Protein AF-A0A662FWA0-F1 (afdb_monomer_lite)

Foldseek 3Di:
DPPPPPDPDDQVQLQVLLVLLLVLLVLLCVLVVFDDDPQSNVLSVVSNVPSLSSLLSSLVVSLVRCCVPPVLVSLQCVVLSVLLNVLSVVPVVLSSLLSNLLSVCVVPLLCNLLSLLSNLLSLLPPALVSLLSSLQSSLSSNQSSQQDRPCAFDDRQLQATHGYNLQVVQDDPDSNSSSVSSVVVVVVCCVVPVSSVLRSVLSSVLSSQLNVCCVPVRLQCSLPRSCVSSLVVSCVVPVDQDPSNVVSSVSNSCSNNVSSVVVVVVVVVVVVVVVVVVVVVVVVVCVLPPPPDPPPFPLDLVLLCLLCVVCLVLLVVCVVPQAAQAEEEEAFLDLVLLCSCVVRVCVVVVVRNYRYDYLVPPPDPVVCPRYAEYEYDDDDDLVSQLSSLVVLCVVLVHDDDSVLSSVRSVLQVQAGSVQSSVLSSQLSVVCVPPVDSVVSSVVSSVSDDHRRDPVSVVSVVVCVVPHHYGDDDD

Sequence (474 aa):
MESKILGKISTVDRIIGTATAIFIPYVYVTLFSTKMSSVPFIAGLLGFVNPMAGFITSLLIVMFLLYTYLPFLAFILSPALLFLLAKGIKSWRNAAILAITVPLSIMFPKFLPVFLAFALASSIFENEIDAFISGIIYFFLLIIISAILLPSDLVLSNIIYVPGGFIDKLTSTTYPGKAGEFYYLFVQRLISDNLLIEELILVVLAFFASSITKQNLGEKYVGIISPLPIILNSFIVNNMLTTTQLFQMMMLTFSTTGLTFAVLLKNKSLVKKNIEKRELIKKQYTLLTPRYSMKNVDQTANIVDIVFSDVSDTISLLQKFAEKGEKVIILAPSLEDELLFIKYALKDKKELFIRTIPAHRLKDNKQQIGVRYVIYIPPLSKNERLSIFKSLSAYYGVNIDEVLLEILAENTENFSRTRLLLIMNKIRQKIKETRDAITTVLEVLSEVYPDISPEFYEMLEKYYEKYYIIGIKN

Secondary structure (DSSP, 8-state):
--TTSS----HHHHHHHHHHHHHHHHHHHHHTTPPPPSTHHHHHHHHHH-HHHHHHHHHHHHHHHHHHH-HHHHHHHHHHHHHHHHHHHHHHHHHHHHHHHHHHHHH-GGGHHHHHHHHHHHHTTS-HHHHHHHHHHHHHHHHHHHHHH-SS-EEETTTEEE----GGG---SSHHHHHHHHHHHHHHHHHH-HHHHHHHHHHHHHHHHHHHHHHHT-TTSHHHHTTHHHHHHHHHHHSS--HHHHHHHHHHHHHHHHHHHHHHHHHHHHHHHHHHHHHHHHHHHHHHS----GGGS---HHHHHHHTGGGHHHHHHHHHHPPTT-EEEEE-SSHHHHHHIIIIITTT-GGG--EEEEGGG--SGGGGTTEEEEEE-PPPPHHHHHHHHHHHHHHHT----HHHHHHHHHHTTT--HHHHHHHHHHHHHHHHHH--HHHHHHHHHHH------HHHHHHHHHHHTTSEEE----

Structure (mmCIF, N/CA/C/O backbone):
data_AF-A0A662FWA0-F1
#
_entry.id   AF-A0A662FWA0-F1
#
loop_
_atom_site.group_PDB
_atom_site.id
_atom_site.type_symbol
_atom_site.label_atom_id
_atom_site.label_alt_id
_atom_site.label_comp_id
_atom_site.label_asym_id
_atom_site.label_entity_id
_atom_site.label_seq_id
_atom_site.pdbx_PDB_ins_code
_atom_site.Cartn_x
_atom_site.Cartn_y
_atom_site.Cartn_z
_atom_site.occupancy
_atom_site.B_iso_or_equiv
_atom_site.auth_seq_id
_atom_site.auth_comp_id
_atom_site.auth_asym_id
_atom_site.auth_atom_id
_atom_site.pdbx_PDB_model_num
ATOM 1 N N . MET A 1 1 ? -9.491 30.983 -2.089 1.00 34.44 1 MET A N 1
ATOM 2 C CA . MET A 1 1 ? -10.151 29.688 -1.814 1.00 34.44 1 MET A CA 1
ATOM 3 C C . MET A 1 1 ? -9.434 28.527 -2.533 1.00 34.44 1 MET A C 1
ATOM 5 O O . MET A 1 1 ? -10.075 27.542 -2.854 1.00 34.44 1 MET A O 1
ATOM 9 N N . GLU A 1 2 ? -8.101 28.583 -2.721 1.00 28.00 2 GLU A N 1
ATOM 10 C CA . GLU A 1 2 ? -7.345 27.608 -3.550 1.00 28.00 2 GLU A CA 1
ATOM 11 C C . GLU A 1 2 ? -6.173 26.896 -2.837 1.00 28.00 2 GLU A C 1
ATOM 13 O O . GLU A 1 2 ? -5.505 26.058 -3.429 1.00 28.00 2 GLU A O 1
ATOM 18 N N . SER A 1 3 ? -5.920 27.130 -1.545 1.00 31.89 3 SER A N 1
ATOM 19 C CA . SER A 1 3 ? -4.775 26.507 -0.846 1.00 31.89 3 SER A CA 1
ATOM 20 C C . SER A 1 3 ? -5.080 25.170 -0.149 1.00 31.89 3 SER A C 1
ATOM 22 O O . SER A 1 3 ? -4.248 24.670 0.606 1.00 31.89 3 SER A O 1
ATOM 24 N N . LYS A 1 4 ? -6.257 24.567 -0.379 1.00 34.84 4 LYS A N 1
ATOM 25 C CA . LYS A 1 4 ? -6.706 23.351 0.334 1.00 34.84 4 LYS A CA 1
ATOM 26 C C . LYS A 1 4 ? -6.521 22.021 -0.416 1.00 34.84 4 LYS A C 1
ATOM 28 O O . LYS A 1 4 ? -6.815 20.988 0.174 1.00 34.84 4 LYS A O 1
ATOM 33 N N . ILE A 1 5 ? -6.011 22.010 -1.653 1.00 37.41 5 ILE A N 1
ATOM 34 C CA . ILE A 1 5 ? -5.940 20.775 -2.473 1.00 37.41 5 ILE A CA 1
ATOM 35 C C . ILE A 1 5 ? -4.560 20.085 -2.437 1.00 37.41 5 ILE A C 1
ATOM 37 O O . ILE A 1 5 ? -4.461 18.883 -2.670 1.00 37.41 5 ILE A O 1
ATOM 41 N N . LEU A 1 6 ? -3.487 20.768 -2.032 1.00 40.16 6 LEU A N 1
ATOM 42 C CA . LEU A 1 6 ? -2.199 20.109 -1.790 1.00 40.16 6 LEU A CA 1
ATOM 43 C C . LEU A 1 6 ? -2.150 19.602 -0.347 1.00 40.16 6 LEU A C 1
ATOM 45 O O . LEU A 1 6 ? -1.720 20.311 0.565 1.00 40.16 6 LEU A O 1
ATOM 49 N N . GLY A 1 7 ? -2.603 18.362 -0.136 1.00 47.34 7 GLY A N 1
ATOM 50 C CA . GLY A 1 7 ? -2.350 17.636 1.108 1.00 47.34 7 GLY A CA 1
ATOM 51 C C . GLY A 1 7 ? -0.883 17.805 1.511 1.00 47.34 7 GLY A C 1
ATOM 52 O O . GLY A 1 7 ? -0.000 17.720 0.659 1.00 47.34 7 GLY A O 1
ATOM 53 N N . LYS A 1 8 ? -0.613 18.125 2.786 1.00 54.31 8 LYS A N 1
ATOM 54 C CA . LYS A 1 8 ? 0.748 18.377 3.295 1.00 54.31 8 LYS A CA 1
ATOM 55 C C . LYS A 1 8 ? 1.673 17.203 2.938 1.00 54.31 8 LYS A C 1
ATOM 57 O O . LYS A 1 8 ? 1.720 16.214 3.665 1.00 54.31 8 LYS A O 1
ATOM 62 N N . ILE A 1 9 ? 2.422 17.330 1.841 1.00 70.31 9 ILE A N 1
ATOM 63 C CA . ILE A 1 9 ? 3.494 16.404 1.467 1.00 70.31 9 ILE A CA 1
ATOM 64 C C . ILE A 1 9 ? 4.507 16.432 2.608 1.00 70.31 9 ILE A C 1
ATOM 66 O O . ILE A 1 9 ? 4.990 17.506 2.980 1.00 70.31 9 ILE A O 1
ATOM 70 N N . SER A 1 10 ? 4.802 15.272 3.193 1.00 81.31 10 SER A N 1
ATOM 71 C CA . SER A 1 10 ? 5.699 15.210 4.343 1.00 81.31 10 SER A CA 1
ATOM 72 C C . SER A 1 10 ? 7.128 15.589 3.939 1.00 81.31 10 SER A C 1
ATOM 74 O O . SER A 1 10 ? 7.567 15.311 2.823 1.00 81.31 10 SER A O 1
ATOM 76 N N . THR A 1 11 ? 7.892 16.196 4.851 1.00 81.44 11 THR A N 1
ATOM 77 C CA . THR A 1 11 ? 9.312 16.523 4.616 1.00 81.44 11 THR A CA 1
ATOM 78 C C . THR A 1 11 ? 10.122 15.285 4.222 1.00 81.44 11 THR A C 1
ATOM 80 O O . THR A 1 11 ? 11.016 15.368 3.387 1.00 81.44 11 THR A O 1
ATOM 83 N N . VAL A 1 12 ? 9.760 14.119 4.766 1.00 80.94 12 VAL A N 1
ATOM 84 C CA . VAL A 1 12 ? 10.372 12.829 4.422 1.00 80.94 12 VAL A CA 1
ATOM 85 C C . VAL A 1 12 ? 10.148 12.494 2.949 1.00 80.94 12 VAL A C 1
ATOM 87 O O . VAL A 1 12 ? 11.083 12.090 2.266 1.00 80.94 12 VAL A O 1
ATOM 90 N N . ASP A 1 13 ? 8.943 12.719 2.431 1.00 80.50 13 ASP A N 1
ATOM 91 C CA . ASP A 1 13 ? 8.622 12.420 1.033 1.00 80.50 13 ASP A CA 1
ATOM 92 C C . ASP A 1 13 ? 9.314 13.373 0.068 1.00 80.50 13 ASP A C 1
ATOM 94 O O . ASP A 1 13 ? 9.702 12.952 -1.014 1.00 80.50 13 ASP A O 1
ATOM 98 N N . ARG A 1 14 ? 9.527 14.629 0.476 1.00 85.56 14 ARG A N 1
ATOM 99 C CA . ARG A 1 14 ? 10.320 15.605 -0.287 1.00 85.56 14 ARG A CA 1
ATOM 100 C C . ARG A 1 14 ? 11.785 15.196 -0.373 1.00 85.56 14 ARG A C 1
ATOM 102 O O . ARG A 1 14 ? 12.368 15.255 -1.449 1.00 85.56 14 ARG A O 1
ATOM 109 N N . ILE A 1 15 ? 12.370 14.737 0.735 1.00 86.69 15 ILE A N 1
ATOM 110 C CA . ILE A 1 15 ? 13.759 14.254 0.765 1.00 86.69 15 ILE A CA 1
ATOM 111 C C . ILE A 1 15 ? 13.903 13.000 -0.104 1.00 86.69 15 ILE A C 1
ATOM 113 O O . ILE A 1 15 ? 14.792 12.943 -0.949 1.00 86.69 15 ILE A O 1
ATOM 117 N N . ILE A 1 16 ? 12.999 12.024 0.047 1.00 85.88 16 ILE A N 1
ATOM 118 C CA . ILE A 1 16 ? 12.999 10.804 -0.774 1.00 85.88 16 ILE A CA 1
ATOM 119 C C . ILE A 1 16 ? 12.769 11.151 -2.250 1.00 85.88 16 ILE A C 1
ATOM 121 O O . ILE A 1 16 ? 13.475 10.637 -3.113 1.00 85.88 16 ILE A O 1
ATOM 125 N N . GLY A 1 17 ? 11.826 12.045 -2.551 1.00 86.00 17 GLY A N 1
ATOM 126 C CA . GLY A 1 17 ? 11.546 12.528 -3.904 1.00 86.00 17 GLY A CA 1
ATOM 127 C C . GLY A 1 17 ? 12.756 13.195 -4.551 1.00 86.00 17 GLY A C 1
ATOM 128 O O . GLY A 1 17 ? 13.111 12.872 -5.676 1.00 86.00 17 GLY A O 1
ATOM 129 N N . THR A 1 18 ? 13.449 14.061 -3.812 1.00 88.44 18 THR A N 1
ATOM 130 C CA . THR A 1 18 ? 14.689 14.717 -4.261 1.00 88.44 18 THR A CA 1
ATOM 131 C C . THR A 1 18 ? 15.787 13.693 -4.539 1.00 88.44 18 THR A C 1
ATOM 133 O O . THR A 1 18 ? 16.385 13.698 -5.613 1.00 88.44 18 THR A O 1
ATOM 136 N N . ALA A 1 19 ? 16.032 12.786 -3.588 1.00 89.25 19 ALA A N 1
ATOM 137 C CA . ALA A 1 19 ? 17.070 11.769 -3.711 1.00 89.25 19 ALA A CA 1
ATOM 138 C C . ALA A 1 19 ? 16.800 10.834 -4.899 1.00 89.25 19 ALA A C 1
ATOM 140 O O . ALA A 1 19 ? 17.690 10.601 -5.710 1.00 89.25 19 ALA A O 1
ATOM 141 N N . THR A 1 20 ? 15.564 10.351 -5.049 1.00 89.69 20 THR A N 1
ATOM 142 C CA . THR A 1 20 ? 15.170 9.482 -6.170 1.00 89.69 20 THR A CA 1
ATOM 143 C C . THR A 1 20 ? 15.242 10.202 -7.516 1.00 89.69 20 THR A C 1
ATOM 145 O O . THR A 1 20 ? 15.740 9.625 -8.480 1.00 89.69 20 THR A O 1
ATOM 148 N N . ALA A 1 21 ? 14.831 11.472 -7.586 1.00 90.75 21 ALA A N 1
ATOM 149 C CA . ALA A 1 21 ? 14.898 12.269 -8.809 1.00 90.75 21 ALA A CA 1
ATOM 150 C C . ALA A 1 21 ? 16.338 12.513 -9.299 1.00 90.75 21 ALA A C 1
ATOM 152 O O . ALA A 1 21 ? 16.561 12.567 -10.505 1.00 90.75 21 ALA A O 1
ATOM 153 N N . ILE A 1 22 ? 17.313 12.612 -8.389 1.00 90.38 22 ILE A N 1
ATOM 154 C CA . ILE A 1 22 ? 18.743 12.721 -8.731 1.00 90.38 22 ILE A CA 1
ATOM 155 C C . ILE A 1 22 ? 19.340 11.345 -9.052 1.00 90.38 22 ILE A C 1
ATOM 157 O O . ILE A 1 22 ? 20.147 11.207 -9.972 1.00 90.38 22 ILE A O 1
ATOM 161 N N . PHE A 1 23 ? 18.946 10.317 -8.299 1.00 92.06 23 PHE A N 1
ATOM 162 C CA . PHE A 1 23 ? 19.541 8.988 -8.400 1.00 92.06 23 PHE A CA 1
ATOM 163 C C . PHE A 1 23 ? 19.120 8.239 -9.669 1.00 92.06 23 PHE A C 1
ATOM 165 O O . PHE A 1 23 ? 19.941 7.541 -10.253 1.00 92.06 23 PHE A O 1
ATOM 172 N N . ILE A 1 24 ? 17.881 8.412 -10.145 1.00 93.38 24 ILE A N 1
ATOM 173 C CA . ILE A 1 24 ? 17.406 7.758 -11.377 1.00 93.38 24 ILE A CA 1
ATOM 174 C C . ILE A 1 24 ? 18.294 8.121 -12.585 1.00 93.38 24 ILE A C 1
ATOM 176 O O . ILE A 1 24 ? 18.865 7.207 -13.179 1.00 93.38 24 ILE A O 1
ATOM 180 N N . PRO A 1 25 ? 18.511 9.407 -12.934 1.00 91.06 25 PRO A N 1
ATOM 181 C CA . PRO A 1 25 ? 19.404 9.767 -14.029 1.00 91.06 25 PRO A CA 1
ATOM 182 C C . PRO A 1 25 ? 20.831 9.289 -13.788 1.00 91.06 25 PRO A C 1
ATOM 184 O O . PRO A 1 25 ? 21.474 8.840 -14.730 1.00 91.06 25 PRO A O 1
ATOM 187 N N . TYR A 1 26 ? 21.309 9.330 -12.536 1.00 90.06 26 TYR A N 1
ATOM 188 C CA . TYR A 1 26 ? 22.645 8.846 -12.188 1.00 90.06 26 TYR A CA 1
ATOM 189 C C . TYR A 1 26 ? 22.837 7.387 -12.593 1.00 90.06 26 TYR A C 1
ATOM 191 O O . TYR A 1 26 ? 23.761 7.072 -13.337 1.00 90.06 26 TYR A O 1
ATOM 199 N N . VAL A 1 27 ? 21.926 6.517 -12.162 1.00 89.88 27 VAL A N 1
ATOM 200 C CA . VAL A 1 27 ? 22.017 5.079 -12.413 1.00 89.88 27 VAL A CA 1
ATOM 201 C C . VAL A 1 27 ? 21.957 4.769 -13.911 1.00 89.88 27 VAL A C 1
ATOM 203 O O . VAL A 1 27 ? 22.766 3.983 -14.395 1.00 89.88 27 VAL A O 1
ATOM 206 N N . TYR A 1 28 ? 21.065 5.415 -14.669 1.00 89.62 28 TYR A N 1
ATOM 207 C CA . TYR A 1 28 ? 20.988 5.218 -16.124 1.00 89.62 28 TYR A CA 1
ATOM 208 C C . TYR A 1 28 ? 22.235 5.730 -16.850 1.00 89.62 28 TYR A C 1
ATOM 210 O O . TYR A 1 28 ? 22.722 5.083 -17.775 1.00 89.62 28 TYR A O 1
ATOM 218 N N . VAL A 1 29 ? 22.785 6.869 -16.423 1.00 87.38 29 VAL A N 1
ATOM 219 C CA . VAL A 1 29 ? 24.023 7.406 -16.994 1.00 87.38 29 VAL A CA 1
ATOM 220 C C . VAL A 1 29 ? 25.190 6.454 -16.755 1.00 87.38 29 VAL A C 1
ATOM 222 O O . VAL A 1 29 ? 25.949 6.189 -17.686 1.00 87.38 29 VAL A O 1
ATOM 225 N N . THR A 1 30 ? 25.311 5.902 -15.544 1.00 88.62 30 THR A N 1
ATOM 226 C CA . THR A 1 30 ? 26.343 4.908 -15.230 1.00 88.62 30 THR A CA 1
ATOM 227 C C . THR A 1 30 ? 26.147 3.622 -16.028 1.00 88.62 30 THR A C 1
ATOM 229 O O . THR A 1 30 ? 27.107 3.126 -16.609 1.00 88.62 30 THR A O 1
ATOM 232 N N . LEU A 1 31 ? 24.914 3.113 -16.114 1.00 87.50 31 LEU A N 1
ATOM 233 C CA . LEU A 1 31 ? 24.592 1.882 -16.838 1.00 87.50 31 LEU A CA 1
ATOM 234 C C . LEU A 1 31 ? 24.974 1.965 -18.324 1.00 87.50 31 LEU A C 1
ATOM 236 O O . LEU A 1 31 ? 25.563 1.034 -18.862 1.00 87.50 31 LEU A O 1
ATOM 240 N N . PHE A 1 32 ? 24.671 3.089 -18.976 1.00 85.56 32 PHE A N 1
ATOM 241 C CA . PHE A 1 32 ? 24.936 3.291 -20.404 1.00 85.56 32 PHE A CA 1
ATOM 242 C C . PHE A 1 32 ? 26.246 4.038 -20.693 1.00 85.56 32 PHE A C 1
ATOM 244 O O . PHE A 1 32 ? 26.495 4.407 -21.839 1.00 85.56 32 PHE A O 1
ATOM 251 N N . SER A 1 33 ? 27.081 4.277 -19.674 1.00 82.31 33 SER A N 1
ATOM 252 C CA . SER A 1 33 ? 28.357 5.002 -19.792 1.00 82.31 33 SER A CA 1
ATOM 253 C C . SER A 1 33 ? 28.241 6.349 -20.530 1.00 82.31 33 SER A C 1
ATOM 255 O O . SER A 1 33 ? 29.102 6.718 -21.329 1.00 82.31 33 SER A O 1
ATOM 257 N N . THR A 1 34 ? 27.159 7.096 -20.286 1.00 79.25 34 THR A N 1
ATOM 258 C CA . THR A 1 34 ? 26.938 8.414 -20.907 1.00 79.25 34 THR A CA 1
ATOM 259 C C . THR A 1 34 ? 27.526 9.546 -20.056 1.00 79.25 34 THR A C 1
ATOM 261 O O . THR A 1 34 ? 28.014 9.333 -18.945 1.00 79.25 34 THR A O 1
ATOM 264 N N . LYS A 1 35 ? 27.542 10.782 -20.574 1.00 77.81 35 LYS A N 1
ATOM 265 C CA . LYS A 1 35 ? 28.038 11.943 -19.817 1.00 77.81 35 LYS A CA 1
ATOM 266 C C . LYS A 1 35 ? 26.939 12.497 -18.913 1.00 77.81 35 LYS A C 1
ATOM 268 O O . LYS A 1 35 ? 25.829 12.756 -19.372 1.00 77.81 35 LYS A O 1
ATOM 273 N N . MET A 1 36 ? 27.270 12.753 -17.646 1.00 70.19 36 MET A N 1
ATOM 274 C CA . MET A 1 36 ? 26.393 13.532 -16.775 1.00 70.19 36 MET A CA 1
ATOM 275 C C . MET A 1 36 ? 26.365 14.995 -17.186 1.00 70.19 36 MET A C 1
ATOM 277 O O . MET A 1 36 ? 27.404 15.639 -17.312 1.00 70.19 36 MET A O 1
ATOM 281 N N . SER A 1 37 ? 25.159 15.531 -17.310 1.00 70.31 37 SER A N 1
ATOM 282 C CA . SER A 1 37 ? 24.912 16.967 -17.317 1.00 70.31 37 SER A CA 1
ATOM 283 C C . SER A 1 37 ? 24.521 17.439 -15.912 1.00 70.31 37 SER A C 1
ATOM 285 O O . SER A 1 37 ? 24.241 16.633 -15.027 1.00 70.31 37 SER A O 1
ATOM 287 N N . SER A 1 38 ? 24.459 18.753 -15.694 1.00 73.75 38 SER A N 1
ATOM 288 C CA . SER A 1 38 ? 23.903 19.352 -14.468 1.00 73.75 38 SER A CA 1
ATOM 289 C C . SER A 1 38 ? 22.369 19.252 -14.382 1.00 73.75 38 SER A C 1
ATOM 291 O O . SER A 1 38 ? 21.767 19.618 -13.374 1.00 73.75 38 SER A O 1
ATOM 293 N N . VAL A 1 39 ? 21.712 18.728 -15.417 1.00 72.38 39 VAL A N 1
ATOM 294 C CA . VAL A 1 39 ? 20.250 18.651 -15.543 1.00 72.38 39 VAL A CA 1
ATOM 295 C C . VAL A 1 39 ? 19.565 17.798 -14.445 1.00 72.38 39 VAL A C 1
ATOM 297 O O . VAL A 1 39 ? 18.483 18.191 -14.008 1.00 72.38 39 VAL A O 1
ATOM 300 N N . PRO A 1 40 ? 20.152 16.713 -13.888 1.00 78.81 40 PRO A N 1
ATOM 301 C CA . PRO A 1 40 ? 19.557 15.962 -12.772 1.00 78.81 40 PRO A CA 1
ATOM 302 C C . PRO A 1 40 ? 19.323 16.792 -11.498 1.00 78.81 40 PRO A C 1
ATOM 304 O O . PRO A 1 40 ? 18.423 16.476 -10.720 1.00 78.81 40 PRO A O 1
ATOM 307 N N . PHE A 1 41 ? 20.067 17.888 -11.295 1.00 81.31 41 PHE A N 1
ATOM 308 C CA . PHE A 1 41 ? 19.830 18.802 -10.170 1.00 81.31 41 PHE A CA 1
ATOM 309 C C . PHE A 1 41 ? 18.490 19.539 -10.295 1.00 81.31 41 PHE A C 1
ATOM 311 O O . PHE A 1 41 ? 17.841 19.799 -9.283 1.00 81.31 41 PHE A O 1
ATOM 318 N N . ILE A 1 42 ? 18.028 19.805 -11.523 1.00 81.94 42 ILE A N 1
ATOM 319 C CA . ILE A 1 42 ? 16.714 20.412 -11.786 1.00 81.94 42 ILE A CA 1
ATOM 320 C C . ILE A 1 42 ? 15.601 19.455 -11.344 1.00 81.94 42 ILE A C 1
ATOM 322 O O . ILE A 1 42 ? 14.668 19.866 -10.654 1.00 81.94 42 ILE A O 1
ATOM 326 N N . ALA A 1 43 ? 15.726 18.161 -11.660 1.00 85.62 43 ALA A N 1
ATOM 327 C CA . ALA A 1 43 ? 14.785 17.147 -11.187 1.00 85.62 43 ALA A CA 1
ATOM 328 C C . ALA A 1 43 ? 14.816 16.994 -9.660 1.00 85.62 43 ALA A C 1
ATOM 330 O O . ALA A 1 43 ? 13.762 16.842 -9.046 1.00 85.62 43 ALA A O 1
ATOM 331 N N . GLY A 1 44 ? 15.995 17.101 -9.038 1.00 85.38 44 GLY A N 1
ATOM 332 C CA . GLY A 1 44 ? 16.136 17.140 -7.582 1.00 85.38 44 GLY A CA 1
ATOM 333 C C . GLY A 1 44 ? 15.364 18.298 -6.942 1.00 85.38 44 GLY A C 1
ATOM 334 O O . GLY A 1 44 ? 14.558 18.076 -6.039 1.00 85.38 44 GLY A O 1
ATOM 335 N N . LEU A 1 45 ? 15.543 19.523 -7.449 1.00 88.25 45 LEU A N 1
ATOM 336 C CA . LEU A 1 45 ? 14.817 20.707 -6.970 1.00 88.25 45 LEU A CA 1
ATOM 337 C C . LEU A 1 45 ? 13.299 20.548 -7.126 1.00 88.25 45 LEU A C 1
ATOM 339 O O . LEU A 1 45 ? 12.546 20.827 -6.191 1.00 88.25 45 LEU A O 1
ATOM 343 N N . LEU A 1 46 ? 12.843 20.039 -8.274 1.00 87.19 46 LEU A N 1
ATOM 344 C CA . LEU A 1 46 ? 11.427 19.748 -8.498 1.00 87.19 46 LEU A CA 1
ATOM 345 C C . LEU A 1 46 ? 10.917 18.645 -7.566 1.00 87.19 46 LEU A C 1
ATOM 347 O O . LEU A 1 46 ? 9.815 18.774 -7.045 1.00 87.19 46 LEU A O 1
ATOM 351 N N . GLY A 1 47 ? 11.721 17.618 -7.283 1.00 85.94 47 GLY A N 1
ATOM 352 C CA . GLY A 1 47 ? 11.406 16.552 -6.330 1.00 85.94 47 GLY A CA 1
ATOM 353 C C . GLY A 1 47 ? 11.248 17.044 -4.891 1.00 85.94 47 GLY A C 1
ATOM 354 O O . GLY A 1 47 ? 10.430 16.502 -4.144 1.00 85.94 47 GLY A O 1
ATOM 355 N N . PHE A 1 48 ? 11.961 18.108 -4.513 1.00 88.00 48 PHE A N 1
ATOM 356 C CA . PHE A 1 48 ? 11.798 18.754 -3.211 1.00 88.00 48 PHE A CA 1
ATOM 357 C C . PHE A 1 48 ? 10.454 19.480 -3.090 1.00 88.00 48 PHE A C 1
ATOM 359 O O . PHE A 1 48 ? 9.820 19.450 -2.033 1.00 88.00 48 PHE A O 1
ATOM 366 N N . VAL A 1 49 ? 10.002 20.122 -4.169 1.00 87.19 49 VAL A N 1
ATOM 367 C CA . VAL A 1 49 ? 8.713 20.829 -4.213 1.00 87.19 49 VAL A CA 1
ATOM 368 C C . VAL A 1 49 ? 7.558 19.832 -4.331 1.00 87.19 49 VAL A C 1
ATOM 370 O O . VAL A 1 49 ? 6.603 19.879 -3.554 1.00 87.19 49 VAL A O 1
ATOM 373 N N . ASN A 1 50 ? 7.667 18.908 -5.283 1.00 89.12 50 ASN A N 1
ATOM 374 C CA . ASN A 1 50 ? 6.703 17.860 -5.566 1.00 89.12 50 ASN A CA 1
ATOM 375 C C . ASN A 1 50 ? 7.441 16.577 -6.019 1.00 89.12 50 ASN A C 1
ATOM 377 O O . ASN A 1 50 ? 7.921 16.513 -7.154 1.00 89.12 50 ASN A O 1
ATOM 381 N N . PRO A 1 51 ? 7.485 15.524 -5.181 1.00 88.56 51 PRO A N 1
ATOM 382 C CA . PRO A 1 51 ? 8.177 14.269 -5.491 1.00 88.56 51 PRO A CA 1
ATOM 383 C C . PRO A 1 51 ? 7.756 13.614 -6.811 1.00 88.56 51 PRO A C 1
ATOM 385 O O . PRO A 1 51 ? 8.595 13.071 -7.524 1.00 88.56 51 PRO A O 1
ATOM 388 N N . MET A 1 52 ? 6.470 13.701 -7.165 1.00 91.88 52 MET A N 1
ATOM 389 C CA . MET A 1 52 ? 5.952 13.160 -8.422 1.00 91.88 52 MET A CA 1
ATOM 390 C C . MET A 1 52 ? 6.481 13.949 -9.623 1.00 91.88 52 MET A C 1
ATOM 392 O O . MET A 1 52 ? 6.907 13.349 -10.607 1.00 91.88 52 MET A O 1
ATOM 396 N N . ALA A 1 53 ? 6.508 15.282 -9.533 1.00 89.44 53 ALA A N 1
ATOM 397 C CA . ALA A 1 53 ? 7.084 16.121 -10.581 1.00 89.44 53 ALA A CA 1
ATOM 398 C C . ALA A 1 53 ? 8.589 15.856 -10.742 1.00 89.44 53 ALA A C 1
ATOM 400 O O . ALA A 1 53 ? 9.072 15.746 -11.867 1.00 89.44 53 ALA A O 1
ATOM 401 N N . GLY A 1 54 ? 9.315 15.683 -9.631 1.00 91.06 54 GLY A N 1
ATOM 402 C CA . GLY A 1 54 ? 10.725 15.286 -9.648 1.00 91.06 54 GLY A CA 1
ATOM 403 C C . GLY A 1 54 ? 10.957 13.953 -10.360 1.00 91.06 54 GLY A C 1
ATOM 404 O O . GLY A 1 54 ? 11.826 13.875 -11.224 1.00 91.06 54 GLY A O 1
ATOM 405 N N . PHE A 1 55 ? 10.144 12.934 -10.061 1.00 93.00 55 PHE A N 1
ATOM 406 C CA . PHE A 1 55 ? 10.196 11.631 -10.734 1.00 93.00 55 PHE A CA 1
ATOM 407 C C . PHE A 1 55 ? 9.898 11.720 -12.240 1.00 93.00 55 PHE A C 1
ATOM 409 O O . PHE A 1 55 ? 10.626 11.162 -13.055 1.00 93.00 55 PHE A O 1
ATOM 416 N N . ILE A 1 56 ? 8.841 12.435 -12.634 1.00 92.81 56 ILE A N 1
ATOM 417 C CA . ILE A 1 56 ? 8.498 12.596 -14.056 1.00 92.81 56 ILE A CA 1
ATOM 418 C C . ILE A 1 56 ? 9.641 13.300 -14.791 1.00 92.81 56 ILE A C 1
ATOM 420 O O . ILE A 1 56 ? 10.090 12.838 -15.838 1.00 92.81 56 ILE A O 1
ATOM 424 N N . THR A 1 57 ? 10.155 14.388 -14.213 1.00 91.25 57 THR A N 1
ATOM 425 C CA . THR A 1 57 ? 11.265 15.149 -14.797 1.00 91.25 57 THR A CA 1
ATOM 426 C C . THR A 1 57 ? 12.520 14.285 -14.902 1.00 91.25 57 THR A C 1
ATOM 428 O O . THR A 1 57 ? 13.204 14.332 -15.920 1.00 91.25 57 THR A O 1
ATOM 431 N N . SER A 1 58 ? 12.818 13.453 -13.900 1.00 92.50 58 SER A N 1
ATOM 432 C CA . SER A 1 58 ? 13.992 12.581 -13.937 1.00 92.50 58 SER A CA 1
ATOM 433 C C . SER A 1 58 ? 13.914 11.540 -15.056 1.00 92.50 58 SER A C 1
ATOM 435 O O . SER A 1 58 ? 14.901 11.347 -15.765 1.00 92.50 58 SER A O 1
ATOM 437 N N . LEU A 1 59 ? 12.743 10.940 -15.298 1.00 92.69 59 LEU A N 1
ATOM 438 C CA . LEU A 1 59 ? 12.541 10.038 -16.436 1.00 92.69 59 LEU A CA 1
ATOM 439 C C . LEU A 1 59 ? 12.629 10.759 -17.786 1.00 92.69 59 LEU A C 1
ATOM 441 O O . LEU A 1 59 ? 13.242 10.231 -18.712 1.00 92.69 59 LEU A O 1
ATOM 445 N N . LEU A 1 60 ? 12.088 11.975 -17.900 1.00 91.94 60 LEU A N 1
ATOM 446 C CA . LEU A 1 60 ? 12.236 12.783 -19.116 1.00 91.94 60 LEU A CA 1
ATOM 447 C C . LEU A 1 60 ? 13.705 13.122 -19.396 1.00 91.94 60 LEU A C 1
ATOM 449 O O . LEU A 1 60 ? 14.138 13.075 -20.545 1.00 91.94 60 LEU A O 1
ATOM 453 N N . ILE A 1 61 ? 14.493 13.401 -18.354 1.00 91.00 61 ILE A N 1
ATOM 454 C CA . ILE A 1 61 ? 15.941 13.612 -18.477 1.00 91.00 61 ILE A CA 1
ATOM 455 C C . ILE A 1 61 ? 16.631 12.336 -18.954 1.00 91.00 61 ILE A C 1
ATOM 457 O O . ILE A 1 61 ? 17.465 12.412 -19.850 1.00 91.00 61 ILE A O 1
ATOM 461 N N . VAL A 1 62 ? 16.275 11.167 -18.410 1.00 91.38 62 VAL A N 1
ATOM 462 C CA . VAL A 1 62 ? 16.804 9.879 -18.891 1.00 91.38 62 VAL A CA 1
ATOM 463 C C . VAL A 1 62 ? 16.490 9.689 -20.376 1.00 91.38 62 VAL A C 1
ATOM 465 O O . VAL A 1 62 ? 17.398 9.398 -21.149 1.00 91.38 62 VAL A O 1
ATOM 468 N N . MET A 1 63 ? 15.243 9.920 -20.798 1.00 90.94 63 MET A N 1
ATOM 469 C CA . MET A 1 63 ? 14.851 9.829 -22.210 1.00 90.94 63 MET A CA 1
ATOM 470 C C . MET A 1 63 ? 15.645 10.800 -23.091 1.00 90.94 63 MET A C 1
ATOM 472 O O . MET A 1 63 ? 16.131 10.409 -24.150 1.00 90.94 63 MET A O 1
ATOM 476 N N . PHE A 1 64 ? 15.817 12.045 -22.646 1.00 90.12 64 PHE A N 1
ATOM 477 C CA . PHE A 1 64 ? 16.585 13.059 -23.364 1.00 90.12 64 PHE A CA 1
ATOM 478 C C . PHE A 1 64 ? 18.068 12.683 -23.499 1.00 90.12 64 PHE A C 1
ATOM 480 O O . PHE A 1 64 ? 18.640 12.796 -24.585 1.00 90.12 64 PHE A O 1
ATOM 487 N N . LEU A 1 65 ? 18.692 12.203 -22.420 1.00 88.50 65 LEU A N 1
ATOM 488 C CA . LEU A 1 65 ? 20.092 11.773 -22.425 1.00 88.50 65 LEU A CA 1
ATOM 489 C C . LEU A 1 65 ? 20.290 10.564 -23.342 1.00 88.50 65 LEU A C 1
ATOM 491 O O . LEU A 1 65 ? 21.213 10.562 -24.155 1.00 88.50 65 LEU A O 1
ATOM 495 N N . LEU A 1 66 ? 19.396 9.574 -23.266 1.00 89.25 66 LEU A N 1
ATOM 496 C CA . LEU A 1 66 ? 19.412 8.432 -24.177 1.00 89.25 66 LEU A CA 1
ATOM 497 C C . LEU A 1 66 ? 19.258 8.892 -25.625 1.00 89.25 66 LEU A C 1
ATOM 499 O O . LEU A 1 66 ? 20.040 8.477 -26.466 1.00 89.25 66 LEU A O 1
ATOM 503 N N . TYR A 1 67 ? 18.317 9.788 -25.924 1.00 89.62 67 TYR A N 1
ATOM 504 C CA . TYR A 1 67 ? 18.117 10.277 -27.289 1.00 89.62 67 TYR A CA 1
ATOM 505 C C . TYR A 1 67 ? 19.346 11.019 -27.829 1.00 89.62 67 TYR A C 1
ATOM 507 O O . TYR A 1 67 ? 19.720 10.846 -28.986 1.00 89.62 67 TYR A O 1
ATOM 515 N N . THR A 1 68 ? 20.001 11.807 -26.977 1.00 87.81 68 THR A N 1
ATOM 516 C CA . THR A 1 68 ? 21.162 12.622 -27.354 1.00 87.81 68 THR A CA 1
ATOM 517 C C . THR A 1 68 ? 22.405 11.774 -27.619 1.00 87.81 68 THR A C 1
ATOM 519 O O . THR A 1 68 ? 23.127 12.029 -28.580 1.00 87.81 68 THR A O 1
ATOM 522 N N . TYR A 1 69 ? 22.679 10.784 -26.765 1.00 86.19 69 TYR A N 1
ATOM 523 C CA . TYR A 1 69 ? 23.932 10.024 -26.817 1.00 86.19 69 TYR A CA 1
ATOM 524 C C . TYR A 1 69 ? 23.793 8.656 -27.490 1.00 86.19 69 TYR A C 1
ATOM 526 O O . TYR A 1 69 ? 24.754 8.167 -28.077 1.00 86.19 69 TYR A O 1
ATOM 534 N N . LEU A 1 70 ? 22.620 8.027 -27.399 1.00 87.50 70 LEU A N 1
ATOM 535 C CA . LEU A 1 70 ? 22.347 6.659 -27.848 1.00 87.50 70 LEU A CA 1
ATOM 536 C C . LEU A 1 70 ? 20.922 6.568 -28.443 1.00 87.50 70 LEU A C 1
ATOM 538 O O . LEU A 1 70 ? 20.061 5.874 -27.898 1.00 87.50 70 LEU A O 1
ATOM 542 N N . PRO A 1 71 ? 20.636 7.259 -29.565 1.00 85.75 71 PRO A N 1
ATOM 543 C CA . PRO A 1 71 ? 19.274 7.448 -30.076 1.00 85.75 71 PRO A CA 1
ATOM 544 C C . PRO A 1 71 ? 18.530 6.138 -30.344 1.00 85.75 71 PRO A C 1
ATOM 546 O O . PRO A 1 71 ? 17.337 6.048 -30.068 1.00 85.75 71 PRO A O 1
ATOM 549 N N . PHE A 1 72 ? 19.218 5.091 -30.811 1.00 87.06 72 PHE A N 1
ATOM 550 C CA . PHE A 1 72 ? 18.591 3.779 -31.002 1.00 87.06 72 PHE A CA 1
ATOM 551 C C . PHE A 1 72 ? 18.061 3.182 -29.683 1.00 87.06 72 PHE A C 1
ATOM 553 O O . PHE A 1 72 ? 16.965 2.626 -29.668 1.00 87.06 72 PHE A O 1
ATOM 560 N N . LEU A 1 73 ? 18.782 3.354 -28.565 1.00 86.44 73 LEU A N 1
ATOM 561 C CA . LEU A 1 73 ? 18.333 2.912 -27.240 1.00 86.44 73 LEU A CA 1
ATOM 562 C C . LEU A 1 73 ? 17.139 3.711 -26.755 1.00 86.44 73 LEU A C 1
ATOM 564 O O . LEU A 1 73 ? 16.268 3.152 -26.098 1.00 86.44 73 LEU A O 1
ATOM 568 N N . ALA A 1 74 ? 17.079 5.001 -27.082 1.00 89.94 74 ALA A N 1
ATOM 569 C CA . ALA A 1 74 ? 15.927 5.823 -26.743 1.00 89.94 74 ALA A CA 1
ATOM 570 C C . ALA A 1 74 ? 14.653 5.276 -27.397 1.00 89.94 74 ALA A C 1
ATOM 572 O O . ALA A 1 74 ? 13.639 5.138 -26.719 1.00 89.94 74 ALA A O 1
ATOM 573 N N . PHE A 1 75 ? 14.716 4.886 -28.676 1.00 89.69 75 PHE A N 1
ATOM 574 C CA . PHE A 1 75 ? 13.583 4.254 -29.358 1.00 89.69 75 PHE A CA 1
ATOM 575 C C . PHE A 1 75 ? 13.209 2.912 -28.724 1.00 89.69 75 PHE A C 1
ATOM 577 O O . PHE A 1 75 ? 12.032 2.694 -28.437 1.00 89.69 75 PHE A O 1
ATOM 584 N N . ILE A 1 76 ? 14.191 2.052 -28.438 1.00 90.81 76 ILE A N 1
ATOM 585 C CA . ILE A 1 76 ? 13.944 0.743 -27.819 1.00 90.81 76 ILE A CA 1
ATOM 586 C C . ILE A 1 76 ? 13.369 0.886 -26.402 1.00 90.81 76 ILE A C 1
ATOM 588 O O . ILE A 1 76 ? 12.403 0.216 -26.074 1.00 90.81 76 ILE A O 1
ATOM 592 N N . LEU A 1 77 ? 13.888 1.773 -25.554 1.00 90.31 77 LEU A N 1
ATOM 593 C CA . LEU A 1 77 ? 13.427 1.897 -24.164 1.00 90.31 77 LEU A CA 1
ATOM 594 C C . LEU A 1 77 ? 12.172 2.763 -24.007 1.00 90.31 77 LEU A C 1
ATOM 596 O O . LEU A 1 77 ? 11.518 2.694 -22.965 1.00 90.31 77 LEU A O 1
ATOM 600 N N . SER A 1 78 ? 11.811 3.564 -25.017 1.00 89.88 78 SER A N 1
ATOM 601 C CA . SER A 1 78 ? 10.708 4.526 -24.912 1.00 89.88 78 SER A CA 1
ATOM 602 C C . SER A 1 78 ? 9.375 3.926 -24.447 1.00 89.88 78 SER A C 1
ATOM 604 O O . SER A 1 78 ? 8.787 4.522 -23.541 1.00 89.88 78 SER A O 1
ATOM 606 N N . PRO A 1 79 ? 8.893 2.757 -24.923 1.00 89.88 79 PRO A N 1
ATOM 607 C CA . PRO A 1 79 ? 7.605 2.238 -24.465 1.00 89.88 79 PRO A CA 1
ATOM 608 C C . PRO A 1 79 ? 7.646 1.855 -22.986 1.00 89.88 79 PRO A C 1
ATOM 610 O O . PRO A 1 79 ? 6.737 2.191 -22.230 1.00 89.88 79 PRO A O 1
ATOM 613 N N . ALA A 1 80 ? 8.736 1.230 -22.538 1.00 88.88 80 ALA A N 1
ATOM 614 C CA . ALA A 1 80 ? 8.905 0.839 -21.144 1.00 88.88 80 ALA A CA 1
ATOM 615 C C . ALA A 1 80 ? 9.018 2.062 -20.210 1.00 88.88 80 ALA A C 1
ATOM 617 O O . ALA A 1 80 ? 8.424 2.082 -19.130 1.00 88.88 80 ALA A O 1
ATOM 618 N N . LEU A 1 81 ? 9.707 3.123 -20.650 1.00 90.81 81 LEU A N 1
ATOM 619 C CA . LEU A 1 81 ? 9.786 4.394 -19.920 1.00 90.81 81 LEU A CA 1
ATOM 620 C C . LEU A 1 81 ? 8.432 5.125 -19.875 1.00 90.81 81 LEU A C 1
ATOM 622 O O . LEU A 1 81 ? 8.092 5.711 -18.846 1.00 90.81 81 LEU A O 1
ATOM 626 N N . LEU A 1 82 ? 7.618 5.043 -20.933 1.00 91.50 82 LEU A N 1
ATOM 627 C CA . LEU A 1 82 ? 6.248 5.570 -20.941 1.00 91.50 82 LEU A CA 1
ATOM 628 C C . LEU A 1 82 ? 5.332 4.806 -19.976 1.00 91.50 82 LEU A C 1
ATOM 630 O O . LEU A 1 82 ? 4.559 5.432 -19.250 1.00 91.50 82 LEU A O 1
ATOM 634 N N . PHE A 1 83 ? 5.450 3.477 -19.898 1.00 91.25 83 PHE A N 1
ATOM 635 C CA . PHE A 1 83 ? 4.729 2.691 -18.893 1.00 91.25 83 PHE A CA 1
ATOM 636 C C . PHE A 1 83 ? 5.142 3.069 -17.465 1.00 91.25 83 PHE A C 1
ATOM 638 O O . PHE A 1 83 ? 4.278 3.213 -16.597 1.00 91.25 83 PHE A O 1
ATOM 645 N N . LEU A 1 84 ? 6.435 3.309 -17.217 1.00 91.56 84 LEU A N 1
ATOM 646 C CA . LEU A 1 84 ? 6.909 3.828 -15.930 1.00 91.56 84 LEU A CA 1
ATOM 647 C C . LEU A 1 84 ? 6.369 5.228 -15.622 1.00 91.56 84 LEU A C 1
ATOM 649 O O . LEU A 1 84 ? 6.014 5.489 -14.473 1.00 91.56 84 LEU A O 1
ATOM 653 N N . LEU A 1 85 ? 6.269 6.116 -16.615 1.00 92.38 85 LEU A N 1
ATOM 654 C CA . LEU A 1 85 ? 5.659 7.439 -16.450 1.00 92.38 85 LEU A CA 1
ATOM 655 C C . LEU A 1 85 ? 4.175 7.327 -16.086 1.00 92.38 85 LEU A C 1
ATOM 657 O O . LEU A 1 85 ? 3.743 7.924 -15.100 1.00 92.38 85 LEU A O 1
ATOM 661 N N . ALA A 1 86 ? 3.413 6.513 -16.821 1.00 91.31 86 ALA A N 1
ATOM 662 C CA . ALA A 1 86 ? 2.001 6.261 -16.538 1.00 91.31 86 ALA A CA 1
ATOM 663 C C . ALA A 1 86 ? 1.806 5.672 -15.131 1.00 91.31 86 ALA A C 1
ATOM 665 O O . ALA A 1 86 ? 0.943 6.118 -14.372 1.00 91.31 86 ALA A O 1
ATOM 666 N N . LYS A 1 87 ? 2.664 4.724 -14.737 1.00 90.12 87 LYS A N 1
ATOM 667 C CA . LYS A 1 87 ? 2.678 4.181 -13.376 1.00 90.12 87 LYS A CA 1
ATOM 668 C C . LYS A 1 87 ? 3.070 5.235 -12.343 1.00 90.12 87 LYS A C 1
ATOM 670 O O . LYS A 1 87 ? 2.501 5.266 -11.257 1.00 90.12 87 LYS A O 1
ATOM 675 N N . GLY A 1 88 ? 3.999 6.126 -12.672 1.00 87.00 88 GLY A N 1
ATOM 676 C CA . GLY A 1 88 ? 4.437 7.209 -11.801 1.00 87.00 88 GLY A CA 1
ATOM 677 C C . GLY A 1 88 ? 3.337 8.206 -11.458 1.00 87.00 88 GLY A C 1
ATOM 678 O O . GLY A 1 88 ? 3.321 8.724 -10.343 1.00 87.00 88 GLY A O 1
ATOM 679 N N . ILE A 1 89 ? 2.390 8.416 -12.376 1.00 86.81 89 ILE A N 1
ATOM 680 C CA . ILE A 1 89 ? 1.208 9.253 -12.138 1.00 86.81 89 ILE A CA 1
ATOM 681 C C . ILE A 1 89 ? 0.313 8.655 -11.051 1.00 86.81 89 ILE A C 1
ATOM 683 O O . ILE A 1 89 ? -0.186 9.389 -10.202 1.00 86.81 89 ILE A O 1
ATOM 687 N N . LYS A 1 90 ? 0.150 7.327 -11.034 1.00 86.38 90 LYS A N 1
ATOM 688 C CA . LYS A 1 90 ? -0.624 6.630 -9.997 1.00 86.38 90 LYS A CA 1
ATOM 689 C C . LYS A 1 90 ? 0.160 6.465 -8.691 1.00 86.38 90 LYS A C 1
ATOM 691 O O . LYS A 1 90 ? -0.364 6.713 -7.610 1.00 86.38 90 LYS A O 1
ATOM 696 N N . SER A 1 91 ? 1.417 6.032 -8.783 1.00 88.38 91 SER A N 1
ATOM 697 C CA . SER A 1 91 ? 2.241 5.610 -7.646 1.00 88.38 91 SER A CA 1
ATOM 698 C C . SER A 1 91 ? 3.734 5.882 -7.892 1.00 88.38 91 SER A C 1
ATOM 700 O O . SER A 1 91 ? 4.523 4.958 -8.118 1.00 88.38 91 SER A O 1
ATOM 702 N N . TRP A 1 92 ? 4.147 7.154 -7.817 1.00 90.31 92 TRP A N 1
ATOM 703 C CA . TRP A 1 92 ? 5.528 7.584 -8.110 1.00 90.31 92 TRP A CA 1
ATOM 704 C C . TRP A 1 92 ? 6.608 6.818 -7.333 1.00 90.31 92 TRP A C 1
ATOM 706 O O . TRP A 1 92 ? 7.681 6.575 -7.871 1.00 90.31 92 TRP A O 1
ATOM 716 N N . ARG A 1 93 ? 6.336 6.391 -6.090 1.00 89.69 93 ARG A N 1
ATOM 717 C CA . ARG A 1 93 ? 7.309 5.645 -5.271 1.00 89.69 9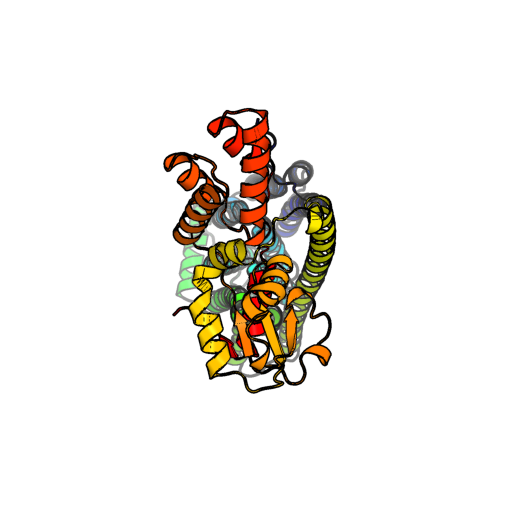3 ARG A CA 1
ATOM 718 C C . ARG A 1 93 ? 7.630 4.282 -5.859 1.00 89.69 93 ARG A C 1
ATOM 720 O O . ARG A 1 93 ? 8.798 3.930 -5.972 1.00 89.69 93 ARG A O 1
ATOM 727 N N . ASN A 1 94 ? 6.602 3.535 -6.241 1.00 89.38 94 ASN A N 1
ATOM 728 C CA . ASN A 1 94 ? 6.777 2.191 -6.778 1.00 89.38 94 ASN A CA 1
ATOM 729 C C . ASN A 1 94 ? 7.394 2.270 -8.172 1.00 89.38 94 ASN A C 1
ATOM 731 O O . ASN A 1 94 ? 8.334 1.543 -8.468 1.00 89.38 94 ASN A O 1
ATOM 735 N N . ALA A 1 95 ? 6.960 3.237 -8.986 1.00 92.94 95 ALA A N 1
ATOM 736 C CA . ALA A 1 95 ? 7.587 3.512 -10.273 1.00 92.94 95 ALA A CA 1
ATOM 737 C C . ALA A 1 95 ? 9.076 3.892 -10.125 1.00 92.94 95 ALA A C 1
ATOM 739 O O . ALA A 1 95 ? 9.906 3.396 -10.881 1.00 92.94 95 ALA A O 1
ATOM 740 N N . ALA A 1 96 ? 9.440 4.697 -9.119 1.00 93.12 96 ALA A N 1
ATOM 741 C CA . ALA A 1 96 ? 10.833 5.027 -8.813 1.00 93.12 96 ALA A CA 1
ATOM 742 C C . ALA A 1 96 ? 11.643 3.804 -8.363 1.00 93.12 96 ALA A C 1
ATOM 744 O O . ALA A 1 96 ? 12.770 3.624 -8.820 1.00 93.12 96 ALA A O 1
ATOM 745 N N . ILE A 1 97 ? 11.076 2.942 -7.512 1.00 93.12 97 ILE A N 1
ATOM 746 C CA . ILE A 1 97 ? 11.727 1.694 -7.092 1.00 93.12 97 ILE A CA 1
ATOM 747 C C . ILE A 1 97 ? 11.984 0.801 -8.307 1.00 93.12 97 ILE A C 1
ATOM 749 O O . ILE A 1 97 ? 13.105 0.330 -8.466 1.00 93.12 97 ILE A O 1
ATOM 753 N N . LEU A 1 98 ? 11.008 0.622 -9.202 1.00 93.69 98 LEU A N 1
ATOM 754 C CA . LEU A 1 98 ? 11.188 -0.145 -10.440 1.00 93.69 98 LEU A CA 1
ATOM 755 C C . LEU A 1 98 ? 12.264 0.474 -11.346 1.00 93.69 98 LEU A C 1
ATOM 757 O O . LEU A 1 98 ? 13.163 -0.228 -11.804 1.00 93.69 98 LEU A O 1
ATOM 761 N N . ALA A 1 99 ? 12.223 1.796 -11.536 1.00 93.88 99 ALA A N 1
ATOM 762 C CA . ALA A 1 99 ? 13.191 2.522 -12.355 1.00 93.88 99 ALA A CA 1
ATOM 763 C C . ALA A 1 99 ? 14.632 2.416 -11.825 1.00 93.88 99 ALA A C 1
ATOM 765 O O . ALA A 1 99 ? 15.565 2.492 -12.615 1.00 93.88 99 ALA A O 1
ATOM 766 N N . ILE A 1 100 ? 14.824 2.241 -10.514 1.00 94.38 100 ILE A N 1
ATOM 767 C CA . ILE A 1 100 ? 16.146 2.109 -9.885 1.00 94.38 100 ILE A CA 1
ATOM 768 C C . ILE A 1 100 ? 16.596 0.644 -9.817 1.00 94.38 100 ILE A C 1
ATOM 770 O O . ILE A 1 100 ? 17.731 0.321 -10.166 1.00 94.38 100 ILE A O 1
ATOM 774 N N . THR A 1 101 ? 15.724 -0.250 -9.349 1.00 93.69 101 THR A N 1
ATOM 775 C CA . THR A 1 101 ? 16.073 -1.653 -9.064 1.00 93.69 101 THR A CA 1
ATOM 776 C C . THR A 1 101 ? 16.431 -2.434 -10.318 1.00 93.69 101 THR A C 1
ATOM 778 O O . THR A 1 101 ? 17.335 -3.266 -10.255 1.00 93.69 101 THR A O 1
ATOM 781 N N . VAL A 1 102 ? 15.791 -2.158 -11.458 1.00 93.31 102 VAL A N 1
ATOM 782 C CA . VAL A 1 102 ? 16.090 -2.873 -12.704 1.00 93.31 102 VAL A CA 1
ATOM 783 C C . VAL A 1 102 ? 17.517 -2.586 -13.203 1.00 93.31 102 VAL A C 1
ATOM 785 O O . VAL A 1 102 ? 18.299 -3.534 -13.284 1.00 93.31 102 VAL A O 1
ATOM 788 N N . PRO A 1 103 ? 17.934 -1.327 -13.456 1.00 92.44 103 PRO A N 1
ATOM 789 C CA . PRO A 1 103 ? 19.322 -1.028 -13.811 1.00 92.44 103 PRO A CA 1
ATOM 790 C C . PRO A 1 103 ? 20.354 -1.565 -12.813 1.00 92.44 103 PRO A C 1
ATOM 792 O O . PRO A 1 103 ? 21.374 -2.118 -13.220 1.00 92.44 103 PRO A O 1
ATOM 795 N N . LEU A 1 104 ? 20.087 -1.452 -11.505 1.00 92.94 104 LEU A N 1
ATOM 796 C CA . LEU A 1 104 ? 20.995 -1.967 -10.476 1.00 92.94 104 LEU A CA 1
ATOM 797 C C . LEU A 1 104 ? 21.135 -3.493 -10.528 1.00 92.94 104 LEU A C 1
ATOM 799 O O . LEU A 1 104 ? 22.228 -4.003 -10.292 1.00 92.94 104 LEU A O 1
ATOM 803 N N . SER A 1 105 ? 20.067 -4.212 -10.883 1.00 91.25 105 SER A N 1
ATOM 804 C CA . SER A 1 105 ? 20.101 -5.671 -11.067 1.00 91.25 105 SER A CA 1
ATOM 805 C C . SER A 1 105 ? 21.016 -6.084 -12.219 1.00 91.25 105 SER A C 1
ATOM 807 O O . SER A 1 105 ? 21.609 -7.157 -12.170 1.00 91.25 105 SER A O 1
ATOM 809 N N . ILE A 1 106 ? 21.178 -5.220 -13.223 1.00 89.88 106 ILE A N 1
ATOM 810 C CA . ILE A 1 106 ? 22.045 -5.462 -14.383 1.00 89.88 106 ILE A CA 1
ATOM 811 C C . ILE A 1 106 ? 23.489 -5.052 -14.081 1.00 89.88 106 ILE A C 1
ATOM 813 O O . ILE A 1 106 ? 24.413 -5.795 -14.399 1.00 89.88 106 ILE A O 1
ATOM 817 N N . MET A 1 107 ? 23.697 -3.912 -13.410 1.00 89.25 107 MET A N 1
ATOM 818 C CA . MET A 1 107 ? 25.035 -3.462 -12.991 1.00 89.25 107 MET A CA 1
ATOM 819 C C . MET A 1 107 ? 25.663 -4.387 -11.945 1.00 89.25 107 MET A C 1
ATOM 821 O O . MET A 1 107 ? 26.876 -4.591 -11.937 1.00 89.25 107 MET A O 1
ATOM 825 N N . PHE A 1 108 ? 24.842 -4.952 -11.057 1.00 88.69 108 PHE A N 1
ATOM 826 C CA . PHE A 1 108 ? 25.293 -5.799 -9.959 1.00 88.69 108 PHE A CA 1
ATOM 827 C C . PHE A 1 108 ? 24.496 -7.113 -9.903 1.00 88.69 108 PHE A C 1
ATOM 829 O O . PHE A 1 108 ? 23.754 -7.337 -8.941 1.00 88.69 108 PHE A O 1
ATOM 836 N N . PRO A 1 109 ? 24.690 -8.034 -10.870 1.00 84.88 109 PRO A N 1
ATOM 837 C CA . PRO A 1 109 ? 23.905 -9.265 -10.981 1.00 84.88 109 PRO A CA 1
ATOM 838 C C . PRO A 1 109 ? 23.860 -10.087 -9.695 1.00 84.88 109 PRO A C 1
ATOM 840 O O . PRO A 1 109 ? 22.811 -10.583 -9.314 1.00 84.88 109 PRO A O 1
ATOM 843 N N . LYS A 1 110 ? 24.972 -10.173 -8.951 1.00 82.56 110 LYS A N 1
ATOM 844 C CA . LYS A 1 110 ? 25.044 -10.923 -7.680 1.00 82.56 110 LYS A CA 1
ATOM 845 C C . LYS A 1 110 ? 24.050 -10.436 -6.613 1.00 82.56 110 LYS A C 1
ATOM 847 O O . LYS A 1 110 ? 23.702 -11.212 -5.729 1.00 82.56 110 LYS A O 1
ATOM 852 N N . PHE A 1 111 ? 23.605 -9.181 -6.694 1.00 84.25 111 PHE A N 1
ATOM 853 C CA . PHE A 1 111 ? 22.649 -8.558 -5.775 1.00 84.25 111 PHE A CA 1
ATOM 854 C C . PHE A 1 111 ? 21.228 -8.463 -6.347 1.00 84.25 111 PHE A C 1
ATOM 856 O O . PHE A 1 111 ? 20.350 -7.920 -5.676 1.00 84.25 111 PHE A O 1
ATOM 863 N N . LEU A 1 112 ? 20.968 -9.028 -7.532 1.00 87.38 112 LEU A N 1
ATOM 864 C CA . LEU A 1 112 ? 19.627 -9.140 -8.111 1.00 87.38 112 LEU A CA 1
ATOM 865 C C . LEU A 1 112 ? 18.569 -9.607 -7.098 1.00 87.38 112 LEU A C 1
ATOM 867 O O . LEU A 1 112 ? 17.552 -8.923 -7.000 1.00 87.38 112 LEU A O 1
ATOM 871 N N . PRO A 1 113 ? 18.777 -10.664 -6.279 1.00 84.62 113 PRO A N 1
ATOM 872 C CA . PRO A 1 113 ? 17.765 -11.064 -5.300 1.00 84.62 113 PRO A CA 1
ATOM 873 C C . PRO A 1 113 ? 17.409 -9.958 -4.296 1.00 84.62 113 PRO A C 1
ATOM 875 O O . PRO A 1 113 ? 16.260 -9.839 -3.884 1.00 84.62 113 PRO A O 1
ATOM 878 N N . VAL A 1 114 ? 18.360 -9.097 -3.933 1.00 85.31 114 VAL A N 1
ATOM 879 C CA . VAL A 1 114 ? 18.106 -7.968 -3.029 1.00 85.31 114 VAL A CA 1
ATOM 880 C C . VAL A 1 114 ? 17.283 -6.886 -3.735 1.00 85.31 114 VAL A C 1
ATOM 882 O O . VAL A 1 114 ? 16.318 -6.375 -3.172 1.00 85.31 114 VAL A O 1
ATOM 885 N N . PHE A 1 115 ? 17.617 -6.542 -4.979 1.00 90.06 115 PHE A N 1
ATOM 886 C CA . PHE A 1 115 ? 16.871 -5.536 -5.744 1.00 90.06 115 PHE A CA 1
ATOM 887 C C . PHE A 1 115 ? 15.465 -6.003 -6.119 1.00 90.06 115 PHE A C 1
ATOM 889 O O . PHE A 1 115 ? 14.514 -5.227 -6.020 1.00 90.06 115 PHE A O 1
ATOM 896 N N . LEU A 1 116 ? 15.316 -7.279 -6.468 1.00 89.06 116 LEU A N 1
ATOM 897 C CA . LEU A 1 116 ? 14.022 -7.913 -6.673 1.00 89.06 116 LEU A CA 1
ATOM 898 C C . LEU A 1 116 ? 13.197 -7.901 -5.382 1.00 89.06 116 LEU A C 1
ATOM 900 O O . LEU A 1 116 ? 12.017 -7.564 -5.420 1.00 89.06 116 LEU A O 1
ATOM 904 N N . ALA A 1 117 ? 13.819 -8.160 -4.226 1.00 86.88 117 ALA A N 1
ATOM 905 C CA . ALA A 1 117 ? 13.146 -8.044 -2.937 1.00 86.88 117 ALA A CA 1
ATOM 906 C C . ALA A 1 117 ? 12.620 -6.626 -2.663 1.00 86.88 117 ALA A C 1
ATOM 908 O O . ALA A 1 117 ? 11.508 -6.480 -2.160 1.00 86.88 117 ALA A O 1
ATOM 909 N N . PHE A 1 118 ? 13.376 -5.578 -3.013 1.00 88.12 118 PHE A N 1
ATOM 910 C CA . PHE A 1 118 ? 12.897 -4.194 -2.912 1.00 88.12 118 PHE A CA 1
ATOM 911 C C . PHE A 1 118 ? 11.674 -3.939 -3.798 1.00 88.12 118 PHE A C 1
ATOM 913 O O . PHE A 1 118 ? 10.722 -3.292 -3.356 1.00 88.12 118 PHE A O 1
ATOM 920 N N . ALA A 1 119 ? 11.681 -4.459 -5.027 1.00 91.44 119 ALA A N 1
ATOM 921 C CA . ALA A 1 119 ? 10.561 -4.317 -5.947 1.00 91.44 119 ALA A CA 1
ATOM 922 C C . ALA A 1 119 ? 9.316 -5.081 -5.449 1.00 91.44 119 ALA A C 1
ATOM 924 O O . ALA A 1 119 ? 8.237 -4.490 -5.370 1.00 91.44 119 ALA A O 1
ATOM 925 N N . LEU A 1 120 ? 9.475 -6.328 -4.991 1.00 89.81 120 LEU A N 1
ATOM 926 C CA . LEU A 1 120 ? 8.403 -7.134 -4.389 1.00 89.81 120 LEU A CA 1
ATOM 927 C C . LEU A 1 120 ? 7.849 -6.508 -3.104 1.00 89.81 120 LEU A C 1
ATOM 929 O O . LEU A 1 120 ? 6.640 -6.484 -2.891 1.00 89.81 120 LEU A O 1
ATOM 933 N N . ALA A 1 121 ? 8.709 -5.951 -2.250 1.00 85.06 121 ALA A N 1
ATOM 934 C CA . ALA A 1 121 ? 8.269 -5.260 -1.041 1.00 85.06 121 ALA A CA 1
ATOM 935 C C . ALA A 1 121 ? 7.475 -3.978 -1.356 1.00 85.06 121 ALA A C 1
ATOM 937 O O . ALA A 1 121 ? 6.631 -3.562 -0.564 1.00 85.06 121 ALA A O 1
ATOM 938 N N . SER A 1 122 ? 7.721 -3.345 -2.508 1.00 87.19 122 SER A N 1
ATOM 939 C CA . SER A 1 122 ? 6.971 -2.158 -2.932 1.00 87.19 122 SER A CA 1
ATOM 940 C C . SER A 1 122 ? 5.549 -2.482 -3.406 1.00 87.19 122 SER A C 1
ATOM 942 O O . SER A 1 122 ? 4.636 -1.688 -3.165 1.00 87.19 122 SER A O 1
ATOM 944 N N . SER A 1 123 ? 5.319 -3.669 -3.983 1.00 88.56 123 SER A N 1
ATOM 945 C CA . SER A 1 123 ? 3.992 -4.071 -4.478 1.00 88.56 123 SER A CA 1
ATOM 946 C C . SER A 1 123 ? 2.980 -4.377 -3.367 1.00 88.56 123 SER A C 1
ATOM 948 O O . SER A 1 123 ? 1.780 -4.426 -3.606 1.00 88.56 123 SER A O 1
ATOM 950 N N . ILE A 1 124 ? 3.435 -4.458 -2.116 1.00 84.62 124 ILE A N 1
ATOM 951 C CA . ILE A 1 124 ? 2.607 -4.562 -0.900 1.00 84.62 124 ILE A CA 1
ATOM 952 C C . ILE A 1 124 ? 1.676 -3.356 -0.727 1.00 84.62 124 ILE A C 1
ATOM 954 O O . ILE A 1 124 ? 0.651 -3.410 -0.043 1.00 84.62 124 ILE A O 1
ATOM 958 N N . PHE A 1 125 ? 2.056 -2.214 -1.289 1.00 82.31 125 PHE A N 1
ATOM 959 C CA . PHE A 1 125 ? 1.260 -0.993 -1.223 1.00 82.31 125 PHE A CA 1
ATOM 960 C C . PHE A 1 125 ? 0.354 -0.808 -2.440 1.00 82.31 125 PHE A C 1
ATOM 962 O O . PHE A 1 125 ? -0.276 0.238 -2.559 1.00 82.31 125 PHE A O 1
ATOM 969 N N . GLU A 1 126 ? 0.305 -1.792 -3.335 1.00 85.81 126 GLU A N 1
ATOM 970 C CA . GLU A 1 126 ? -0.478 -1.758 -4.566 1.00 85.81 126 GLU A CA 1
ATOM 971 C C . GLU A 1 126 ? -1.684 -2.686 -4.461 1.00 85.81 126 GLU A C 1
ATOM 973 O O . GLU A 1 126 ? -1.640 -3.704 -3.765 1.00 85.81 126 GLU A O 1
ATOM 978 N N . ASN A 1 127 ? -2.748 -2.344 -5.189 1.00 88.19 127 ASN A N 1
ATOM 979 C CA . ASN A 1 127 ? -3.820 -3.290 -5.482 1.00 88.19 127 ASN A CA 1
ATOM 980 C C . ASN A 1 127 ? -3.283 -4.400 -6.400 1.00 88.19 127 ASN A C 1
ATOM 982 O O . ASN A 1 127 ? -2.249 -4.239 -7.053 1.00 88.19 127 ASN A O 1
ATOM 986 N N . GLU A 1 128 ? -4.001 -5.509 -6.501 1.00 90.44 128 GLU A N 1
ATOM 987 C CA . GLU A 1 128 ? -3.552 -6.727 -7.178 1.00 90.44 128 GLU A CA 1
ATOM 988 C C . GLU A 1 128 ? -3.276 -6.476 -8.666 1.00 90.44 128 GLU A C 1
ATOM 990 O O . GLU A 1 128 ? -2.264 -6.925 -9.205 1.00 90.44 128 GLU A O 1
ATOM 995 N N . ILE A 1 129 ? -4.138 -5.687 -9.317 1.00 90.00 129 ILE A N 1
ATOM 996 C CA . ILE A 1 129 ? -3.983 -5.295 -10.727 1.00 90.00 129 ILE A CA 1
ATOM 997 C C . ILE A 1 129 ? -2.739 -4.414 -10.920 1.00 90.00 129 ILE A C 1
ATOM 999 O O . ILE A 1 129 ? -1.975 -4.609 -11.864 1.00 90.00 129 ILE A O 1
ATOM 1003 N N . ASP A 1 130 ? -2.499 -3.453 -10.026 1.00 89.38 130 ASP A N 1
ATOM 1004 C CA . ASP A 1 130 ? -1.345 -2.554 -10.142 1.00 89.38 130 ASP A CA 1
ATOM 1005 C C . ASP A 1 130 ? -0.022 -3.285 -9.839 1.00 89.38 130 ASP A C 1
ATOM 1007 O O . ASP A 1 130 ? 0.998 -2.981 -10.469 1.00 89.38 130 ASP A O 1
ATOM 1011 N N . ALA A 1 131 ? -0.049 -4.277 -8.940 1.00 91.31 131 ALA A N 1
ATOM 1012 C CA . ALA A 1 131 ? 1.067 -5.175 -8.649 1.00 91.31 131 ALA A CA 1
ATOM 1013 C C . ALA A 1 131 ? 1.374 -6.109 -9.828 1.00 91.31 131 ALA A C 1
ATOM 1015 O O . ALA A 1 131 ? 2.536 -6.281 -10.195 1.00 91.31 131 ALA A O 1
ATOM 1016 N N . PHE A 1 132 ? 0.344 -6.653 -10.478 1.00 92.44 132 PHE A N 1
ATOM 1017 C CA . PHE A 1 132 ? 0.492 -7.418 -11.715 1.00 92.44 132 PHE A CA 1
ATOM 1018 C C . PHE A 1 132 ? 1.190 -6.581 -12.802 1.00 92.44 132 PHE A C 1
ATOM 1020 O O . PHE A 1 132 ? 2.181 -7.014 -13.392 1.00 92.44 132 PHE A O 1
ATOM 1027 N N . ILE A 1 133 ? 0.751 -5.330 -12.993 1.00 92.50 133 ILE A N 1
ATOM 1028 C CA . ILE A 1 133 ? 1.380 -4.386 -13.929 1.00 92.50 133 ILE A CA 1
ATOM 1029 C C . ILE A 1 133 ? 2.830 -4.065 -13.516 1.00 92.50 133 ILE A C 1
ATOM 1031 O O . ILE A 1 133 ? 3.694 -3.955 -14.385 1.00 92.50 133 ILE A O 1
ATOM 1035 N N . SER A 1 134 ? 3.136 -3.944 -12.216 1.00 93.50 134 SER A N 1
ATOM 1036 C CA . SER A 1 134 ? 4.522 -3.791 -11.728 1.00 93.50 134 SER A CA 1
ATOM 1037 C C . SER A 1 134 ? 5.417 -4.946 -12.143 1.00 93.50 134 SER A C 1
ATOM 1039 O O . SER A 1 134 ? 6.527 -4.698 -12.608 1.00 93.50 134 SER A O 1
ATOM 1041 N N . GLY A 1 135 ? 4.939 -6.184 -11.984 1.00 92.81 135 GLY A N 1
ATOM 1042 C CA . GLY A 1 135 ? 5.687 -7.381 -12.361 1.00 92.81 135 GLY A CA 1
ATOM 1043 C C . GLY A 1 135 ? 5.997 -7.401 -13.856 1.00 92.81 135 GLY A C 1
ATOM 1044 O O . GLY A 1 135 ? 7.145 -7.613 -14.241 1.00 92.81 135 GLY A O 1
ATOM 1045 N N . ILE A 1 136 ? 5.004 -7.064 -14.685 1.00 92.81 136 ILE A N 1
ATOM 1046 C CA . ILE A 1 136 ? 5.166 -6.916 -16.137 1.00 92.81 136 ILE A CA 1
ATOM 1047 C C . ILE A 1 136 ? 6.234 -5.865 -16.454 1.00 92.81 136 ILE A C 1
ATOM 1049 O O . ILE A 1 136 ? 7.199 -6.158 -17.156 1.00 92.81 136 ILE A O 1
ATOM 1053 N N . ILE A 1 137 ? 6.099 -4.649 -15.917 1.00 93.69 137 ILE A N 1
ATOM 1054 C CA . ILE A 1 137 ? 7.040 -3.553 -16.187 1.00 93.69 137 ILE A CA 1
ATOM 1055 C C . ILE A 1 137 ? 8.457 -3.922 -15.737 1.00 93.69 137 ILE A C 1
ATOM 1057 O O . ILE A 1 137 ? 9.408 -3.681 -16.481 1.00 93.69 137 ILE A O 1
ATOM 1061 N N . TYR A 1 138 ? 8.602 -4.513 -14.547 1.00 93.19 138 TYR A N 1
ATOM 1062 C CA . TYR A 1 138 ? 9.890 -4.958 -14.019 1.00 93.19 138 TYR A CA 1
ATOM 1063 C C . TYR A 1 138 ? 10.562 -5.948 -14.972 1.00 93.19 138 TYR A C 1
ATOM 1065 O O . TYR A 1 138 ? 11.707 -5.740 -15.368 1.00 93.19 138 TYR A O 1
ATOM 1073 N N . PHE A 1 139 ? 9.835 -6.993 -15.371 1.00 91.56 139 PHE A N 1
ATOM 1074 C CA . PHE A 1 139 ? 10.355 -8.055 -16.223 1.00 91.56 139 PHE A CA 1
ATOM 1075 C C . PHE A 1 139 ? 10.719 -7.551 -17.625 1.00 91.56 139 PHE A C 1
ATOM 1077 O O . PHE A 1 139 ? 11.821 -7.811 -18.107 1.00 91.56 139 PHE A O 1
ATOM 1084 N N . PHE A 1 140 ? 9.840 -6.764 -18.257 1.00 90.94 140 PHE A N 1
ATOM 1085 C CA . PHE A 1 140 ? 10.114 -6.189 -19.575 1.00 90.94 140 PHE A CA 1
ATOM 1086 C C . PHE A 1 140 ? 11.316 -5.246 -19.552 1.00 90.94 140 PHE A C 1
ATOM 1088 O O . PHE A 1 140 ? 12.164 -5.337 -20.435 1.00 90.94 140 PHE A O 1
ATOM 1095 N N . LEU A 1 141 ? 11.433 -4.366 -18.552 1.00 92.38 141 LEU A N 1
ATOM 1096 C CA . LEU A 1 141 ? 12.607 -3.498 -18.431 1.00 92.38 141 LEU A CA 1
ATOM 1097 C C . LEU A 1 141 ? 13.883 -4.311 -18.226 1.00 92.38 141 LEU A C 1
ATOM 1099 O O . LEU A 1 141 ? 14.891 -4.013 -18.863 1.00 92.38 141 LEU A O 1
ATOM 1103 N N . LEU A 1 142 ? 13.837 -5.323 -17.353 1.00 91.56 142 LEU A N 1
ATOM 1104 C CA . LEU A 1 142 ? 14.988 -6.169 -17.061 1.00 91.56 142 LEU A CA 1
ATOM 1105 C C . LEU A 1 142 ? 15.475 -6.846 -18.338 1.00 91.56 142 LEU A C 1
ATOM 1107 O O . LEU A 1 142 ? 16.639 -6.694 -18.692 1.00 91.56 142 LEU A O 1
ATOM 1111 N N . ILE A 1 143 ? 14.579 -7.499 -19.078 1.00 89.44 143 ILE A N 1
ATOM 1112 C CA . ILE A 1 143 ? 14.963 -8.187 -20.308 1.00 89.44 143 ILE A CA 1
ATOM 1113 C C . ILE A 1 143 ? 15.389 -7.220 -21.400 1.00 89.44 143 ILE A C 1
ATOM 1115 O O . ILE A 1 143 ? 16.408 -7.469 -22.030 1.00 89.44 143 ILE A O 1
ATOM 1119 N N . ILE A 1 144 ? 14.649 -6.139 -21.656 1.00 91.12 144 ILE A N 1
ATOM 1120 C CA . ILE A 1 144 ? 15.004 -5.219 -22.744 1.00 91.12 144 ILE A CA 1
ATOM 1121 C C . ILE A 1 144 ? 16.406 -4.653 -22.502 1.00 91.12 144 ILE A C 1
ATOM 1123 O O . ILE A 1 144 ? 17.230 -4.645 -23.413 1.00 91.12 144 ILE A O 1
ATOM 1127 N N . ILE A 1 145 ? 16.706 -4.222 -21.275 1.00 90.62 145 ILE A N 1
ATOM 1128 C CA . ILE A 1 145 ? 18.022 -3.672 -20.951 1.00 90.62 145 ILE A CA 1
ATOM 1129 C C . ILE A 1 145 ? 19.095 -4.776 -20.974 1.00 90.62 145 ILE A C 1
ATOM 1131 O O . ILE A 1 145 ? 20.189 -4.540 -21.487 1.00 90.62 145 ILE A O 1
ATOM 1135 N N . SER A 1 146 ? 18.798 -5.985 -20.490 1.00 89.12 146 SER A N 1
ATOM 1136 C CA . SER A 1 146 ? 19.714 -7.131 -20.563 1.00 89.12 146 SER A CA 1
ATOM 1137 C C . SER A 1 146 ? 20.023 -7.556 -22.000 1.00 89.12 146 SER A C 1
ATOM 1139 O O . SER A 1 146 ? 21.192 -7.712 -22.333 1.00 89.12 146 SER A O 1
ATOM 1141 N N . ALA A 1 147 ? 19.019 -7.649 -22.872 1.00 88.44 147 ALA A N 1
ATOM 1142 C CA . ALA A 1 147 ? 19.164 -8.024 -24.279 1.00 88.44 147 ALA A CA 1
ATOM 1143 C C . ALA A 1 147 ? 20.105 -7.079 -25.039 1.00 88.44 147 ALA A C 1
ATOM 1145 O O . ALA A 1 147 ? 20.817 -7.489 -25.957 1.00 88.44 147 ALA A O 1
ATOM 1146 N N . ILE A 1 148 ? 20.099 -5.809 -24.632 1.00 87.12 148 ILE A N 1
ATOM 1147 C CA . ILE A 1 148 ? 20.944 -4.751 -25.173 1.00 87.12 148 ILE A CA 1
ATOM 1148 C C . ILE A 1 148 ? 22.362 -4.830 -24.597 1.00 87.12 148 ILE A C 1
ATOM 1150 O O . ILE A 1 148 ? 23.328 -4.754 -25.346 1.00 87.12 148 ILE A O 1
ATOM 1154 N N . LEU A 1 149 ? 22.507 -4.917 -23.273 1.00 86.75 149 LEU A N 1
ATOM 1155 C CA . LEU A 1 149 ? 23.802 -4.720 -22.612 1.00 86.75 149 LEU A CA 1
ATOM 1156 C C . LEU A 1 149 ? 24.627 -5.995 -22.448 1.00 86.75 149 LEU A C 1
ATOM 1158 O O . LEU A 1 149 ? 25.847 -5.914 -22.308 1.00 86.75 149 LEU A O 1
ATOM 1162 N N . LEU A 1 150 ? 23.985 -7.161 -22.415 1.00 84.38 150 LEU A N 1
ATOM 1163 C CA . LEU A 1 150 ? 24.673 -8.427 -22.208 1.00 84.38 150 LEU A CA 1
ATOM 1164 C C . LEU A 1 150 ? 25.150 -9.001 -23.548 1.00 84.38 150 LEU A C 1
ATOM 1166 O O . LEU A 1 150 ? 24.384 -9.001 -24.510 1.00 84.38 150 LEU A O 1
ATOM 1170 N N . PRO A 1 151 ? 26.384 -9.532 -23.625 1.00 77.19 151 PRO A N 1
ATOM 1171 C CA . PRO A 1 151 ? 26.961 -10.031 -24.877 1.00 77.19 151 PRO A CA 1
ATOM 1172 C C . PRO A 1 151 ? 26.369 -11.372 -25.338 1.00 77.19 151 PRO A C 1
ATOM 1174 O O . PRO A 1 151 ? 26.490 -11.743 -26.497 1.00 77.19 151 PRO A O 1
ATOM 1177 N N . SER A 1 152 ? 25.748 -12.132 -24.437 1.00 77.69 152 SER A N 1
ATOM 1178 C CA . SER A 1 152 ? 25.105 -13.418 -24.732 1.00 77.69 152 SER A CA 1
ATOM 1179 C C . SER A 1 152 ? 24.019 -13.703 -23.698 1.00 77.69 152 SER A C 1
ATOM 1181 O O . SER A 1 152 ? 23.944 -13.001 -22.684 1.00 77.69 152 SER A O 1
ATOM 1183 N N . ASP A 1 153 ? 23.176 -14.702 -23.967 1.00 71.12 153 ASP A N 1
ATOM 1184 C CA . ASP A 1 153 ? 22.165 -15.169 -23.018 1.00 71.12 153 ASP A CA 1
ATOM 1185 C C . ASP A 1 153 ? 22.829 -15.555 -21.692 1.00 71.12 153 ASP A C 1
ATOM 1187 O O . ASP A 1 153 ? 23.798 -16.318 -21.653 1.00 71.12 153 ASP A O 1
ATOM 1191 N N . LEU A 1 154 ? 22.320 -15.000 -20.595 1.00 69.44 154 LEU A N 1
ATOM 1192 C CA . LEU A 1 154 ? 22.915 -15.154 -19.275 1.00 69.44 154 LEU A CA 1
ATOM 1193 C C . LEU A 1 154 ? 21.819 -15.389 -18.244 1.00 69.44 154 LEU A C 1
ATOM 1195 O O . LEU A 1 154 ? 20.833 -14.658 -18.162 1.00 69.44 154 LEU A O 1
ATOM 1199 N N . VAL A 1 155 ? 22.036 -16.377 -17.379 1.00 60.16 155 VAL A N 1
ATOM 1200 C CA . VAL A 1 155 ? 21.244 -16.497 -16.158 1.00 60.16 155 VAL A CA 1
ATOM 1201 C C . VAL A 1 155 ? 21.802 -15.497 -15.154 1.00 60.16 155 VAL A C 1
ATOM 1203 O O . VAL A 1 155 ? 22.885 -15.689 -14.591 1.00 60.16 155 VAL A O 1
ATOM 1206 N N . LEU A 1 156 ? 21.080 -14.402 -14.919 1.00 62.22 156 LEU A N 1
ATOM 1207 C CA . LEU A 1 156 ? 21.492 -13.437 -13.911 1.00 62.22 156 LEU A CA 1
ATOM 1208 C C . LEU A 1 156 ? 21.272 -14.060 -12.537 1.00 62.22 156 LEU A C 1
ATOM 1210 O O . LEU A 1 156 ? 20.152 -14.377 -12.127 1.00 62.22 156 LEU A O 1
ATOM 1214 N N . SER A 1 157 ? 22.370 -14.220 -11.799 1.00 59.03 157 SER A N 1
ATOM 1215 C CA . SER A 1 157 ? 22.373 -14.724 -10.423 1.00 59.03 157 SER A CA 1
ATOM 1216 C C . SER A 1 157 ? 21.731 -16.097 -10.226 1.00 59.03 157 SER A C 1
ATOM 1218 O O . SER A 1 157 ? 21.290 -16.372 -9.126 1.00 59.03 157 SER A O 1
ATOM 1220 N N . ASN A 1 158 ? 21.669 -16.955 -11.249 1.00 67.19 158 ASN A N 1
ATOM 1221 C CA . ASN A 1 158 ? 21.022 -18.276 -11.167 1.00 67.19 158 ASN A CA 1
ATOM 1222 C C . ASN A 1 158 ? 19.541 -18.254 -10.716 1.00 67.19 158 ASN A C 1
ATOM 1224 O O . ASN A 1 158 ? 19.030 -19.298 -10.313 1.00 67.19 158 ASN A O 1
ATOM 1228 N N . ILE A 1 159 ? 18.877 -17.088 -10.760 1.00 69.75 159 ILE A N 1
ATOM 1229 C CA . ILE A 1 159 ? 17.475 -16.904 -10.345 1.00 69.75 159 ILE A CA 1
ATOM 1230 C C . ILE A 1 159 ? 16.593 -16.610 -11.553 1.00 69.75 159 ILE A C 1
ATOM 1232 O O . ILE A 1 159 ? 15.577 -17.266 -11.706 1.00 69.75 159 ILE A O 1
ATOM 1236 N N . ILE A 1 160 ? 16.968 -15.625 -12.376 1.00 79.88 160 ILE A N 1
ATOM 1237 C CA . ILE A 1 160 ? 16.181 -15.206 -13.541 1.00 79.88 160 ILE A CA 1
ATOM 1238 C C . ILE A 1 160 ? 17.044 -15.379 -14.783 1.00 79.88 160 ILE A C 1
ATOM 1240 O O . ILE A 1 160 ? 18.162 -14.856 -14.861 1.00 79.88 160 ILE A O 1
ATOM 1244 N N . TYR A 1 161 ? 16.517 -16.100 -15.763 1.00 82.50 161 TYR A N 1
ATOM 1245 C CA . TYR A 1 161 ? 17.097 -16.161 -17.095 1.00 82.50 161 TYR A CA 1
ATOM 1246 C C . TYR A 1 161 ? 16.713 -14.920 -17.898 1.00 82.50 161 TYR A C 1
ATOM 1248 O O . TYR A 1 161 ? 15.538 -14.558 -17.980 1.00 82.50 161 TYR A O 1
ATOM 1256 N N . VAL A 1 162 ? 17.709 -14.265 -18.496 1.00 82.50 162 VAL A N 1
ATOM 1257 C CA . VAL A 1 162 ? 17.488 -13.121 -19.382 1.00 82.50 162 VAL A CA 1
ATOM 1258 C C . VAL A 1 162 ? 18.255 -13.306 -20.693 1.00 82.50 162 VAL A C 1
ATOM 1260 O O . VAL A 1 162 ? 19.404 -13.761 -20.687 1.00 82.50 162 VAL A O 1
ATOM 1263 N N . PRO A 1 163 ? 17.649 -12.940 -21.831 1.00 81.81 163 PRO A N 1
ATOM 1264 C CA . PRO A 1 163 ? 18.317 -13.018 -23.115 1.00 81.81 163 PRO A CA 1
ATOM 1265 C C . PRO A 1 163 ? 19.355 -11.896 -23.269 1.00 81.81 163 PRO A C 1
ATOM 1267 O O . PRO A 1 163 ? 19.244 -10.834 -22.649 1.00 81.81 163 PRO A O 1
ATOM 1270 N N . GLY A 1 164 ? 20.352 -12.133 -24.120 1.00 84.88 164 GLY A N 1
ATOM 1271 C CA . GLY A 1 164 ? 21.458 -11.224 -24.430 1.00 84.88 164 GLY A CA 1
ATOM 1272 C C . GLY A 1 164 ? 21.878 -11.287 -25.902 1.00 84.88 164 GLY A C 1
ATOM 1273 O O . GLY A 1 164 ? 21.386 -12.103 -26.680 1.00 84.88 164 GLY A O 1
ATOM 1274 N N . GLY A 1 165 ? 22.804 -10.416 -26.303 1.00 81.00 165 GLY A N 1
ATOM 1275 C CA . GLY A 1 165 ? 23.450 -10.456 -27.620 1.00 81.00 165 GLY A CA 1
ATOM 1276 C C . GLY A 1 165 ? 22.553 -10.012 -28.778 1.00 81.00 165 GLY A C 1
ATOM 1277 O O . GLY A 1 165 ? 22.712 -10.480 -29.906 1.00 81.00 165 GLY A O 1
ATOM 1278 N N . PHE A 1 166 ? 21.567 -9.145 -28.523 1.00 84.62 166 PHE A N 1
ATOM 1279 C CA . PHE A 1 166 ? 20.648 -8.704 -29.578 1.00 84.62 166 PHE A CA 1
ATOM 1280 C C . PHE A 1 166 ? 21.285 -7.657 -30.482 1.00 84.62 166 PHE A C 1
ATOM 1282 O O . PHE A 1 166 ? 21.003 -7.651 -31.677 1.00 84.62 166 PHE A O 1
ATOM 1289 N N . ILE A 1 167 ? 22.156 -6.801 -29.934 1.00 81.19 167 ILE A N 1
ATOM 1290 C CA . ILE A 1 167 ? 22.815 -5.728 -30.692 1.00 81.19 167 ILE A CA 1
ATOM 1291 C C . ILE A 1 167 ? 23.591 -6.288 -31.886 1.00 81.19 167 ILE A C 1
ATOM 1293 O O . ILE A 1 167 ? 23.486 -5.738 -32.981 1.00 81.19 167 ILE A O 1
ATOM 1297 N N . ASP A 1 168 ? 24.303 -7.399 -31.699 1.00 80.06 168 ASP A N 1
ATOM 1298 C CA . ASP A 1 168 ? 25.160 -7.998 -32.730 1.00 80.06 168 ASP A CA 1
ATOM 1299 C C . ASP A 1 168 ? 24.370 -8.550 -33.928 1.00 80.06 168 ASP A C 1
ATOM 1301 O O . ASP A 1 168 ? 24.932 -8.775 -34.998 1.00 80.06 168 ASP A O 1
ATOM 1305 N N . LYS A 1 169 ? 23.056 -8.752 -33.766 1.00 81.75 169 LYS A N 1
ATOM 1306 C CA . LYS A 1 169 ? 22.152 -9.274 -34.802 1.00 81.75 169 LYS A CA 1
ATOM 1307 C C . LYS A 1 169 ? 21.409 -8.176 -35.567 1.00 81.75 169 LYS A C 1
ATOM 1309 O O . LYS A 1 169 ? 20.683 -8.492 -36.505 1.00 81.75 169 LYS A O 1
ATOM 1314 N N . LEU A 1 170 ? 21.552 -6.909 -35.168 1.00 86.50 170 LEU A N 1
ATOM 1315 C CA . LEU A 1 170 ? 20.858 -5.790 -35.807 1.00 86.50 170 LEU A CA 1
ATOM 1316 C C . LEU A 1 170 ? 21.568 -5.389 -37.104 1.00 86.50 170 LEU A C 1
ATOM 1318 O O . LEU A 1 170 ? 22.741 -5.013 -37.094 1.00 86.50 170 LEU A O 1
ATOM 1322 N N . THR A 1 171 ? 20.832 -5.411 -38.211 1.00 86.44 171 THR A N 1
ATOM 1323 C CA . THR A 1 171 ? 21.347 -5.150 -39.563 1.00 86.44 171 THR A CA 1
ATOM 1324 C C . THR A 1 171 ? 20.942 -3.787 -40.113 1.00 86.44 171 THR A C 1
ATOM 1326 O O . THR A 1 171 ? 21.639 -3.238 -40.967 1.00 86.44 171 THR A O 1
ATOM 1329 N N . SER A 1 172 ? 19.844 -3.205 -39.626 1.00 85.94 172 SER A N 1
ATOM 1330 C CA . SER A 1 172 ? 19.354 -1.909 -40.097 1.00 85.94 172 SER A CA 1
ATOM 1331 C C . SER A 1 172 ? 20.371 -0.793 -39.856 1.00 85.94 172 SER A C 1
ATOM 1333 O O . SER A 1 172 ? 20.982 -0.684 -38.795 1.00 85.94 172 SER A O 1
ATOM 1335 N N . THR A 1 173 ? 20.491 0.122 -40.816 1.00 83.44 173 THR A N 1
ATOM 1336 C CA . THR A 1 173 ? 21.339 1.319 -40.706 1.00 83.44 173 THR A CA 1
ATOM 1337 C C . THR A 1 173 ? 20.623 2.507 -40.057 1.00 83.44 173 THR A C 1
ATOM 1339 O O . THR A 1 173 ? 21.280 3.403 -39.531 1.00 83.44 173 THR A O 1
ATOM 1342 N N . THR A 1 174 ? 19.285 2.512 -40.027 1.00 87.69 174 THR A N 1
ATOM 1343 C CA . THR A 1 174 ? 18.484 3.590 -39.418 1.00 87.69 174 THR A CA 1
ATOM 1344 C C . THR A 1 174 ? 18.080 3.247 -37.985 1.00 87.69 174 THR A C 1
ATOM 1346 O O . THR A 1 174 ? 17.782 2.090 -37.680 1.00 87.69 174 THR A O 1
ATOM 1349 N N . TYR A 1 175 ? 18.032 4.244 -37.091 1.00 84.25 175 TYR A N 1
ATOM 1350 C CA . TYR A 1 175 ? 17.660 4.020 -35.685 1.00 84.25 175 TYR A CA 1
ATOM 1351 C C . TYR A 1 175 ? 16.245 3.447 -35.504 1.00 84.25 175 TYR A C 1
ATOM 1353 O O . TYR A 1 175 ? 16.117 2.476 -34.757 1.00 84.25 175 TYR A O 1
ATOM 1361 N N . PRO A 1 176 ? 15.198 3.950 -36.196 1.00 85.94 176 PRO A N 1
ATOM 1362 C CA . PRO A 1 176 ? 13.869 3.349 -36.107 1.00 85.94 176 PRO A CA 1
ATOM 1363 C C . PRO A 1 176 ? 13.844 1.915 -36.648 1.00 85.94 176 PRO A C 1
ATOM 1365 O O . PRO A 1 176 ? 13.222 1.049 -36.040 1.00 85.94 176 PRO A O 1
ATOM 1368 N N . GLY A 1 177 ? 14.577 1.639 -37.735 1.00 86.31 177 GLY A N 1
ATOM 1369 C CA . GLY A 1 177 ? 14.700 0.285 -38.277 1.00 86.31 177 GLY A CA 1
ATOM 1370 C C . GLY A 1 177 ? 15.396 -0.676 -37.309 1.00 86.31 177 GLY A C 1
ATOM 1371 O O . GLY A 1 177 ? 14.910 -1.783 -37.110 1.00 86.31 177 GLY A O 1
ATOM 1372 N N . LYS A 1 178 ? 16.457 -0.234 -36.613 1.00 87.56 178 LYS A N 1
ATOM 1373 C CA . LYS A 1 178 ? 17.126 -1.031 -35.565 1.00 87.56 178 LYS A CA 1
ATOM 1374 C C . LYS A 1 178 ? 16.192 -1.347 -34.399 1.00 87.56 178 LYS A C 1
ATOM 1376 O O . LYS A 1 178 ? 16.216 -2.457 -33.882 1.00 87.56 178 LYS A O 1
ATOM 1381 N N . ALA A 1 179 ? 15.365 -0.387 -33.984 1.00 88.81 179 ALA A N 1
ATOM 1382 C CA . ALA A 1 179 ? 14.374 -0.621 -32.937 1.00 88.81 179 ALA A CA 1
ATOM 1383 C C . ALA A 1 179 ? 13.294 -1.617 -33.395 1.00 88.81 179 ALA A C 1
ATOM 1385 O O . ALA A 1 179 ? 12.933 -2.512 -32.636 1.00 88.81 179 ALA A O 1
ATOM 1386 N N . GLY A 1 180 ? 12.821 -1.507 -34.641 1.00 89.88 180 GLY A N 1
ATOM 1387 C CA . GLY A 1 180 ? 11.881 -2.463 -35.233 1.00 89.88 180 GLY A CA 1
ATOM 1388 C C . GLY A 1 180 ? 12.442 -3.887 -35.296 1.00 89.88 180 GLY A C 1
ATOM 1389 O O . GLY A 1 180 ? 11.787 -4.821 -34.838 1.00 89.88 180 GLY A O 1
ATOM 1390 N N . GLU A 1 181 ? 13.675 -4.047 -35.788 1.00 91.56 181 GLU A N 1
ATOM 1391 C CA . GLU A 1 181 ? 14.389 -5.333 -35.799 1.00 91.56 181 GLU A CA 1
ATOM 1392 C C . GLU A 1 181 ? 14.576 -5.892 -34.382 1.00 91.56 181 GLU A C 1
ATOM 1394 O O . GLU A 1 181 ? 14.330 -7.076 -34.154 1.00 91.56 181 GLU A O 1
ATOM 1399 N N . PHE A 1 182 ? 14.935 -5.046 -33.410 1.00 92.12 182 PHE A N 1
ATOM 1400 C CA . PHE A 1 182 ? 15.050 -5.452 -32.009 1.00 92.12 182 PHE A CA 1
ATOM 1401 C C . PHE A 1 182 ? 13.732 -6.024 -31.477 1.00 92.12 182 PHE A C 1
ATOM 1403 O O . PHE A 1 182 ? 13.724 -7.112 -30.904 1.00 92.12 182 PHE A O 1
ATOM 1410 N N . TYR A 1 183 ? 12.612 -5.324 -31.681 1.00 90.94 183 TYR A N 1
ATOM 1411 C CA . TYR A 1 183 ? 11.305 -5.792 -31.220 1.00 90.94 183 TYR A CA 1
ATOM 1412 C C . TYR A 1 183 ? 10.858 -7.070 -31.925 1.00 90.94 183 TYR A C 1
ATOM 1414 O O . TYR A 1 183 ? 10.289 -7.948 -31.280 1.00 90.94 183 TYR A O 1
ATOM 1422 N N . TYR A 1 184 ? 11.150 -7.207 -33.218 1.00 92.12 184 TYR A N 1
ATOM 1423 C CA . TYR A 1 184 ? 10.891 -8.438 -33.956 1.00 92.12 184 TYR A CA 1
ATOM 1424 C C . TYR A 1 184 ? 11.668 -9.623 -33.368 1.00 92.12 184 TYR A C 1
ATOM 1426 O O . TYR A 1 184 ? 11.063 -10.641 -33.030 1.00 92.12 184 TYR A O 1
ATOM 1434 N N . LEU A 1 185 ? 12.980 -9.468 -33.160 1.00 90.44 185 LEU A N 1
ATOM 1435 C CA . LEU A 1 185 ? 13.828 -10.488 -32.536 1.00 90.44 185 LEU A CA 1
ATOM 1436 C C . LEU A 1 185 ? 13.377 -10.809 -31.106 1.00 90.44 185 LEU A C 1
ATOM 1438 O O . LEU A 1 185 ? 13.384 -11.967 -30.696 1.00 90.44 185 LEU A O 1
ATOM 1442 N N . PHE A 1 186 ? 12.947 -9.797 -30.355 1.00 88.75 186 PHE A N 1
ATOM 1443 C CA . PHE A 1 186 ? 12.450 -9.951 -28.991 1.00 88.75 186 PHE A CA 1
ATOM 1444 C C . PHE A 1 186 ? 11.154 -10.752 -28.929 1.00 88.75 186 PHE A C 1
ATOM 1446 O O . PHE A 1 186 ? 11.062 -11.695 -28.146 1.00 88.75 186 PHE A O 1
ATOM 1453 N N . VAL A 1 187 ? 10.185 -10.440 -29.789 1.00 90.25 187 VAL A N 1
ATOM 1454 C CA . VAL A 1 187 ? 8.929 -11.193 -29.882 1.00 90.25 187 VAL A CA 1
ATOM 1455 C C . VAL A 1 187 ? 9.186 -12.621 -30.358 1.00 90.25 187 VAL A C 1
ATOM 1457 O O . VAL A 1 187 ? 8.645 -13.557 -29.775 1.00 90.25 187 VAL A O 1
ATOM 1460 N N . GLN A 1 188 ? 10.049 -12.816 -31.361 1.00 90.19 188 GLN A N 1
ATOM 1461 C CA . GLN A 1 188 ? 10.442 -14.159 -31.789 1.00 90.19 188 GLN A CA 1
ATOM 1462 C C . GLN A 1 188 ? 11.062 -14.957 -30.646 1.00 90.19 188 GLN A C 1
ATOM 1464 O O . GLN A 1 188 ? 10.672 -16.103 -30.428 1.00 90.19 188 GLN A O 1
ATOM 1469 N N . ARG A 1 189 ? 11.984 -14.347 -29.888 1.00 86.38 189 ARG A N 1
ATOM 1470 C CA . ARG A 1 189 ? 12.628 -15.003 -28.750 1.00 86.38 189 ARG A CA 1
ATOM 1471 C C . ARG A 1 189 ? 11.608 -15.378 -27.682 1.00 86.38 189 ARG A C 1
ATOM 1473 O O . ARG A 1 189 ? 11.597 -16.535 -27.283 1.00 86.38 189 ARG A O 1
ATOM 1480 N N . LEU A 1 190 ? 10.722 -14.451 -27.308 1.00 86.38 190 LEU A N 1
ATOM 1481 C CA . LEU A 1 190 ? 9.621 -14.694 -26.371 1.00 86.38 190 LEU A CA 1
ATOM 1482 C C . LEU A 1 190 ? 8.735 -15.869 -26.785 1.00 86.38 190 LEU A C 1
ATOM 1484 O O . LEU A 1 190 ? 8.389 -16.672 -25.935 1.00 86.38 190 LEU A O 1
ATOM 1488 N N . ILE A 1 191 ? 8.380 -15.986 -28.065 1.00 88.31 191 ILE A N 1
ATOM 1489 C CA . ILE A 1 191 ? 7.518 -17.076 -28.553 1.00 88.31 191 ILE A CA 1
ATOM 1490 C C . ILE A 1 191 ? 8.278 -18.409 -28.609 1.00 88.31 191 ILE A C 1
ATOM 1492 O O . ILE A 1 191 ? 7.690 -19.465 -28.400 1.00 88.31 191 ILE A O 1
ATOM 1496 N N . SER A 1 192 ? 9.574 -18.370 -28.922 1.00 87.19 192 SER A N 1
ATOM 1497 C CA . SER A 1 192 ? 10.395 -19.572 -29.111 1.00 87.19 192 SER A CA 1
ATOM 1498 C C . SER A 1 192 ? 10.954 -20.177 -27.820 1.00 87.19 192 SER A C 1
ATOM 1500 O O . SER A 1 192 ? 11.369 -21.334 -27.830 1.00 87.19 192 SER A O 1
ATOM 1502 N N . ASP A 1 193 ? 11.028 -19.398 -26.739 1.00 86.25 193 ASP A N 1
ATOM 1503 C CA . ASP A 1 193 ? 11.733 -19.762 -25.510 1.00 86.25 193 ASP A CA 1
ATOM 1504 C C . ASP A 1 193 ? 10.738 -19.916 -24.350 1.00 86.25 193 ASP A C 1
ATOM 1506 O O . ASP A 1 193 ? 10.371 -18.949 -23.679 1.00 86.25 193 ASP A O 1
ATOM 1510 N N . ASN A 1 194 ? 10.288 -21.156 -24.126 1.00 85.12 194 ASN A N 1
ATOM 1511 C CA . ASN A 1 194 ? 9.327 -21.487 -23.068 1.00 85.12 194 ASN A CA 1
ATOM 1512 C C . ASN A 1 194 ? 9.826 -21.068 -21.680 1.00 85.12 194 ASN A C 1
ATOM 1514 O O . ASN A 1 194 ? 9.029 -20.623 -20.858 1.00 85.12 194 ASN A O 1
ATOM 1518 N N . LEU A 1 195 ? 11.137 -21.147 -21.437 1.00 83.50 195 LEU A N 1
ATOM 1519 C CA . LEU A 1 195 ? 11.728 -20.792 -20.150 1.00 83.50 195 LEU A CA 1
ATOM 1520 C C . LEU A 1 195 ? 11.581 -19.289 -19.880 1.00 83.50 195 LEU A C 1
ATOM 1522 O O . LEU A 1 195 ? 11.297 -18.877 -18.759 1.00 83.50 195 LEU A O 1
ATOM 1526 N N . LEU A 1 196 ? 11.684 -18.454 -20.918 1.00 84.25 196 LEU A N 1
ATOM 1527 C CA . LEU A 1 196 ? 11.459 -17.013 -20.798 1.00 84.25 196 LEU A CA 1
ATOM 1528 C C . LEU A 1 196 ? 9.994 -16.676 -20.463 1.00 84.25 196 LEU A C 1
ATOM 1530 O O . LEU A 1 196 ? 9.733 -15.751 -19.692 1.00 84.25 196 LEU A O 1
ATOM 1534 N N . ILE A 1 197 ? 9.036 -17.421 -21.025 1.00 86.88 197 ILE A N 1
ATOM 1535 C CA . ILE A 1 197 ? 7.605 -17.274 -20.707 1.00 86.88 197 ILE A CA 1
ATOM 1536 C C . ILE A 1 197 ? 7.325 -17.716 -19.266 1.00 86.88 197 ILE A C 1
ATOM 1538 O O . ILE A 1 197 ? 6.582 -17.045 -18.550 1.00 86.88 197 ILE A O 1
ATOM 1542 N N . GLU A 1 198 ? 7.920 -18.823 -18.825 1.00 84.75 198 GLU A N 1
ATOM 1543 C CA . GLU A 1 198 ? 7.793 -19.305 -17.448 1.00 84.75 198 GLU A CA 1
ATOM 1544 C C . GLU A 1 198 ? 8.308 -18.258 -16.454 1.00 84.75 198 GLU A C 1
ATOM 1546 O O . GLU A 1 198 ? 7.577 -17.871 -15.541 1.00 84.75 198 GLU A O 1
ATOM 1551 N N . GLU A 1 199 ? 9.507 -17.712 -16.675 1.00 86.12 199 GLU A N 1
ATOM 1552 C CA . GLU A 1 199 ? 10.079 -16.652 -15.834 1.00 86.12 199 GLU A CA 1
ATOM 1553 C C . GLU A 1 199 ? 9.192 -15.396 -15.787 1.00 86.12 199 GLU A C 1
ATOM 1555 O O . GLU A 1 199 ? 8.991 -14.820 -14.713 1.00 86.12 199 GLU A O 1
ATOM 1560 N N . LEU A 1 200 ? 8.582 -15.002 -16.915 1.00 88.88 200 LEU A N 1
ATOM 1561 C CA . LEU A 1 200 ? 7.606 -13.906 -16.946 1.00 88.88 200 LEU A CA 1
ATOM 1562 C C . LEU A 1 200 ? 6.445 -14.187 -15.992 1.00 88.88 200 LEU A C 1
ATOM 1564 O O . LEU A 1 200 ? 6.106 -13.348 -15.154 1.00 88.88 200 LEU A O 1
ATOM 1568 N N . ILE A 1 201 ? 5.827 -15.362 -16.130 1.00 89.19 201 ILE A N 1
ATOM 1569 C CA . ILE A 1 201 ? 4.667 -15.762 -15.330 1.00 89.19 201 ILE A CA 1
ATOM 1570 C C . ILE A 1 201 ? 5.038 -15.763 -13.847 1.00 89.19 201 ILE A C 1
ATOM 1572 O O . ILE A 1 201 ? 4.294 -15.231 -13.027 1.00 89.19 201 ILE A O 1
ATOM 1576 N N . LEU A 1 202 ? 6.202 -16.299 -13.492 1.00 89.06 202 LEU A N 1
ATOM 1577 C CA . LEU A 1 202 ? 6.638 -16.440 -12.105 1.00 89.06 202 LEU A CA 1
ATOM 1578 C C . LEU A 1 202 ? 6.957 -15.105 -11.445 1.00 89.06 202 LEU A C 1
ATOM 1580 O O . LEU A 1 202 ? 6.532 -14.873 -10.311 1.00 89.06 202 LEU A O 1
ATOM 1584 N N . VAL A 1 203 ? 7.653 -14.209 -12.149 1.00 90.31 203 VAL A N 1
ATOM 1585 C CA . VAL A 1 203 ? 7.906 -12.851 -11.657 1.00 90.31 203 VAL A CA 1
ATOM 1586 C C . VAL A 1 203 ? 6.579 -12.124 -11.458 1.00 90.31 203 VAL A C 1
ATOM 1588 O O . VAL A 1 203 ? 6.342 -11.555 -10.395 1.00 90.31 203 VAL A O 1
ATOM 1591 N N . VAL A 1 204 ? 5.662 -12.193 -12.422 1.00 92.38 204 VAL A N 1
ATOM 1592 C CA . VAL A 1 204 ? 4.346 -11.550 -12.303 1.00 92.38 204 VAL A CA 1
ATOM 1593 C C . VAL A 1 204 ? 3.530 -12.132 -11.141 1.00 92.38 204 VAL A C 1
ATOM 1595 O O . VAL A 1 204 ? 2.964 -11.373 -10.347 1.00 92.38 204 VAL A O 1
ATOM 1598 N N . LEU A 1 205 ? 3.522 -13.458 -10.976 1.00 90.62 205 LEU A N 1
ATOM 1599 C CA . LEU A 1 205 ? 2.863 -14.133 -9.857 1.00 90.62 205 LEU A CA 1
ATOM 1600 C C . LEU A 1 205 ? 3.478 -13.755 -8.508 1.00 90.62 205 LEU A C 1
ATOM 1602 O O . LEU A 1 205 ? 2.737 -13.581 -7.546 1.00 90.62 205 LEU A O 1
ATOM 1606 N N . ALA A 1 206 ? 4.796 -13.577 -8.420 1.00 89.94 206 ALA A N 1
ATOM 1607 C CA . ALA A 1 206 ? 5.464 -13.135 -7.197 1.00 89.94 206 ALA A CA 1
ATOM 1608 C C . ALA A 1 206 ? 5.006 -11.729 -6.768 1.00 89.94 206 ALA A C 1
ATOM 1610 O O . ALA A 1 206 ? 4.685 -11.498 -5.596 1.00 89.94 206 ALA A O 1
ATOM 1611 N N . PHE A 1 207 ? 4.903 -10.793 -7.718 1.00 92.00 207 PHE A N 1
ATOM 1612 C CA . PHE A 1 207 ? 4.386 -9.448 -7.450 1.00 92.00 207 PHE A CA 1
ATOM 1613 C C . PHE A 1 207 ? 2.915 -9.472 -7.020 1.00 92.00 207 PHE A C 1
ATOM 1615 O O . PHE A 1 207 ? 2.551 -8.795 -6.054 1.00 92.00 207 PHE A O 1
ATOM 1622 N N . PHE A 1 208 ? 2.091 -10.271 -7.699 1.00 89.88 208 PHE A N 1
ATOM 1623 C CA . PHE A 1 208 ? 0.676 -10.458 -7.381 1.00 89.88 208 PHE A CA 1
ATOM 1624 C C . PHE A 1 208 ? 0.477 -11.088 -5.993 1.00 89.88 208 PHE A C 1
ATOM 1626 O O . PHE A 1 208 ? -0.278 -10.569 -5.168 1.00 89.88 208 PHE A O 1
ATOM 1633 N N . ALA A 1 209 ? 1.231 -12.148 -5.685 1.00 87.06 209 ALA A N 1
ATOM 1634 C CA . ALA A 1 209 ? 1.219 -12.820 -4.390 1.00 87.06 209 ALA A CA 1
ATOM 1635 C C . ALA A 1 209 ? 1.618 -11.875 -3.249 1.00 87.06 209 ALA A C 1
ATOM 1637 O O . ALA A 1 209 ? 1.034 -11.946 -2.168 1.00 87.06 209 ALA A O 1
ATOM 1638 N N . SER A 1 210 ? 2.565 -10.960 -3.484 1.00 85.75 210 SER A N 1
ATOM 1639 C CA . SER A 1 210 ? 2.963 -9.939 -2.505 1.00 85.75 210 SER A CA 1
ATOM 1640 C C . SER A 1 210 ? 1.792 -9.045 -2.072 1.00 85.75 210 SER A C 1
ATOM 1642 O O . SER A 1 210 ? 1.596 -8.816 -0.875 1.00 85.75 210 SER A O 1
ATOM 1644 N N . SER A 1 211 ? 0.964 -8.607 -3.028 1.00 86.38 211 SER A N 1
ATOM 1645 C CA . SER A 1 211 ? -0.220 -7.777 -2.764 1.00 86.38 211 SER A CA 1
ATOM 1646 C C . SER A 1 211 ? -1.329 -8.568 -2.047 1.00 86.38 211 SER A C 1
ATOM 1648 O O . SER A 1 211 ? -1.784 -8.161 -0.974 1.00 86.38 211 SER A O 1
ATOM 1650 N N . ILE A 1 212 ? -1.682 -9.760 -2.550 1.00 85.94 212 ILE A N 1
ATOM 1651 C CA . ILE A 1 212 ? -2.739 -10.613 -1.964 1.00 85.94 212 ILE A CA 1
ATOM 1652 C C . ILE A 1 212 ? -2.407 -11.056 -0.542 1.00 85.94 212 ILE A C 1
ATOM 1654 O O . ILE A 1 212 ? -3.269 -11.068 0.340 1.00 85.94 212 ILE A O 1
ATOM 1658 N N . THR A 1 213 ? -1.151 -11.431 -0.299 1.00 80.56 213 THR A N 1
ATOM 1659 C CA . THR A 1 213 ? -0.740 -11.957 1.006 1.00 80.56 213 THR A CA 1
ATOM 1660 C C . THR A 1 213 ? -0.991 -10.938 2.112 1.00 80.56 213 THR A C 1
ATOM 1662 O O . THR A 1 213 ? -1.434 -11.306 3.200 1.00 80.56 213 THR A O 1
ATOM 1665 N N . LYS A 1 214 ? -0.784 -9.646 1.837 1.00 76.62 214 LYS A N 1
ATOM 1666 C CA . LYS A 1 214 ? -1.098 -8.591 2.801 1.00 76.62 214 LYS A CA 1
ATOM 1667 C C . LYS A 1 214 ? -2.589 -8.517 3.115 1.00 76.62 214 LYS A C 1
ATOM 1669 O O . LYS A 1 214 ? -2.924 -8.350 4.285 1.00 76.62 214 LYS A O 1
ATOM 1674 N N . GLN A 1 215 ? -3.449 -8.605 2.104 1.00 72.12 215 GLN A N 1
ATOM 1675 C CA . GLN A 1 215 ? -4.893 -8.465 2.288 1.00 72.12 215 GLN A CA 1
ATOM 1676 C C . GLN A 1 215 ? -5.490 -9.630 3.084 1.00 72.12 215 GLN A C 1
ATOM 1678 O O . GLN A 1 215 ? -6.288 -9.398 3.986 1.00 72.12 215 GLN A O 1
ATOM 1683 N N . ASN A 1 216 ? -5.066 -10.862 2.787 1.00 68.94 216 ASN A N 1
ATOM 1684 C CA . ASN A 1 216 ? -5.716 -12.065 3.317 1.00 68.94 216 ASN A CA 1
ATOM 1685 C C . ASN A 1 216 ? -5.022 -12.664 4.546 1.00 68.94 216 ASN A C 1
ATOM 1687 O O . ASN A 1 216 ? -5.683 -13.184 5.439 1.00 68.94 216 ASN A O 1
ATOM 1691 N N . LEU A 1 217 ? -3.689 -12.629 4.589 1.00 69.12 217 LEU A N 1
ATOM 1692 C CA . LEU A 1 217 ? -2.891 -13.325 5.611 1.00 69.12 217 LEU A CA 1
ATOM 1693 C C . LEU A 1 217 ? -2.134 -12.349 6.522 1.00 69.12 217 LEU A C 1
ATOM 1695 O O . LEU A 1 217 ? -1.659 -12.722 7.594 1.00 69.12 217 LEU A O 1
ATOM 1699 N N . GLY A 1 218 ? -2.048 -11.082 6.119 1.00 66.06 218 GLY A N 1
ATOM 1700 C CA . GLY A 1 218 ? -1.351 -10.024 6.832 1.00 66.06 218 GLY A CA 1
ATOM 1701 C C . GLY A 1 218 ? 0.107 -9.854 6.400 1.00 66.06 218 GLY A C 1
ATOM 1702 O O . GLY A 1 218 ? 0.785 -10.763 5.922 1.00 66.06 218 GLY A O 1
ATOM 1703 N N . GLU A 1 219 ? 0.622 -8.645 6.627 1.00 68.81 219 GLU A N 1
ATOM 1704 C CA . GLU A 1 219 ? 1.927 -8.153 6.147 1.00 68.81 219 GLU A CA 1
ATOM 1705 C C . GLU A 1 219 ? 3.140 -9.008 6.574 1.00 68.81 219 GLU A C 1
ATOM 1707 O O . GLU A 1 219 ? 4.195 -8.944 5.948 1.00 68.81 219 GLU A O 1
ATOM 1712 N N . LYS A 1 220 ? 3.005 -9.832 7.624 1.00 67.62 220 LYS A N 1
ATOM 1713 C CA . LYS A 1 220 ? 4.083 -10.689 8.151 1.00 67.62 220 LYS A CA 1
ATOM 1714 C C . LYS A 1 220 ? 4.432 -11.863 7.234 1.00 67.62 220 LYS A C 1
ATOM 1716 O O . LYS A 1 220 ? 5.570 -12.318 7.263 1.00 67.62 220 LYS A O 1
ATOM 1721 N N . TYR A 1 221 ? 3.476 -12.354 6.448 1.00 73.31 221 TYR A N 1
ATOM 1722 C CA . TYR A 1 221 ? 3.679 -13.526 5.589 1.00 73.31 221 TYR A CA 1
ATOM 1723 C C . TYR A 1 221 ? 4.168 -13.155 4.188 1.00 73.31 221 TYR A C 1
ATOM 1725 O O . TYR A 1 221 ? 4.629 -14.018 3.445 1.00 73.31 221 TYR A O 1
ATOM 1733 N N . VAL A 1 222 ? 4.137 -11.865 3.839 1.00 71.56 222 VAL A N 1
ATOM 1734 C CA . VAL A 1 222 ? 4.516 -11.383 2.507 1.00 71.56 222 VAL A CA 1
ATOM 1735 C C . VAL A 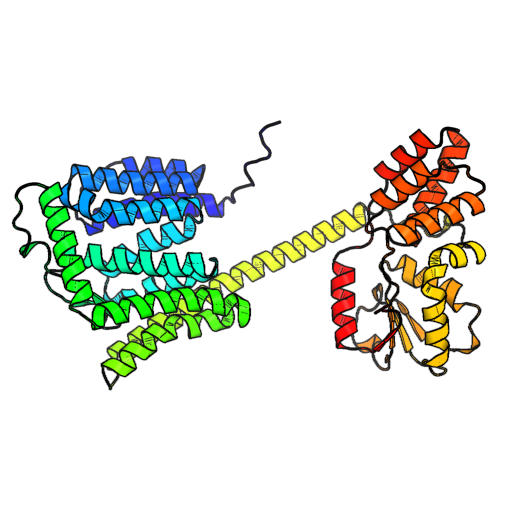1 222 ? 5.981 -11.683 2.185 1.00 71.56 222 VAL A C 1
ATOM 1737 O O . VAL A 1 222 ? 6.295 -12.079 1.065 1.00 71.56 222 VAL A O 1
ATOM 1740 N N . GLY A 1 223 ? 6.873 -11.573 3.173 1.00 64.44 223 GLY A N 1
ATOM 1741 C CA . GLY A 1 223 ? 8.297 -11.861 2.995 1.00 64.44 223 GLY A CA 1
ATOM 1742 C C . GLY A 1 223 ? 8.603 -13.319 2.636 1.00 64.44 223 GLY A C 1
ATOM 1743 O O . GLY A 1 223 ? 9.625 -13.576 2.007 1.00 64.44 223 GLY A O 1
ATOM 1744 N N . ILE A 1 224 ? 7.699 -14.244 2.978 1.00 74.19 224 ILE A N 1
ATOM 1745 C CA . ILE A 1 224 ? 7.843 -15.688 2.750 1.00 74.19 224 ILE A CA 1
ATOM 1746 C C . ILE A 1 224 ? 7.066 -16.123 1.503 1.00 74.19 224 ILE A C 1
ATOM 1748 O O . ILE A 1 224 ? 7.570 -16.916 0.717 1.00 74.19 224 ILE A O 1
ATOM 1752 N N . ILE A 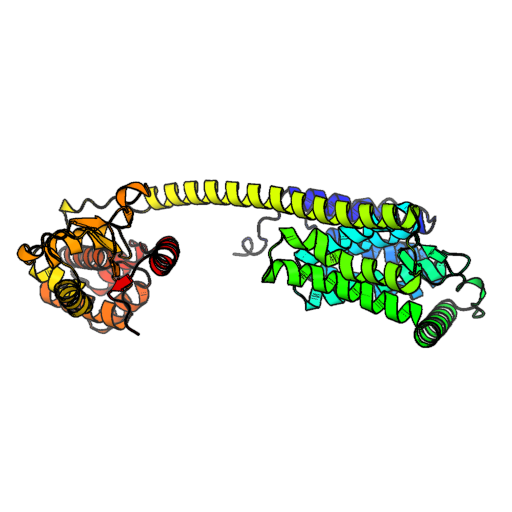1 225 ? 5.851 -15.602 1.305 1.00 78.25 225 ILE A N 1
ATOM 1753 C CA . ILE A 1 225 ? 4.958 -16.042 0.224 1.00 78.25 225 ILE A CA 1
ATOM 1754 C C . ILE A 1 225 ? 5.297 -15.358 -1.106 1.00 78.25 225 ILE A C 1
ATOM 1756 O O . ILE A 1 225 ? 5.229 -16.002 -2.148 1.00 78.25 225 ILE A O 1
ATOM 1760 N N . SER A 1 226 ? 5.712 -14.085 -1.100 1.00 79.50 226 SER A N 1
ATOM 1761 C CA . SER A 1 226 ? 6.008 -13.369 -2.352 1.00 79.50 226 SER A CA 1
ATOM 1762 C C . SER A 1 226 ? 7.198 -13.928 -3.146 1.00 79.50 226 SER A C 1
ATOM 1764 O O . SER A 1 226 ? 7.078 -14.015 -4.363 1.00 79.50 226 SER A O 1
ATOM 1766 N N . PRO A 1 227 ? 8.313 -14.381 -2.534 1.00 82.19 227 PRO A N 1
ATOM 1767 C CA . PRO A 1 227 ? 9.424 -14.982 -3.279 1.00 82.19 227 PRO A CA 1
ATOM 1768 C C . PRO A 1 227 ? 9.157 -16.420 -3.734 1.00 82.19 227 PRO A C 1
ATOM 1770 O O . PRO A 1 227 ? 9.900 -16.958 -4.551 1.00 82.19 227 PRO A O 1
ATOM 1773 N N . LEU A 1 228 ? 8.135 -17.065 -3.168 1.00 80.62 228 LEU A N 1
ATOM 1774 C CA . LEU A 1 228 ? 7.922 -18.506 -3.250 1.00 80.62 228 LEU A CA 1
ATOM 1775 C C . LEU A 1 228 ? 7.713 -19.017 -4.689 1.00 80.62 228 LEU A C 1
ATOM 1777 O O . LEU A 1 228 ? 8.321 -20.036 -5.014 1.00 80.62 228 LEU A O 1
ATOM 1781 N N . PRO A 1 229 ? 6.971 -18.323 -5.582 1.00 80.88 229 PRO A N 1
ATOM 1782 C CA . PRO A 1 229 ? 6.880 -18.708 -6.993 1.00 80.88 229 PRO A CA 1
ATOM 1783 C C . PRO A 1 229 ? 8.252 -18.793 -7.675 1.00 80.88 229 PRO A C 1
ATOM 1785 O O . PRO A 1 229 ? 8.561 -19.788 -8.322 1.00 80.88 229 PRO A O 1
ATOM 1788 N N . ILE A 1 230 ? 9.112 -17.795 -7.457 1.00 78.31 230 ILE A N 1
ATOM 1789 C CA . ILE A 1 230 ? 10.458 -17.736 -8.048 1.00 78.31 230 ILE A CA 1
ATOM 1790 C C . ILE A 1 230 ? 11.345 -18.853 -7.474 1.00 78.31 230 ILE A C 1
ATOM 1792 O O . ILE A 1 230 ? 12.060 -19.528 -8.209 1.00 78.31 230 ILE A O 1
ATOM 1796 N N . ILE A 1 231 ? 11.257 -19.095 -6.162 1.00 73.75 231 ILE A N 1
ATOM 1797 C CA . ILE A 1 231 ? 12.026 -20.144 -5.475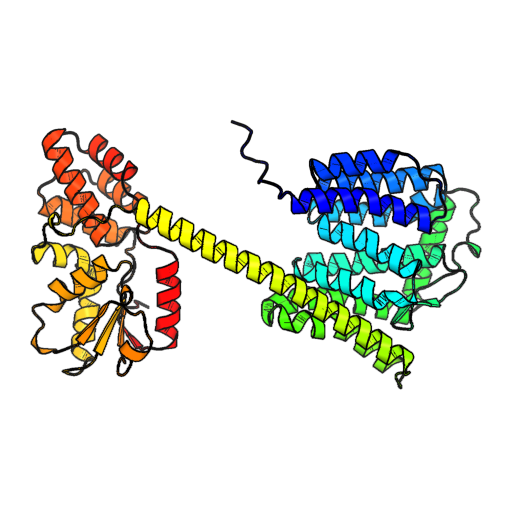 1.00 73.75 231 ILE A CA 1
ATOM 1798 C C . ILE A 1 231 ? 11.638 -21.545 -5.966 1.00 73.75 231 ILE A C 1
ATOM 1800 O O . ILE A 1 231 ? 12.513 -22.381 -6.202 1.00 73.75 231 ILE A O 1
ATOM 1804 N N . LEU A 1 232 ? 10.335 -21.805 -6.124 1.00 72.75 232 LEU A N 1
ATOM 1805 C CA . LEU A 1 232 ? 9.827 -23.092 -6.597 1.00 72.75 232 LEU A CA 1
ATOM 1806 C C . LEU A 1 232 ? 10.317 -23.407 -8.008 1.00 72.75 232 LEU A C 1
ATOM 1808 O O . LEU A 1 232 ? 10.683 -24.550 -8.271 1.00 72.75 232 LEU A O 1
ATOM 1812 N N . ASN A 1 233 ? 10.385 -22.412 -8.894 1.00 70.56 233 ASN A N 1
ATOM 1813 C CA . ASN A 1 233 ? 10.841 -22.647 -10.259 1.00 70.56 233 ASN A CA 1
ATOM 1814 C C . ASN A 1 233 ? 12.291 -23.117 -10.317 1.00 70.56 233 ASN A C 1
ATOM 1816 O O . ASN A 1 233 ? 12.600 -24.129 -10.939 1.00 70.56 233 ASN A O 1
ATOM 1820 N N . SER A 1 234 ? 13.187 -22.440 -9.598 1.00 66.81 234 SER A N 1
ATOM 1821 C CA . SER A 1 234 ? 14.595 -22.836 -9.591 1.00 66.81 234 SER A CA 1
ATOM 1822 C C . SER A 1 234 ? 14.813 -24.232 -8.987 1.00 66.81 234 SER A C 1
ATOM 1824 O O . SER A 1 234 ? 15.807 -24.877 -9.324 1.00 66.81 234 SER A O 1
ATOM 1826 N N . PHE A 1 235 ? 13.905 -24.702 -8.119 1.00 63.00 235 PHE A N 1
ATOM 1827 C CA . PHE A 1 235 ? 13.897 -26.074 -7.599 1.00 63.00 235 PHE A CA 1
ATOM 1828 C C . PHE A 1 235 ? 13.419 -27.088 -8.650 1.00 63.00 235 PHE A C 1
ATOM 1830 O O . PHE A 1 235 ? 14.062 -28.120 -8.829 1.00 63.00 235 PHE A O 1
ATOM 1837 N N . ILE A 1 236 ? 12.330 -26.779 -9.365 1.00 63.62 236 ILE A N 1
ATOM 1838 C CA . ILE A 1 236 ? 11.738 -27.649 -10.396 1.00 63.62 236 ILE A CA 1
ATOM 1839 C C . ILE A 1 236 ? 12.668 -27.790 -11.608 1.00 63.62 236 ILE A C 1
ATOM 1841 O O . ILE A 1 236 ? 12.869 -28.896 -12.099 1.00 63.62 236 ILE A O 1
ATOM 1845 N N . VAL A 1 237 ? 13.269 -26.691 -12.073 1.00 65.00 237 VAL A N 1
ATOM 1846 C CA . VAL A 1 237 ? 14.091 -26.681 -13.295 1.00 65.00 237 VAL A CA 1
ATOM 1847 C C . VAL A 1 237 ? 15.438 -27.377 -13.091 1.00 65.00 237 VAL A C 1
ATOM 1849 O O . VAL A 1 237 ? 15.904 -28.088 -13.977 1.00 65.00 237 VAL A O 1
ATOM 1852 N N . ASN A 1 238 ? 16.078 -27.205 -11.929 1.00 64.19 238 ASN A N 1
ATOM 1853 C CA . ASN A 1 238 ? 17.447 -27.693 -11.732 1.00 64.19 238 ASN A CA 1
ATOM 1854 C C . ASN A 1 238 ? 17.543 -29.062 -11.046 1.00 64.19 238 ASN A C 1
ATOM 1856 O O . ASN A 1 238 ? 18.641 -29.612 -11.001 1.00 64.19 238 ASN A O 1
ATOM 1860 N N . ASN A 1 239 ? 16.446 -29.616 -10.506 1.00 57.59 239 ASN A N 1
ATOM 1861 C CA . ASN A 1 239 ? 16.367 -30.891 -9.758 1.00 57.59 239 ASN A CA 1
ATOM 1862 C C . ASN A 1 239 ? 17.331 -31.048 -8.552 1.00 57.59 239 ASN A C 1
ATOM 1864 O O . ASN A 1 239 ? 17.184 -31.976 -7.760 1.00 57.59 239 ASN A O 1
ATOM 1868 N N . MET A 1 240 ? 18.292 -30.140 -8.374 1.00 62.19 240 MET A N 1
ATOM 1869 C CA . MET A 1 240 ? 19.172 -29.968 -7.227 1.00 62.19 240 MET A CA 1
ATOM 1870 C C . MET A 1 240 ? 19.523 -28.485 -7.095 1.00 62.19 240 MET A C 1
ATOM 1872 O O . MET A 1 240 ? 19.915 -27.836 -8.065 1.00 62.19 240 MET A O 1
ATOM 1876 N N . LEU A 1 241 ? 19.419 -27.949 -5.879 1.00 65.56 241 LEU A N 1
ATOM 1877 C CA . LEU A 1 241 ? 19.861 -26.590 -5.583 1.00 65.56 241 LEU A CA 1
ATOM 1878 C C . LEU A 1 241 ? 21.352 -26.597 -5.247 1.00 65.56 241 LEU A C 1
ATOM 1880 O O . LEU A 1 241 ? 21.790 -27.243 -4.295 1.00 65.56 241 LEU A O 1
ATOM 1884 N N . THR A 1 242 ? 22.135 -25.833 -6.000 1.00 74.94 242 THR A N 1
ATOM 1885 C CA . THR A 1 242 ? 23.529 -25.556 -5.638 1.00 74.94 242 THR A CA 1
ATOM 1886 C C . THR A 1 242 ? 23.593 -24.696 -4.369 1.00 74.94 242 THR A C 1
ATOM 1888 O O . THR A 1 242 ? 22.672 -23.936 -4.057 1.00 74.94 242 THR A O 1
ATOM 1891 N N . THR A 1 243 ? 24.710 -24.751 -3.638 1.00 73.50 243 THR A N 1
ATOM 1892 C CA . THR A 1 243 ? 24.939 -23.898 -2.454 1.00 73.50 243 THR A CA 1
ATOM 1893 C C . THR A 1 243 ? 24.822 -22.406 -2.780 1.00 73.50 243 THR A C 1
ATOM 1895 O O . THR A 1 243 ? 24.332 -21.627 -1.964 1.00 73.50 243 THR A O 1
ATOM 1898 N N . THR A 1 244 ? 25.207 -22.005 -3.994 1.00 73.19 244 THR A N 1
ATOM 1899 C CA . THR A 1 244 ? 25.059 -20.633 -4.491 1.00 73.19 244 THR A CA 1
ATOM 1900 C C . THR A 1 244 ? 23.591 -20.241 -4.678 1.00 73.19 244 THR A C 1
ATOM 1902 O O . THR A 1 244 ? 23.202 -19.165 -4.228 1.00 73.19 244 THR A O 1
ATOM 1905 N N . GLN A 1 245 ? 22.765 -21.116 -5.263 1.00 71.00 245 GLN A N 1
ATOM 1906 C CA . GLN A 1 245 ? 21.324 -20.876 -5.425 1.00 71.00 245 GLN A CA 1
ATOM 1907 C C . GLN A 1 245 ? 20.608 -20.795 -4.074 1.00 71.00 245 GLN A C 1
ATOM 1909 O O . GLN A 1 245 ? 19.831 -19.870 -3.854 1.00 71.00 245 GLN A O 1
ATOM 1914 N N . LEU A 1 246 ? 20.929 -21.689 -3.130 1.00 72.94 246 LEU A N 1
ATOM 1915 C CA . LEU A 1 246 ? 20.390 -21.633 -1.764 1.00 72.94 246 LEU A CA 1
ATOM 1916 C C . LEU A 1 246 ? 20.716 -20.303 -1.079 1.00 72.94 246 LEU A C 1
ATOM 1918 O O . LEU A 1 246 ? 19.830 -19.667 -0.512 1.00 72.94 246 LEU A O 1
ATOM 1922 N N . PHE A 1 247 ? 21.967 -19.845 -1.174 1.00 75.06 247 PHE A N 1
ATOM 1923 C CA . PHE A 1 247 ? 22.372 -18.559 -0.609 1.00 75.06 247 PHE A CA 1
ATOM 1924 C C . PHE A 1 247 ? 21.599 -17.388 -1.232 1.00 75.06 247 PHE A C 1
ATOM 1926 O O . PHE A 1 247 ? 21.143 -16.493 -0.525 1.00 75.06 247 PHE A O 1
ATOM 1933 N N . GLN A 1 248 ? 21.400 -17.398 -2.549 1.00 73.00 248 GLN A N 1
ATOM 1934 C CA . GLN A 1 248 ? 20.678 -16.342 -3.260 1.00 73.00 248 GLN A CA 1
ATOM 1935 C C . GLN A 1 248 ? 19.171 -16.339 -2.950 1.00 73.00 248 GLN A C 1
ATOM 1937 O O . GLN A 1 248 ? 18.591 -15.268 -2.765 1.00 73.00 248 GLN A O 1
ATOM 1942 N N . MET A 1 249 ? 18.555 -17.513 -2.791 1.00 74.19 249 MET A N 1
ATOM 1943 C CA . MET A 1 249 ? 17.173 -17.655 -2.315 1.00 74.19 249 MET A CA 1
ATOM 1944 C C . MET A 1 249 ? 17.009 -17.177 -0.871 1.00 74.19 249 MET A C 1
ATOM 1946 O O . MET A 1 249 ? 16.041 -16.484 -0.547 1.00 74.19 249 MET A O 1
ATOM 1950 N N . MET A 1 250 ? 17.972 -17.502 -0.002 1.00 74.81 250 MET A N 1
ATOM 1951 C CA . MET A 1 250 ? 18.017 -16.982 1.363 1.00 74.81 250 MET A CA 1
ATOM 1952 C C . MET A 1 250 ? 18.131 -15.458 1.348 1.00 74.81 250 MET A C 1
ATOM 1954 O O . MET A 1 250 ? 17.373 -14.794 2.045 1.00 74.81 250 MET A O 1
ATOM 1958 N N . MET A 1 251 ? 19.007 -14.885 0.517 1.00 78.56 251 MET A N 1
ATOM 1959 C CA . MET A 1 251 ? 19.142 -13.432 0.371 1.00 78.56 251 MET A CA 1
ATOM 1960 C C . MET A 1 251 ? 17.842 -12.777 -0.096 1.00 78.56 251 MET A C 1
ATOM 1962 O O . MET A 1 251 ? 17.451 -11.765 0.483 1.00 78.56 251 MET A O 1
ATOM 1966 N N . LEU A 1 252 ? 17.151 -13.355 -1.084 1.00 77.06 252 LEU A N 1
ATOM 1967 C CA . LEU A 1 252 ? 15.844 -12.880 -1.548 1.00 77.06 252 LEU A CA 1
ATOM 1968 C C . LEU A 1 252 ? 14.830 -12.883 -0.396 1.00 77.06 252 LEU A C 1
ATOM 1970 O O . LEU A 1 252 ? 14.259 -11.842 -0.084 1.00 77.06 252 LEU A O 1
ATOM 1974 N N . THR A 1 253 ? 14.685 -14.018 0.292 1.00 76.19 253 THR A N 1
ATOM 1975 C CA . THR A 1 253 ? 13.700 -14.219 1.370 1.00 76.19 253 THR A CA 1
ATOM 1976 C C . THR A 1 253 ? 13.995 -13.370 2.607 1.00 76.19 253 THR A C 1
ATOM 1978 O O . THR A 1 253 ? 13.090 -12.784 3.201 1.00 76.19 253 THR A O 1
ATOM 1981 N N . PHE A 1 254 ? 15.259 -13.258 3.021 1.00 76.44 254 PHE A N 1
ATOM 1982 C CA . PHE A 1 254 ? 15.644 -12.407 4.148 1.00 76.44 254 PHE A CA 1
ATOM 1983 C C . PHE A 1 254 ? 15.495 -10.930 3.814 1.00 76.44 254 PHE A C 1
ATOM 1985 O O . PHE A 1 254 ? 15.066 -10.163 4.675 1.00 76.44 254 PHE A O 1
ATOM 1992 N N . SER A 1 255 ? 15.809 -10.527 2.581 1.00 78.31 255 SER A N 1
ATOM 1993 C CA . SER A 1 255 ? 15.663 -9.135 2.155 1.00 78.31 255 SER A CA 1
ATOM 1994 C C . SER A 1 255 ? 14.194 -8.742 2.077 1.00 78.31 255 SER A C 1
ATOM 1996 O O . SER A 1 255 ? 13.827 -7.707 2.633 1.00 78.31 255 SER A O 1
ATOM 1998 N N . THR A 1 256 ? 13.332 -9.573 1.478 1.00 74.06 256 THR A N 1
ATOM 1999 C CA . THR A 1 256 ? 11.884 -9.316 1.449 1.00 74.06 256 THR A CA 1
ATOM 2000 C C . THR A 1 256 ? 11.336 -9.258 2.864 1.00 74.06 256 THR A C 1
ATOM 2002 O O . THR A 1 256 ? 10.719 -8.259 3.222 1.00 74.06 256 THR A O 1
ATOM 2005 N N . THR A 1 257 ? 11.644 -10.258 3.698 1.00 71.94 257 THR A N 1
ATOM 2006 C CA . THR A 1 257 ? 11.182 -10.338 5.092 1.00 71.94 257 THR A CA 1
ATOM 2007 C C . THR A 1 257 ? 11.655 -9.145 5.923 1.00 71.94 257 THR A C 1
ATOM 2009 O O . THR A 1 257 ? 10.849 -8.499 6.600 1.00 71.94 257 THR A O 1
ATOM 2012 N N . GLY A 1 258 ? 12.940 -8.797 5.841 1.00 68.19 258 GLY A N 1
ATOM 2013 C CA . GLY A 1 258 ? 13.536 -7.665 6.548 1.00 68.19 258 GLY A CA 1
ATOM 2014 C C . GLY A 1 258 ? 12.934 -6.325 6.127 1.00 68.19 258 GLY A C 1
ATOM 2015 O O . GLY A 1 258 ? 12.622 -5.495 6.982 1.00 68.19 258 GLY A O 1
ATOM 2016 N N . LEU A 1 259 ? 12.684 -6.132 4.830 1.00 69.62 259 LEU A N 1
ATOM 2017 C CA . LEU A 1 259 ? 12.054 -4.921 4.304 1.00 69.62 259 LEU A CA 1
ATOM 2018 C C . LEU A 1 259 ? 10.584 -4.815 4.709 1.00 69.62 259 LEU A C 1
ATOM 2020 O O . LEU A 1 259 ? 10.165 -3.752 5.174 1.00 69.62 259 LEU A O 1
ATOM 2024 N N . THR A 1 260 ? 9.819 -5.909 4.640 1.00 65.94 260 THR A N 1
ATOM 2025 C CA . THR A 1 260 ? 8.452 -5.947 5.185 1.00 65.94 260 THR A CA 1
ATOM 2026 C C . THR A 1 260 ? 8.424 -5.633 6.672 1.00 65.94 260 THR A C 1
ATOM 2028 O O . THR A 1 260 ? 7.569 -4.878 7.132 1.00 65.94 260 THR A O 1
ATOM 2031 N N . PHE A 1 261 ? 9.390 -6.143 7.436 1.00 59.62 261 PHE A N 1
ATOM 2032 C CA . PHE A 1 261 ? 9.472 -5.887 8.868 1.00 59.62 261 PHE A CA 1
ATOM 2033 C C . PHE A 1 261 ? 9.844 -4.428 9.180 1.00 59.62 261 PHE A C 1
ATOM 2035 O O . PHE A 1 261 ? 9.267 -3.819 10.081 1.00 59.62 261 PHE A O 1
ATOM 2042 N N . ALA A 1 262 ? 10.749 -3.822 8.408 1.00 60.62 262 ALA A N 1
ATOM 2043 C CA . ALA A 1 262 ? 11.100 -2.406 8.535 1.00 60.62 262 ALA A CA 1
ATOM 2044 C C . ALA A 1 262 ? 9.911 -1.484 8.202 1.00 60.62 262 ALA A C 1
ATOM 2046 O O . ALA A 1 262 ? 9.654 -0.504 8.909 1.00 60.62 262 ALA A O 1
ATOM 2047 N N . VAL A 1 263 ? 9.140 -1.833 7.169 1.00 61.72 263 VAL A N 1
ATOM 2048 C CA . VAL A 1 263 ? 7.867 -1.183 6.830 1.00 61.72 263 VAL A CA 1
ATOM 2049 C C . VAL A 1 263 ? 6.866 -1.303 7.984 1.00 61.72 263 VAL A C 1
ATOM 2051 O O . VAL A 1 263 ? 6.277 -0.302 8.397 1.00 61.72 263 VAL A O 1
ATOM 2054 N N . LEU A 1 264 ? 6.733 -2.496 8.566 1.00 56.62 264 LEU A N 1
ATOM 2055 C CA . LEU A 1 264 ? 5.863 -2.775 9.709 1.00 56.62 264 LEU A CA 1
ATOM 2056 C C . LEU A 1 264 ? 6.244 -1.973 10.960 1.00 56.62 264 LEU A C 1
ATOM 2058 O O . LEU A 1 264 ? 5.371 -1.446 11.649 1.00 56.62 264 LEU A O 1
ATOM 2062 N N . LEU A 1 265 ? 7.538 -1.839 11.260 1.00 51.22 265 LEU A N 1
ATOM 2063 C CA . LEU A 1 265 ? 8.023 -1.033 12.385 1.00 51.22 265 LEU A CA 1
ATOM 2064 C C . LEU A 1 265 ? 7.741 0.462 12.179 1.00 51.22 265 LEU A C 1
ATOM 2066 O O . LEU A 1 265 ? 7.338 1.153 13.119 1.00 51.22 265 LEU A O 1
ATOM 2070 N N . LYS A 1 266 ? 7.873 0.959 10.943 1.00 50.91 266 LYS A N 1
ATOM 2071 C CA . LYS A 1 266 ? 7.514 2.337 10.581 1.00 50.91 266 LYS A CA 1
ATOM 2072 C C . LYS A 1 266 ? 6.003 2.574 10.685 1.00 50.91 266 LYS A C 1
ATOM 2074 O O . LYS A 1 266 ? 5.588 3.605 11.214 1.00 50.91 266 LYS A O 1
ATOM 2079 N N . ASN A 1 267 ? 5.186 1.603 10.276 1.00 45.81 267 ASN A N 1
ATOM 2080 C CA . ASN A 1 267 ? 3.735 1.659 10.441 1.00 45.81 267 ASN A CA 1
ATOM 2081 C C . ASN A 1 267 ? 3.311 1.528 11.907 1.00 45.81 267 ASN A C 1
ATOM 2083 O O . ASN A 1 267 ? 2.410 2.244 12.320 1.00 45.81 267 ASN A O 1
ATOM 2087 N N . LYS A 1 268 ? 4.003 0.748 12.748 1.00 41.81 268 LYS A N 1
ATOM 2088 C CA . LYS A 1 268 ? 3.793 0.762 14.208 1.00 41.81 268 LYS A CA 1
ATOM 2089 C C . LYS A 1 268 ? 4.129 2.113 14.841 1.00 41.81 268 LYS A C 1
ATOM 2091 O O . LYS A 1 268 ? 3.467 2.502 15.796 1.00 41.81 268 LYS A O 1
ATOM 2096 N N . SER A 1 269 ? 5.104 2.854 14.310 1.00 40.28 269 SER A N 1
ATOM 2097 C CA . SER A 1 269 ? 5.405 4.226 14.752 1.00 40.28 269 SER A CA 1
ATOM 2098 C C . SER A 1 269 ? 4.336 5.230 14.294 1.00 40.28 269 SER A C 1
ATOM 2100 O O . SER A 1 269 ? 3.995 6.135 15.050 1.00 40.28 269 SER A O 1
ATOM 2102 N N . LEU A 1 270 ? 3.729 5.024 13.118 1.00 36.75 270 LEU A N 1
ATOM 2103 C CA . LEU A 1 270 ? 2.537 5.753 12.664 1.00 36.75 270 LEU A CA 1
ATOM 2104 C C . LEU A 1 270 ? 1.276 5.358 13.435 1.00 36.75 270 LEU A C 1
ATOM 2106 O O . LEU A 1 270 ? 0.459 6.225 13.699 1.00 36.75 270 LEU A O 1
ATOM 2110 N N . VAL A 1 271 ? 1.134 4.102 13.860 1.00 36.94 271 VAL A N 1
ATOM 2111 C CA . VAL A 1 271 ? 0.080 3.640 14.773 1.00 36.94 271 VAL A CA 1
ATOM 2112 C C . VAL A 1 271 ? 0.305 4.239 16.154 1.00 36.94 271 VAL A C 1
ATOM 2114 O O . VAL A 1 271 ? -0.645 4.727 16.735 1.00 36.94 271 VAL A O 1
ATOM 2117 N N . LYS A 1 272 ? 1.545 4.339 16.646 1.00 37.38 272 LYS A N 1
ATOM 2118 C CA . LYS A 1 272 ? 1.873 5.031 17.901 1.00 37.38 272 LYS A CA 1
ATOM 2119 C C . LYS A 1 272 ? 1.643 6.542 17.803 1.00 37.38 272 LYS A C 1
ATOM 2121 O O . LYS A 1 272 ? 1.052 7.108 18.708 1.00 37.38 272 LYS A O 1
ATOM 2126 N N . LYS A 1 273 ? 1.977 7.178 16.673 1.00 37.25 273 LYS A N 1
ATOM 2127 C CA . LYS A 1 273 ? 1.622 8.578 16.381 1.00 37.25 273 LYS A CA 1
ATOM 2128 C C . LYS A 1 273 ? 0.130 8.777 16.163 1.00 37.25 273 LYS A C 1
ATOM 2130 O O . LYS A 1 273 ? -0.368 9.835 16.501 1.00 37.25 273 LYS A O 1
ATOM 2135 N N . ASN A 1 274 ? -0.590 7.804 15.616 1.00 33.84 274 ASN A N 1
ATOM 2136 C CA . ASN A 1 274 ? -2.042 7.834 15.502 1.00 33.84 274 ASN A CA 1
ATOM 2137 C C . ASN A 1 274 ? -2.702 7.512 16.837 1.00 33.84 274 ASN A C 1
ATOM 2139 O O . ASN A 1 274 ? -3.795 7.995 17.042 1.00 33.84 274 ASN A O 1
ATOM 2143 N N . ILE A 1 275 ? -2.059 6.781 17.749 1.00 41.97 275 ILE A N 1
ATOM 2144 C CA . ILE A 1 275 ? -2.482 6.592 19.140 1.00 41.97 275 ILE A CA 1
ATOM 2145 C C . ILE A 1 275 ? -2.228 7.879 19.925 1.00 41.97 275 ILE A C 1
ATOM 2147 O O . ILE A 1 275 ? -3.137 8.337 20.588 1.00 41.97 275 ILE A O 1
ATOM 2151 N N . GLU A 1 276 ? -1.079 8.538 19.772 1.00 42.22 276 GLU A N 1
ATOM 2152 C CA . GLU A 1 276 ? -0.784 9.847 20.379 1.00 42.22 276 GLU A CA 1
ATOM 2153 C C . GLU A 1 276 ? -1.643 10.964 19.771 1.00 42.22 276 GLU A C 1
ATOM 2155 O O . GLU A 1 276 ? -2.102 11.855 20.478 1.00 42.22 276 GLU A O 1
ATOM 2160 N N . LYS A 1 277 ? -1.927 10.910 18.464 1.00 36.28 277 LYS A N 1
ATOM 2161 C CA . LYS A 1 277 ? -2.865 11.809 17.784 1.00 36.28 277 LYS A CA 1
ATOM 2162 C C . LYS A 1 277 ? -4.306 11.451 18.129 1.00 36.28 277 LYS A C 1
ATOM 2164 O O . LYS A 1 277 ? -5.089 12.370 18.270 1.00 36.28 277 LYS A O 1
ATOM 2169 N N . ARG A 1 278 ? -4.655 10.176 18.342 1.00 37.44 278 ARG A N 1
ATOM 2170 C CA . ARG A 1 278 ? -5.939 9.732 18.913 1.00 37.44 278 ARG A CA 1
ATOM 2171 C C . ARG A 1 278 ? -6.045 10.122 20.373 1.00 37.44 278 ARG A C 1
ATOM 2173 O O . ARG A 1 278 ? -7.151 10.402 20.762 1.00 37.44 278 ARG A O 1
ATOM 2180 N N . GLU A 1 279 ? -4.964 10.216 21.147 1.00 43.75 279 GLU A N 1
ATOM 2181 C CA . GLU A 1 279 ? -4.928 10.725 22.526 1.00 43.75 279 GLU A CA 1
ATOM 2182 C C . GLU A 1 279 ? -4.983 12.252 22.573 1.00 43.75 279 GLU A C 1
ATOM 2184 O O . GLU A 1 279 ? -5.611 12.807 23.468 1.00 43.75 279 GLU A O 1
ATOM 2189 N N . LEU A 1 280 ? -4.386 12.944 21.600 1.00 40.56 280 LEU A N 1
ATOM 2190 C CA . LEU A 1 280 ? -4.520 14.389 21.393 1.00 40.56 280 LEU A CA 1
ATOM 2191 C C . LEU A 1 280 ? -5.900 14.755 20.856 1.00 40.56 280 LEU A C 1
ATOM 2193 O O . LEU A 1 280 ? -6.437 15.767 21.276 1.00 40.56 280 LEU A O 1
ATOM 2197 N N . ILE A 1 281 ? -6.490 13.925 19.994 1.00 37.22 281 ILE A N 1
ATOM 2198 C CA . ILE A 1 281 ? -7.888 13.988 19.562 1.00 37.22 281 ILE A CA 1
ATOM 2199 C C . ILE A 1 281 ? -8.782 13.569 20.727 1.00 37.22 281 ILE A C 1
ATOM 2201 O O . ILE A 1 281 ? -9.758 14.244 20.959 1.00 37.22 281 ILE A O 1
ATOM 2205 N N . LYS A 1 282 ? -8.435 12.578 21.558 1.00 38.31 282 LYS A N 1
ATOM 2206 C CA . LYS A 1 282 ? -9.169 12.239 22.791 1.00 38.31 282 LYS A CA 1
ATOM 2207 C C . LYS A 1 282 ? -9.144 13.410 23.743 1.00 38.31 282 LYS A C 1
ATOM 2209 O O . LYS A 1 282 ? -10.179 13.709 24.309 1.00 38.31 282 LYS A O 1
ATOM 2214 N N . LYS A 1 283 ? -8.000 14.089 23.893 1.00 37.34 283 LYS A N 1
ATOM 2215 C CA . LYS A 1 283 ? -7.844 15.331 24.657 1.00 37.34 283 LYS A CA 1
ATOM 2216 C C . LYS A 1 283 ? -8.605 16.478 24.008 1.00 37.34 283 LYS A C 1
ATOM 2218 O O . LYS A 1 283 ? -9.293 17.171 24.725 1.00 37.34 283 LYS A O 1
ATOM 2223 N N . GLN A 1 284 ? -8.556 16.670 22.692 1.00 32.69 284 GLN A N 1
ATOM 2224 C CA . GLN A 1 284 ? -9.297 17.731 22.002 1.00 32.69 284 GLN A CA 1
ATOM 2225 C C . GLN A 1 284 ? -10.805 17.481 22.024 1.00 32.69 284 GLN A C 1
ATOM 2227 O O . GLN A 1 284 ? -11.535 18.413 22.298 1.00 32.69 284 GLN A O 1
ATOM 2232 N N . TYR A 1 285 ? -11.278 16.251 21.840 1.00 30.59 285 TYR A N 1
ATOM 2233 C CA . TYR A 1 285 ? -12.676 15.861 21.992 1.00 30.59 285 TYR A CA 1
ATOM 2234 C C . TYR A 1 285 ? -13.099 15.905 23.457 1.00 30.59 285 TYR A C 1
ATOM 2236 O O . TYR A 1 285 ? -14.143 16.464 23.711 1.00 30.59 285 TYR A O 1
ATOM 2244 N N . THR A 1 286 ? -12.296 15.475 24.441 1.00 35.31 286 THR A N 1
ATOM 2245 C CA . THR A 1 286 ? -12.626 15.708 25.871 1.00 35.31 286 THR A CA 1
ATOM 2246 C C . THR A 1 286 ? -12.525 17.175 26.296 1.00 35.31 286 THR A C 1
ATOM 2248 O O . THR A 1 286 ? -13.136 17.542 27.296 1.00 35.31 286 THR A O 1
ATOM 2251 N N . LEU A 1 287 ? -11.789 18.016 25.559 1.00 33.19 287 LEU A N 1
ATOM 2252 C CA . LEU A 1 287 ? -11.747 19.473 25.733 1.00 33.19 287 LEU A CA 1
ATOM 2253 C C . LEU A 1 287 ? -12.886 20.188 24.976 1.00 33.19 287 LEU A C 1
ATOM 2255 O O . LEU A 1 287 ? -13.271 21.277 25.388 1.00 33.19 287 LEU A O 1
ATOM 2259 N N . LEU A 1 288 ? -13.435 19.589 23.909 1.00 29.00 288 LEU A N 1
ATOM 2260 C CA . LEU A 1 288 ? -14.520 20.130 23.072 1.00 29.00 288 LEU A CA 1
ATOM 2261 C C . LEU A 1 288 ? -15.904 19.562 23.419 1.00 29.00 288 LEU A C 1
ATOM 2263 O O . LEU A 1 288 ? -16.906 20.205 23.127 1.00 29.00 288 LEU A O 1
ATOM 2267 N N . THR A 1 289 ? -15.993 18.398 24.066 1.00 31.20 289 THR A N 1
ATOM 2268 C CA . THR A 1 289 ? -17.193 17.952 24.772 1.00 31.20 289 THR A CA 1
ATOM 2269 C C . THR A 1 289 ? -17.153 18.607 26.145 1.00 31.20 289 THR A C 1
ATOM 2271 O O . THR A 1 289 ? -16.433 18.119 27.024 1.00 31.20 289 THR A O 1
ATOM 2274 N N . PRO A 1 290 ? -17.883 19.711 26.382 1.00 33.53 290 PRO A N 1
ATOM 2275 C CA . PRO A 1 290 ? -18.122 20.154 27.745 1.00 33.53 290 PRO A CA 1
ATOM 2276 C C . PRO A 1 290 ? -18.608 18.947 28.545 1.00 33.53 290 PRO A C 1
ATOM 2278 O O . PRO A 1 290 ? -19.560 18.275 28.141 1.00 33.53 290 PRO A O 1
ATOM 2281 N N . ARG A 1 291 ? -17.934 18.653 29.664 1.00 37.16 291 ARG A N 1
ATOM 2282 C CA . ARG A 1 291 ? -18.459 17.756 30.697 1.00 37.16 291 ARG A CA 1
ATOM 2283 C C . ARG A 1 291 ? -19.752 18.386 31.198 1.00 37.16 291 ARG A C 1
ATOM 2285 O O . ARG A 1 291 ? -19.742 19.158 32.154 1.00 37.16 291 ARG A O 1
ATOM 2292 N N . TYR A 1 292 ? -20.852 18.128 30.500 1.00 39.41 292 TYR A N 1
ATOM 2293 C CA . TYR A 1 292 ? -22.155 18.610 30.903 1.00 39.41 292 TYR A CA 1
ATOM 2294 C C . TYR A 1 292 ? -22.485 17.913 32.212 1.00 39.41 292 TYR A C 1
ATOM 2296 O O . TYR A 1 292 ? -22.656 16.698 32.289 1.00 39.41 292 TYR A O 1
ATOM 2304 N N . SER A 1 293 ? -22.516 18.705 33.275 1.00 40.03 293 SER A N 1
ATOM 2305 C CA . SER A 1 293 ? -23.020 18.257 34.556 1.00 40.03 293 SER A CA 1
ATOM 2306 C C . SER A 1 293 ? -24.462 17.796 34.354 1.00 40.03 293 SER A C 1
ATOM 2308 O O . SER A 1 293 ? -25.333 18.604 34.030 1.00 40.03 293 SER A O 1
ATOM 2310 N N . MET A 1 294 ? -24.729 16.507 34.591 1.00 46.84 294 MET A N 1
ATOM 2311 C CA . MET A 1 294 ? -26.082 15.933 34.587 1.00 46.84 294 MET A CA 1
ATOM 2312 C C . MET A 1 294 ? -27.054 16.648 35.548 1.00 46.84 294 MET A C 1
ATOM 2314 O O . MET A 1 294 ? -28.248 16.369 35.506 1.00 46.84 294 MET A O 1
ATOM 2318 N N . LYS A 1 295 ? -26.577 17.576 36.395 1.00 50.62 295 LYS A N 1
ATOM 2319 C CA . LYS A 1 295 ? -27.404 18.376 37.311 1.00 50.62 295 LYS A CA 1
ATOM 2320 C C . LYS A 1 295 ? -28.498 19.200 36.615 1.00 50.62 295 LYS A C 1
ATOM 2322 O O . LYS A 1 295 ? -29.464 19.537 37.284 1.00 50.62 295 LYS A O 1
ATOM 2327 N N . ASN A 1 296 ? -28.367 19.497 35.318 1.00 46.97 296 ASN A N 1
ATOM 2328 C CA . ASN A 1 296 ? -29.305 20.368 34.591 1.00 46.97 296 ASN A CA 1
ATOM 2329 C C . ASN A 1 296 ? -30.279 19.623 33.659 1.00 46.97 296 ASN A C 1
ATOM 2331 O O . ASN A 1 296 ? -31.063 20.267 32.963 1.00 46.97 296 ASN A O 1
ATOM 2335 N N . VAL A 1 297 ? -30.222 18.289 33.604 1.00 56.28 297 VAL A N 1
ATOM 2336 C CA . VAL A 1 297 ? -31.183 17.489 32.830 1.00 56.28 297 VAL A CA 1
ATOM 2337 C C . VAL A 1 297 ? -32.385 17.203 33.722 1.00 56.28 297 VAL A C 1
ATOM 2339 O O . VAL A 1 297 ? -32.216 16.763 34.857 1.00 56.28 297 VAL A O 1
ATOM 2342 N N . ASP A 1 298 ? -33.587 17.462 33.217 1.00 58.50 298 ASP A N 1
ATOM 2343 C CA . ASP A 1 298 ? -34.831 17.071 33.876 1.00 58.50 298 ASP A CA 1
ATOM 2344 C C . ASP A 1 298 ? -34.923 15.534 33.831 1.00 58.50 298 ASP A C 1
ATOM 2346 O O . ASP A 1 298 ? -35.007 14.944 32.757 1.00 58.50 298 ASP A O 1
ATOM 2350 N N . GLN A 1 299 ? -34.758 14.874 34.982 1.00 61.50 299 GLN A N 1
ATOM 2351 C CA . GLN A 1 299 ? -34.603 13.413 35.098 1.00 61.50 299 GLN A CA 1
ATOM 2352 C C . GLN A 1 299 ? -35.833 12.765 35.754 1.00 61.50 299 GLN A C 1
ATOM 2354 O O . GLN A 1 299 ? -35.709 11.952 36.679 1.00 61.50 299 GLN A O 1
ATOM 2359 N N . THR A 1 300 ? -37.031 13.169 35.333 1.00 62.38 300 THR A N 1
ATOM 2360 C CA . THR A 1 300 ? -38.276 12.514 35.756 1.00 62.38 300 THR A CA 1
ATOM 2361 C C . THR A 1 300 ? -38.446 11.176 35.028 1.00 62.38 300 THR A C 1
ATOM 2363 O O . THR A 1 300 ? -37.980 11.021 33.900 1.00 62.38 300 THR A O 1
ATOM 2366 N N . ALA A 1 301 ? -39.097 10.195 35.668 1.00 61.03 301 ALA A N 1
ATOM 2367 C CA . ALA A 1 301 ? -39.305 8.856 35.093 1.00 61.03 301 ALA A CA 1
ATOM 2368 C C . ALA A 1 301 ? -39.963 8.921 33.699 1.00 61.03 301 ALA A C 1
ATOM 2370 O O . ALA A 1 301 ? -39.486 8.293 32.760 1.00 61.03 301 ALA A O 1
ATOM 2371 N N . ASN A 1 302 ? -40.941 9.817 33.540 1.00 72.56 302 ASN A N 1
ATOM 2372 C CA . ASN A 1 302 ? -41.687 10.015 32.297 1.00 72.56 302 ASN A CA 1
ATOM 2373 C C . ASN A 1 302 ? -40.804 10.408 31.095 1.00 72.56 302 ASN A C 1
ATOM 2375 O O . ASN A 1 302 ? -41.102 10.028 29.969 1.00 72.56 302 ASN A O 1
ATOM 2379 N N . ILE A 1 303 ? -39.718 11.164 31.305 1.00 77.75 303 ILE A N 1
ATOM 2380 C CA . ILE A 1 303 ? -38.796 11.561 30.222 1.00 77.75 303 ILE A CA 1
ATOM 2381 C C . ILE A 1 303 ? -37.952 10.370 29.763 1.00 77.75 303 ILE A C 1
ATOM 2383 O O . ILE A 1 303 ? -37.626 10.250 28.583 1.00 77.75 303 ILE A O 1
ATOM 2387 N N . VAL A 1 304 ? -37.591 9.479 30.686 1.00 74.62 304 VAL A N 1
ATOM 2388 C CA . VAL A 1 304 ? -36.796 8.292 30.359 1.00 74.62 304 VAL A CA 1
ATOM 2389 C C . VAL A 1 304 ? -37.621 7.303 29.546 1.00 74.62 304 VAL A C 1
ATOM 2391 O O . VAL A 1 304 ? -37.114 6.783 28.555 1.00 74.62 304 VAL A O 1
ATOM 2394 N N . ASP A 1 305 ? -38.892 7.117 29.900 1.00 78.12 305 ASP A N 1
ATOM 2395 C CA . ASP A 1 305 ? -39.809 6.256 29.147 1.00 78.12 305 ASP A CA 1
ATOM 2396 C C . ASP A 1 305 ? -39.990 6.740 27.703 1.00 78.12 305 ASP A C 1
ATOM 2398 O O . ASP A 1 305 ? -40.045 5.928 26.783 1.00 78.12 305 ASP A O 1
ATOM 2402 N N . ILE A 1 306 ? -40.000 8.060 27.480 1.00 81.44 306 ILE A N 1
ATOM 2403 C CA . ILE A 1 306 ? -40.035 8.641 26.131 1.00 81.44 306 ILE A CA 1
ATOM 2404 C C . ILE A 1 306 ? -38.790 8.231 25.332 1.00 81.44 306 ILE A C 1
ATOM 2406 O O . ILE A 1 306 ? -38.892 7.765 24.196 1.00 81.44 306 ILE A O 1
ATOM 2410 N N . VAL A 1 307 ? -37.609 8.403 25.923 1.00 84.06 307 VAL A N 1
ATOM 2411 C CA . VAL A 1 307 ? -36.325 8.306 25.215 1.00 84.06 307 VAL A CA 1
ATOM 2412 C C . VAL A 1 307 ? -35.833 6.866 25.038 1.00 84.06 307 VAL A C 1
ATOM 2414 O O . VAL A 1 307 ? -35.071 6.599 24.113 1.00 84.06 307 VAL A O 1
ATOM 2417 N N . PHE A 1 308 ? -36.271 5.943 25.895 1.00 84.69 308 PHE A N 1
ATOM 2418 C CA . PHE A 1 308 ? -35.955 4.510 25.814 1.00 84.69 308 PHE A CA 1
ATOM 2419 C C . PHE A 1 308 ? -37.169 3.653 25.436 1.00 84.69 308 PHE A C 1
ATOM 2421 O O . PHE A 1 308 ? -37.153 2.437 25.636 1.00 84.69 308 PHE A O 1
ATOM 2428 N N . SER A 1 309 ? -38.217 4.269 24.883 1.00 80.56 309 SER A N 1
ATOM 2429 C CA . SER A 1 309 ? -39.440 3.580 24.449 1.00 80.56 309 SER A CA 1
ATOM 2430 C C . SER A 1 309 ? -39.150 2.413 23.495 1.00 80.56 309 SER A C 1
ATOM 2432 O O . SER A 1 309 ? -39.753 1.345 23.614 1.00 80.56 309 SER A O 1
ATOM 2434 N N . ASP A 1 310 ? -38.158 2.575 22.619 1.00 76.62 310 ASP A N 1
ATOM 2435 C CA . ASP A 1 310 ? -37.709 1.597 21.625 1.00 76.62 310 ASP A CA 1
ATOM 2436 C C . ASP A 1 310 ? -36.964 0.381 22.210 1.00 76.62 310 ASP A C 1
ATOM 2438 O O . ASP A 1 310 ? -36.796 -0.630 21.522 1.00 76.62 310 ASP A O 1
ATOM 2442 N N . VAL A 1 311 ? -36.531 0.476 23.473 1.00 78.94 311 VAL A N 1
ATOM 2443 C CA . VAL A 1 311 ? -35.725 -0.526 24.196 1.00 78.94 311 VAL A CA 1
ATOM 2444 C C . VAL A 1 311 ? -36.561 -1.270 25.251 1.00 78.94 311 VAL A C 1
ATOM 2446 O O . VAL A 1 311 ? -36.049 -2.121 25.980 1.00 78.94 311 VAL A O 1
ATOM 2449 N N . SER A 1 312 ? -37.862 -0.979 25.337 1.00 73.62 312 SER A N 1
ATOM 2450 C CA . SER A 1 312 ? -38.797 -1.617 26.275 1.00 73.62 312 SER A CA 1
ATOM 2451 C C . SER A 1 312 ? -38.807 -3.148 26.150 1.00 73.62 312 SER A C 1
ATOM 2453 O O . SER A 1 312 ? -38.687 -3.849 27.158 1.00 73.62 312 SER A O 1
ATOM 2455 N N . ASP A 1 313 ? -38.810 -3.670 24.923 1.00 72.94 313 ASP A N 1
ATOM 2456 C CA . ASP A 1 313 ? -38.729 -5.110 24.646 1.00 72.94 313 ASP A CA 1
ATOM 2457 C C . ASP A 1 313 ? -37.432 -5.735 25.176 1.00 72.94 313 ASP A C 1
ATOM 2459 O O . ASP A 1 313 ? -37.441 -6.827 25.750 1.00 72.94 313 ASP A O 1
ATOM 2463 N N . THR A 1 314 ? -36.307 -5.026 25.054 1.00 74.31 314 THR A N 1
ATOM 2464 C CA . THR A 1 314 ? -35.002 -5.469 25.564 1.00 74.31 314 THR A CA 1
ATOM 2465 C C . THR A 1 314 ? -35.019 -5.602 27.090 1.00 74.31 314 THR A C 1
ATOM 2467 O O . THR A 1 314 ? -34.430 -6.538 27.636 1.00 74.31 314 THR A O 1
ATOM 2470 N N . ILE A 1 315 ? -35.738 -4.718 27.793 1.00 72.69 315 ILE A N 1
ATOM 2471 C CA . ILE A 1 315 ? -35.933 -4.804 29.249 1.00 72.69 315 ILE A CA 1
ATOM 2472 C C . ILE A 1 315 ? -36.774 -6.036 29.603 1.00 72.69 315 ILE A C 1
ATOM 2474 O O . ILE A 1 315 ? -36.429 -6.771 30.528 1.00 72.69 315 ILE A O 1
ATOM 2478 N N . SER A 1 316 ? -37.851 -6.305 28.862 1.00 72.69 316 SER A N 1
ATOM 2479 C CA . SER A 1 316 ? -38.673 -7.503 29.073 1.00 72.69 316 SER A CA 1
ATOM 2480 C C . SER A 1 316 ? -37.912 -8.800 28.783 1.00 72.69 316 SER A C 1
ATOM 2482 O O . SER A 1 316 ? -38.088 -9.787 29.496 1.00 72.69 316 SER A O 1
ATOM 2484 N N . LEU A 1 317 ? -37.037 -8.810 27.774 1.00 71.00 317 LEU A N 1
ATOM 2485 C CA . LEU A 1 317 ? -36.160 -9.947 27.485 1.00 71.00 317 LEU A CA 1
ATOM 2486 C C . LEU A 1 317 ? -35.143 -10.163 28.606 1.00 71.00 317 LEU A C 1
ATOM 2488 O O . LEU A 1 317 ? -34.971 -11.297 29.050 1.00 71.00 317 LEU A O 1
ATOM 2492 N N . LEU A 1 318 ? -34.537 -9.095 29.133 1.00 69.44 318 LEU A N 1
ATOM 2493 C CA . LEU A 1 318 ? -33.638 -9.194 30.284 1.00 69.44 318 LEU A CA 1
ATOM 2494 C C . LEU A 1 318 ? -34.304 -9.918 31.460 1.00 69.44 318 LEU A C 1
ATOM 2496 O O . LEU A 1 318 ? -33.687 -10.782 32.073 1.00 69.44 318 LEU A O 1
ATOM 2500 N N . GLN A 1 319 ? -35.569 -9.600 31.748 1.00 70.12 319 GLN A N 1
ATOM 2501 C CA . GLN A 1 319 ? -36.321 -10.232 32.835 1.00 70.12 319 GLN A CA 1
ATOM 2502 C C . GLN A 1 319 ? -36.548 -11.732 32.640 1.00 70.12 319 GLN A C 1
ATOM 2504 O O . GLN A 1 319 ? -36.692 -12.452 33.623 1.00 70.12 319 GLN A O 1
ATOM 2509 N N . LYS A 1 320 ? -36.604 -12.201 31.389 1.00 68.25 320 LYS A N 1
ATOM 2510 C CA . LYS A 1 320 ? -36.785 -13.622 31.074 1.00 68.25 320 LYS A CA 1
ATOM 2511 C C . LYS A 1 320 ? -35.485 -14.416 31.177 1.00 68.25 320 LYS A C 1
ATOM 2513 O O . LYS A 1 320 ? -35.542 -15.594 31.509 1.00 68.25 320 LYS A O 1
ATOM 2518 N N . PHE A 1 321 ? -34.347 -13.798 30.857 1.00 67.25 321 PHE A N 1
ATOM 2519 C CA . PHE A 1 321 ? -33.071 -14.506 30.698 1.00 67.25 321 PHE A CA 1
ATOM 2520 C C . PHE A 1 321 ? -32.097 -14.347 31.865 1.00 67.25 321 PHE A C 1
ATOM 2522 O O . PHE A 1 321 ? -31.277 -15.238 32.073 1.00 67.25 321 PHE A O 1
ATOM 2529 N N . ALA A 1 322 ? -32.148 -13.234 32.599 1.00 65.06 322 ALA A N 1
ATOM 2530 C CA . ALA A 1 322 ? -31.212 -12.987 33.688 1.00 65.06 322 ALA A CA 1
ATOM 2531 C C . ALA A 1 322 ? -31.722 -13.582 35.005 1.00 65.06 322 ALA A C 1
ATOM 2533 O O . ALA A 1 322 ? -32.812 -13.251 35.476 1.00 65.06 322 ALA A O 1
ATOM 2534 N N . GLU A 1 323 ? -30.897 -14.419 35.630 1.00 68.12 323 GLU A N 1
ATOM 2535 C CA . GLU A 1 323 ? -31.174 -14.942 36.964 1.00 68.12 323 GLU A CA 1
ATOM 2536 C C . GLU A 1 323 ? -30.832 -13.909 38.049 1.00 68.12 323 GLU A C 1
ATOM 2538 O O . GLU A 1 323 ? -29.983 -13.021 37.893 1.00 68.12 323 GLU A O 1
ATOM 2543 N N . LYS A 1 324 ? -31.489 -14.040 39.205 1.00 69.94 324 LYS A N 1
ATOM 2544 C CA . LYS A 1 324 ? -31.280 -13.153 40.350 1.00 69.94 324 LYS A CA 1
ATOM 2545 C C . LYS A 1 324 ? -29.812 -13.180 40.797 1.00 69.94 324 LYS A C 1
ATOM 2547 O O . LYS A 1 324 ? -29.315 -14.207 41.249 1.00 69.94 324 LYS A O 1
ATOM 2552 N N . GLY A 1 325 ? -29.139 -12.028 40.751 1.00 68.31 325 GLY A N 1
ATOM 2553 C CA . GLY A 1 325 ? -27.741 -11.886 41.184 1.00 68.31 325 GLY A CA 1
ATOM 2554 C C . GLY A 1 325 ? -26.693 -11.963 40.069 1.00 68.31 325 GLY A C 1
ATOM 2555 O O . GLY A 1 325 ? -25.509 -11.744 40.347 1.00 68.31 325 GLY A O 1
ATOM 2556 N N . GLU A 1 326 ? -27.092 -12.227 38.821 1.00 74.19 326 GLU A N 1
ATOM 2557 C CA . GLU A 1 326 ? -26.165 -12.231 37.689 1.00 74.19 326 GLU A CA 1
ATOM 2558 C C . GLU A 1 326 ? -25.584 -10.834 37.406 1.00 74.19 326 GLU A C 1
ATOM 2560 O O . GLU A 1 326 ? -26.179 -9.789 37.694 1.00 74.19 326 GLU A O 1
ATOM 2565 N N . LYS A 1 327 ? -24.368 -10.810 36.846 1.00 80.19 327 LYS A N 1
ATOM 2566 C CA . LYS A 1 327 ? -23.743 -9.578 36.359 1.00 80.19 327 LYS A CA 1
ATOM 2567 C C . LYS A 1 327 ? -24.081 -9.391 34.890 1.00 80.19 327 LYS A C 1
ATOM 2569 O O . LYS A 1 327 ? -23.823 -10.281 34.080 1.00 80.19 327 LYS A O 1
ATOM 2574 N N . VAL A 1 328 ? -24.563 -8.205 34.552 1.00 80.88 328 VAL A N 1
ATOM 2575 C CA . VAL A 1 328 ? -24.930 -7.845 33.182 1.00 80.88 328 VAL A CA 1
ATOM 2576 C C . VAL A 1 328 ? -24.215 -6.561 32.802 1.00 80.88 328 VAL A C 1
ATOM 2578 O O . VAL A 1 328 ? -24.142 -5.614 33.590 1.00 80.88 328 VAL A O 1
ATOM 2581 N N . ILE A 1 329 ? -23.652 -6.536 31.600 1.00 85.94 329 ILE A N 1
ATOM 2582 C CA . ILE A 1 329 ? -23.025 -5.333 31.056 1.00 85.94 329 ILE A CA 1
ATOM 2583 C C . ILE A 1 329 ? -24.077 -4.556 30.274 1.00 85.94 329 ILE A C 1
ATOM 2585 O O . ILE A 1 329 ? -24.800 -5.139 29.473 1.00 85.94 329 ILE A O 1
ATOM 2589 N N . ILE A 1 330 ? -24.152 -3.248 30.504 1.00 87.31 330 ILE A N 1
ATOM 2590 C CA . ILE A 1 330 ? -24.968 -2.342 29.693 1.00 87.31 330 ILE A CA 1
ATOM 2591 C C . ILE A 1 330 ? -24.037 -1.665 28.701 1.00 87.31 330 ILE A C 1
ATOM 2593 O O . ILE A 1 330 ? -23.100 -0.988 29.123 1.00 87.31 330 ILE A O 1
ATOM 2597 N N . LEU A 1 331 ? -24.291 -1.870 27.412 1.00 89.25 331 LEU A N 1
ATOM 2598 C CA . LEU A 1 331 ? -23.559 -1.263 26.313 1.00 89.25 331 LEU A CA 1
ATOM 2599 C C . LEU A 1 331 ? -24.495 -0.314 25.566 1.00 89.25 331 LEU A C 1
ATOM 2601 O O . LEU A 1 331 ? -25.412 -0.757 24.876 1.00 89.25 331 LEU A O 1
ATOM 2605 N N . ALA A 1 332 ? -24.247 0.985 25.700 1.00 89.94 332 ALA A N 1
ATOM 2606 C CA . ALA A 1 332 ? -24.975 2.033 24.988 1.00 89.94 332 ALA A CA 1
ATOM 2607 C C . ALA A 1 332 ? -23.996 2.963 24.257 1.00 89.94 332 ALA A C 1
ATOM 2609 O O . ALA A 1 332 ? -22.799 2.902 24.539 1.00 89.94 332 ALA A O 1
ATOM 2610 N N . PRO A 1 333 ? -24.459 3.830 23.338 1.00 89.56 333 PRO A N 1
ATOM 2611 C CA . PRO A 1 333 ? -23.571 4.679 22.544 1.00 89.56 333 PRO A CA 1
ATOM 2612 C C . PRO A 1 333 ? -22.751 5.692 23.355 1.00 89.56 333 PRO A C 1
ATOM 2614 O O . PRO A 1 333 ? -21.724 6.166 22.876 1.00 89.56 333 PRO A O 1
ATOM 2617 N N . SER A 1 334 ? -23.183 6.015 24.577 1.00 88.06 334 SER A N 1
ATOM 2618 C CA . SER A 1 334 ? -22.470 6.882 25.517 1.00 88.06 334 SER A CA 1
ATOM 2619 C C . SER A 1 334 ? -22.557 6.340 26.948 1.00 88.06 334 SER A C 1
ATOM 2621 O O . SER A 1 334 ? -23.495 5.623 27.307 1.00 88.06 334 SER A O 1
ATOM 2623 N N . LEU A 1 335 ? -21.594 6.708 27.803 1.00 84.94 335 LEU A N 1
ATOM 2624 C CA . LEU A 1 335 ? -21.631 6.370 29.233 1.00 84.94 335 LEU A CA 1
ATOM 2625 C C . LEU A 1 335 ? -22.867 6.978 29.910 1.00 84.94 335 LEU A C 1
ATOM 2627 O O . LEU A 1 335 ? -23.433 6.400 30.835 1.00 84.94 335 LEU A O 1
ATOM 2631 N N . GLU A 1 336 ? -23.265 8.166 29.476 1.00 85.31 336 GLU A N 1
ATOM 2632 C CA . GLU A 1 336 ? -24.435 8.866 29.975 1.00 85.31 336 GLU A CA 1
ATOM 2633 C C . GLU A 1 336 ? -25.717 8.068 29.707 1.00 85.31 336 GLU A C 1
ATOM 2635 O O . GLU A 1 336 ? -26.510 7.904 30.636 1.00 85.31 336 GLU A O 1
ATOM 2640 N N . ASP A 1 337 ? -25.870 7.497 28.506 1.00 87.62 337 ASP A N 1
ATOM 2641 C CA . ASP A 1 337 ? -26.988 6.609 28.168 1.00 87.62 337 ASP A CA 1
ATOM 2642 C C . ASP A 1 337 ? -26.984 5.350 29.048 1.00 87.62 337 ASP A C 1
ATOM 2644 O O . ASP A 1 337 ? -28.026 4.980 29.589 1.00 87.62 337 ASP A O 1
ATOM 2648 N N . GLU A 1 338 ? -25.818 4.725 29.267 1.00 87.25 338 GLU A N 1
ATOM 2649 C CA . GLU A 1 338 ? -25.694 3.553 30.151 1.00 87.25 338 GLU A CA 1
ATOM 2650 C C . GLU A 1 338 ? -26.152 3.879 31.578 1.00 87.25 338 GLU A C 1
ATOM 2652 O O . GLU A 1 338 ? -26.924 3.137 32.187 1.00 87.25 338 GLU A O 1
ATOM 2657 N N . LEU A 1 339 ? -25.687 5.004 32.126 1.00 84.56 339 LEU A N 1
ATOM 2658 C CA . LEU A 1 339 ? -26.024 5.424 33.484 1.00 84.56 339 LEU A CA 1
ATOM 2659 C C . LEU A 1 339 ? -27.501 5.794 33.616 1.00 84.56 339 LEU A C 1
ATOM 2661 O O . LEU A 1 339 ? -28.111 5.478 34.639 1.00 84.56 339 LEU A O 1
ATOM 2665 N N . LEU A 1 340 ? -28.068 6.464 32.614 1.00 83.00 340 LEU A N 1
ATOM 2666 C CA . LEU A 1 340 ? -29.461 6.894 32.629 1.00 83.00 340 LEU A CA 1
ATOM 2667 C C . LEU A 1 340 ? -30.403 5.690 32.498 1.00 83.00 340 LEU A C 1
ATOM 2669 O O . LEU A 1 340 ? -31.351 5.575 33.277 1.00 83.00 340 LEU A O 1
ATOM 2673 N N . PHE A 1 341 ? -30.066 4.733 31.630 1.00 83.94 341 PHE A N 1
ATOM 2674 C CA . PHE A 1 341 ? -30.764 3.454 31.519 1.00 83.94 341 PHE A CA 1
ATOM 2675 C C . PHE A 1 341 ? -30.728 2.666 32.837 1.00 83.94 341 PHE A C 1
ATOM 2677 O O . PHE A 1 341 ? -31.772 2.281 33.363 1.00 83.94 341 PHE A O 1
ATOM 2684 N N . ILE A 1 342 ? -29.546 2.500 33.445 1.00 81.94 342 ILE A N 1
ATOM 2685 C CA . ILE A 1 342 ? -29.406 1.800 34.735 1.00 81.94 342 ILE A CA 1
ATOM 2686 C C . ILE A 1 342 ? -30.218 2.491 35.834 1.00 81.94 342 ILE A C 1
ATOM 2688 O O . ILE A 1 342 ? -30.895 1.836 36.626 1.00 81.94 342 ILE A O 1
ATOM 2692 N N . LYS A 1 343 ? -30.136 3.822 35.912 1.00 76.62 343 LYS A N 1
ATOM 2693 C CA . LYS A 1 343 ? -30.712 4.590 37.018 1.00 76.62 343 LYS A CA 1
ATOM 2694 C C . LYS A 1 343 ? -32.230 4.697 36.956 1.00 76.62 343 LYS A C 1
ATOM 2696 O O . LYS A 1 343 ? -32.820 4.896 38.013 1.00 76.62 343 LYS A O 1
ATOM 2701 N N . TYR A 1 344 ? -32.841 4.617 35.776 1.00 72.88 344 TYR A N 1
ATOM 2702 C CA . TYR A 1 344 ? -34.266 4.904 35.603 1.00 72.88 344 TYR A CA 1
ATOM 2703 C C . TYR A 1 344 ? -35.029 3.765 34.936 1.00 72.88 344 TYR A C 1
ATOM 2705 O O . TYR A 1 344 ? -36.016 3.319 35.509 1.00 72.88 344 TYR A O 1
ATOM 2713 N N . ALA A 1 345 ? -34.536 3.212 33.826 1.00 71.12 345 ALA A N 1
ATOM 2714 C CA . ALA A 1 345 ? -35.215 2.108 33.144 1.00 71.12 345 ALA A CA 1
ATOM 2715 C C . ALA A 1 345 ? -35.191 0.800 33.965 1.00 71.12 345 ALA A C 1
ATOM 2717 O O . ALA A 1 345 ? -36.112 -0.010 33.891 1.00 71.12 345 ALA A O 1
ATOM 2718 N N . LEU A 1 346 ? -34.163 0.607 34.804 1.00 72.69 346 LEU A N 1
ATOM 2719 C CA . LEU A 1 346 ? -34.033 -0.571 35.676 1.00 72.69 346 LEU A CA 1
ATOM 2720 C C . LEU A 1 346 ? -34.427 -0.314 37.146 1.00 72.69 346 LEU A C 1
ATOM 2722 O O . LEU A 1 346 ? -34.444 -1.248 37.950 1.00 72.69 346 LEU A O 1
ATOM 2726 N N . LYS A 1 347 ? -34.765 0.929 37.522 1.00 63.19 347 LYS A N 1
ATOM 2727 C CA . LYS A 1 347 ? -34.960 1.349 38.926 1.00 63.19 347 LYS A CA 1
ATOM 2728 C C . LYS A 1 347 ? -36.133 0.670 39.621 1.00 63.19 347 LYS A C 1
ATOM 2730 O O . LYS A 1 347 ? -36.017 0.321 40.795 1.00 63.19 347 LYS A O 1
ATOM 2735 N N . ASP A 1 348 ? -37.228 0.479 38.896 1.00 58.28 348 ASP A N 1
ATOM 2736 C CA . ASP A 1 348 ? -38.461 -0.119 39.418 1.00 58.28 348 ASP A CA 1
ATOM 2737 C C . ASP A 1 348 ? -38.472 -1.646 39.263 1.00 58.28 348 ASP A C 1
ATOM 2739 O O . ASP A 1 348 ? -39.416 -2.323 39.659 1.00 58.28 348 ASP A O 1
ATOM 2743 N N . LYS A 1 349 ? -37.378 -2.219 38.744 1.00 62.06 349 LYS A N 1
ATOM 2744 C CA . LYS A 1 349 ? -37.193 -3.660 38.531 1.00 62.06 349 LYS A CA 1
ATOM 2745 C C . LYS A 1 349 ? -36.243 -4.282 39.566 1.00 62.06 349 LYS A C 1
ATOM 2747 O O . LYS A 1 349 ? -35.515 -5.227 39.264 1.00 62.06 349 LYS A O 1
ATOM 2752 N N . LYS A 1 350 ? -36.260 -3.760 40.806 1.00 52.34 350 LYS A N 1
ATOM 2753 C CA . LYS A 1 350 ? -35.395 -4.169 41.942 1.00 52.34 350 LYS A CA 1
ATOM 2754 C C . LYS A 1 350 ? -35.397 -5.672 42.237 1.00 52.34 350 LYS A C 1
ATOM 2756 O O . LYS A 1 350 ? -34.441 -6.170 42.826 1.00 52.34 350 LYS A O 1
ATOM 2761 N N . GLU A 1 351 ? -36.437 -6.390 41.825 1.00 52.59 351 GLU A N 1
ATOM 2762 C CA . GLU A 1 351 ? -36.570 -7.837 42.017 1.00 52.59 351 GLU A CA 1
ATOM 2763 C C . GLU A 1 351 ? -35.496 -8.654 41.286 1.00 52.59 351 GLU A C 1
ATOM 2765 O O . GLU A 1 351 ? -35.177 -9.762 41.718 1.00 52.59 351 GLU A O 1
ATOM 2770 N N . LEU A 1 352 ? -34.864 -8.094 40.250 1.00 55.41 352 LEU A N 1
ATOM 2771 C CA . LEU A 1 352 ? -33.853 -8.800 39.466 1.00 55.41 352 LEU A CA 1
ATOM 2772 C C . LEU A 1 352 ? -32.481 -8.922 40.162 1.00 55.41 352 LEU A C 1
ATOM 2774 O O . LEU A 1 352 ? -31.698 -9.782 39.781 1.00 55.41 352 LEU A O 1
ATOM 2778 N N . PHE A 1 353 ? -32.145 -8.116 41.183 1.00 55.25 353 PHE A N 1
ATOM 2779 C CA . PHE A 1 353 ? -30.800 -8.079 41.817 1.00 55.25 353 PHE A CA 1
ATOM 2780 C C . PHE A 1 353 ? -29.618 -8.194 40.824 1.00 55.25 353 PHE A C 1
ATOM 2782 O O . PHE A 1 353 ? -28.565 -8.745 41.151 1.00 55.25 353 PHE A O 1
ATOM 2789 N N . ILE A 1 354 ? -29.774 -7.681 39.604 1.00 63.38 354 ILE A N 1
ATOM 2790 C CA . ILE A 1 354 ? -28.734 -7.741 38.581 1.00 63.38 354 ILE A CA 1
ATOM 2791 C C . ILE A 1 354 ? -27.658 -6.721 38.940 1.00 63.38 354 ILE A C 1
ATOM 2793 O O . ILE A 1 354 ? -27.938 -5.542 39.169 1.00 63.38 354 ILE A O 1
ATOM 2797 N N . ARG A 1 355 ? -26.398 -7.156 38.965 1.00 69.69 355 ARG A N 1
ATOM 2798 C CA . ARG A 1 355 ? -25.261 -6.238 39.079 1.00 69.69 355 ARG A CA 1
ATOM 2799 C C . ARG A 1 355 ? -24.949 -5.679 37.696 1.00 69.69 355 ARG A C 1
ATOM 2801 O O . ARG A 1 355 ? -24.262 -6.321 36.905 1.00 69.69 355 ARG A O 1
ATOM 2808 N N . THR A 1 356 ? -25.451 -4.482 37.415 1.00 75.62 356 THR A N 1
ATOM 2809 C CA . THR A 1 356 ? -25.223 -3.792 36.141 1.00 75.62 356 THR A CA 1
ATOM 2810 C C . THR A 1 356 ? -23.868 -3.099 36.114 1.00 75.62 356 THR A C 1
ATOM 2812 O O . THR A 1 356 ? -23.537 -2.343 37.032 1.00 75.62 356 THR A O 1
ATOM 2815 N N . ILE A 1 357 ? -23.104 -3.313 35.046 1.00 80.19 357 ILE A N 1
ATOM 2816 C CA . ILE A 1 357 ? -21.806 -2.670 34.838 1.00 80.19 357 ILE A CA 1
ATOM 2817 C C . ILE A 1 357 ? -21.865 -1.847 33.542 1.00 80.19 357 ILE A C 1
ATOM 2819 O O . ILE A 1 357 ? -22.092 -2.431 32.484 1.00 80.19 357 ILE A O 1
ATOM 2823 N N . PRO A 1 358 ? -21.650 -0.518 33.593 1.00 82.69 358 PRO A N 1
ATOM 2824 C CA . PRO A 1 358 ? -21.522 0.303 32.389 1.00 82.69 358 PRO A CA 1
ATOM 2825 C C . PRO A 1 358 ? -20.303 -0.143 31.571 1.00 82.69 358 PRO A C 1
ATOM 2827 O O . PRO A 1 358 ? -19.192 -0.204 32.119 1.00 82.69 358 PRO A O 1
ATOM 2830 N N . ALA A 1 359 ? -20.482 -0.456 30.285 1.00 82.69 359 ALA A N 1
ATOM 2831 C CA . ALA A 1 359 ? -19.405 -0.947 29.431 1.00 82.69 359 ALA A CA 1
ATOM 2832 C C . ALA A 1 359 ? -18.254 0.063 29.329 1.00 82.69 359 ALA A C 1
ATOM 2834 O O . ALA A 1 359 ? -17.085 -0.326 29.378 1.00 82.69 359 ALA A O 1
ATOM 2835 N N . HIS A 1 360 ? -18.566 1.361 29.312 1.00 79.00 360 HIS A N 1
ATOM 2836 C CA . HIS A 1 360 ? -17.576 2.440 29.251 1.00 79.00 360 HIS A CA 1
ATOM 2837 C C . HIS A 1 360 ? -16.713 2.578 30.521 1.00 79.00 360 HIS A C 1
ATOM 2839 O O . HIS A 1 360 ? -15.698 3.279 30.515 1.00 79.00 360 HIS A O 1
ATOM 2845 N N . ARG A 1 361 ? -17.078 1.915 31.631 1.00 77.00 361 ARG A N 1
ATOM 2846 C CA . ARG A 1 361 ? -16.282 1.895 32.875 1.00 77.00 361 ARG A CA 1
ATOM 2847 C C . ARG A 1 361 ? -15.402 0.655 33.027 1.00 77.00 361 ARG A C 1
ATOM 2849 O O . ARG A 1 361 ? -14.595 0.611 33.958 1.00 77.00 361 ARG A O 1
ATOM 2856 N N . LEU A 1 362 ? -15.512 -0.321 32.127 1.00 76.94 362 LEU A N 1
ATOM 2857 C CA . LEU A 1 362 ? -14.721 -1.547 32.173 1.00 76.94 362 LEU A CA 1
ATOM 2858 C C . LEU A 1 362 ? -13.285 -1.283 31.705 1.00 76.94 362 LEU A C 1
ATOM 2860 O O . LEU A 1 362 ? -12.980 -1.332 30.517 1.00 76.94 362 LEU A O 1
ATOM 2864 N N . LYS A 1 363 ? -12.393 -1.005 32.662 1.00 58.47 363 LYS A N 1
ATOM 2865 C CA . LYS A 1 363 ? -10.955 -0.817 32.398 1.00 58.47 363 LYS A CA 1
ATOM 2866 C C . LYS A 1 363 ? -10.150 -2.121 32.442 1.00 58.47 363 LYS A C 1
ATOM 2868 O O . LYS A 1 363 ? -9.160 -2.222 31.730 1.00 58.47 363 LYS A O 1
ATOM 2873 N N . ASP A 1 364 ? -10.603 -3.119 33.210 1.00 56.53 364 ASP A N 1
ATOM 2874 C CA . ASP A 1 364 ? -9.859 -4.360 33.469 1.00 56.53 364 ASP A CA 1
ATOM 2875 C C . ASP A 1 364 ? -10.702 -5.630 33.272 1.00 56.53 364 ASP A C 1
ATOM 2877 O O . ASP A 1 364 ? -11.842 -5.726 33.735 1.00 56.53 364 ASP A O 1
ATOM 2881 N N . ASN A 1 365 ? -10.084 -6.675 32.706 1.00 55.44 365 ASN A N 1
ATOM 2882 C CA . ASN A 1 365 ? -10.694 -7.999 32.503 1.00 55.44 365 ASN A CA 1
ATOM 2883 C C . ASN A 1 365 ? -11.209 -8.652 33.804 1.00 55.44 365 ASN A C 1
ATOM 2885 O O . ASN A 1 365 ? -12.104 -9.493 33.759 1.00 55.44 365 ASN A O 1
ATOM 2889 N N . LYS A 1 366 ? -10.691 -8.261 34.978 1.00 55.62 366 LYS A N 1
ATOM 2890 C CA . LYS A 1 366 ? -11.120 -8.808 36.279 1.00 55.62 366 LYS A CA 1
ATOM 2891 C C . LYS A 1 366 ? -12.567 -8.449 36.636 1.00 55.62 366 LYS A C 1
ATOM 2893 O O . LYS A 1 366 ? -13.239 -9.223 37.312 1.00 55.62 366 LYS A O 1
ATOM 2898 N N . GLN A 1 367 ? -13.072 -7.307 36.163 1.00 59.28 367 GLN A N 1
ATOM 2899 C CA . GLN A 1 367 ? -14.455 -6.883 36.420 1.00 59.28 367 GLN A CA 1
ATOM 2900 C C . GLN A 1 367 ? -15.480 -7.670 35.586 1.00 59.28 367 GLN A C 1
ATOM 2902 O O . GLN A 1 367 ? -16.659 -7.697 35.932 1.00 59.28 367 GLN A O 1
ATOM 2907 N N . GLN A 1 368 ? -15.017 -8.371 34.545 1.00 60.62 368 GLN A N 1
ATOM 2908 C CA . GLN A 1 368 ? -15.835 -9.145 33.611 1.00 60.62 368 GLN A CA 1
ATOM 2909 C C . GLN A 1 368 ? -16.057 -10.607 34.042 1.00 60.62 368 GLN A C 1
ATOM 2911 O O . GLN A 1 368 ? -16.779 -11.342 33.369 1.00 60.62 368 GLN A O 1
ATOM 2916 N N . ILE A 1 369 ? -15.444 -11.052 35.148 1.00 60.56 369 ILE A N 1
ATOM 2917 C CA . ILE A 1 369 ? -15.591 -12.426 35.645 1.00 60.56 369 ILE A CA 1
ATOM 2918 C C . ILE A 1 369 ? -17.038 -12.647 36.116 1.00 60.56 369 ILE A C 1
ATOM 2920 O O . ILE A 1 369 ? -17.527 -11.937 37.008 1.00 60.56 369 ILE A O 1
ATOM 2924 N N . GLY A 1 370 ? -17.694 -13.648 35.518 1.00 66.81 370 GLY A N 1
ATOM 2925 C CA . GLY A 1 370 ? -19.077 -14.040 35.807 1.00 66.81 370 GLY A CA 1
ATOM 2926 C C . GLY A 1 370 ? -20.149 -13.263 35.034 1.00 66.81 370 GLY A C 1
ATOM 2927 O O . GLY A 1 370 ? -21.315 -13.348 35.399 1.00 66.81 370 GLY A O 1
ATOM 2928 N N . VAL A 1 371 ? -19.777 -12.491 34.006 1.00 78.12 371 VAL A N 1
ATOM 2929 C CA . VAL A 1 371 ? -20.741 -11.871 33.081 1.00 78.12 371 VAL A CA 1
ATOM 2930 C C . VAL A 1 371 ? -21.074 -12.855 31.963 1.00 78.12 371 VAL A C 1
ATOM 2932 O O . VAL A 1 371 ? -20.162 -13.355 31.306 1.00 78.12 371 VAL A O 1
ATOM 2935 N N . ARG A 1 372 ? -22.367 -13.094 31.725 1.00 69.69 372 ARG A N 1
ATOM 2936 C CA . ARG A 1 372 ? -22.865 -13.921 30.608 1.00 69.69 372 ARG A CA 1
ATOM 2937 C C . ARG A 1 372 ? -23.555 -13.107 29.517 1.00 69.69 372 ARG A C 1
ATOM 2939 O O . ARG A 1 372 ? -23.419 -13.435 28.341 1.00 69.69 372 ARG A O 1
ATOM 2946 N N . TYR A 1 373 ? -24.237 -12.035 29.914 1.00 77.12 373 TYR A N 1
ATOM 2947 C CA . TYR A 1 373 ? -25.093 -11.247 29.037 1.00 77.12 373 TYR A CA 1
ATOM 2948 C C . TYR A 1 373 ? -24.616 -9.800 28.915 1.00 77.12 373 TYR A C 1
ATOM 2950 O O . TYR A 1 373 ? -24.172 -9.181 29.892 1.00 77.12 373 TYR A O 1
ATOM 2958 N N . VAL A 1 374 ? -24.763 -9.255 27.711 1.00 83.06 374 VAL A N 1
ATOM 2959 C CA . VAL A 1 374 ? -24.612 -7.831 27.405 1.00 83.06 374 VAL A CA 1
ATOM 2960 C C . VAL A 1 374 ? -25.960 -7.326 26.906 1.00 83.06 374 VAL A C 1
ATOM 2962 O O . VAL A 1 374 ? -26.516 -7.874 25.959 1.00 83.06 374 VAL A O 1
ATOM 2965 N N . ILE A 1 375 ? -26.486 -6.279 27.531 1.00 84.62 375 ILE A N 1
ATOM 2966 C CA . ILE A 1 375 ? -27.634 -5.547 27.002 1.00 84.62 375 ILE A CA 1
ATOM 2967 C C . ILE A 1 375 ? -27.104 -4.486 26.064 1.00 84.62 375 ILE A C 1
ATOM 2969 O O . ILE A 1 375 ? -26.376 -3.587 26.487 1.00 84.62 375 ILE A O 1
ATOM 2973 N N . TYR A 1 376 ? -27.494 -4.597 24.806 1.00 86.12 376 TYR A N 1
ATOM 2974 C CA . TYR A 1 376 ? -27.171 -3.632 23.784 1.00 86.12 376 TYR A CA 1
ATOM 2975 C C . TYR A 1 376 ? -28.308 -2.630 23.613 1.00 86.12 376 TYR A C 1
ATOM 2977 O O . TYR A 1 376 ? -29.467 -2.998 23.423 1.00 86.12 376 TYR A O 1
ATOM 2985 N N . ILE A 1 377 ? -27.947 -1.354 23.675 1.00 89.38 377 ILE A N 1
ATOM 2986 C CA . ILE A 1 377 ? -28.821 -0.231 23.368 1.00 89.38 377 ILE A CA 1
ATOM 2987 C C . ILE A 1 377 ? -28.337 0.352 22.033 1.00 89.38 377 ILE A C 1
ATOM 2989 O O . ILE A 1 377 ? -27.265 0.965 22.001 1.00 89.38 377 ILE A O 1
ATOM 2993 N N . PRO A 1 378 ? -29.074 0.159 20.925 1.00 88.19 378 PRO A N 1
ATOM 2994 C CA . PRO A 1 378 ? -28.618 0.589 19.609 1.00 88.19 378 PRO A CA 1
ATOM 2995 C C . PRO A 1 378 ? -28.625 2.117 19.455 1.00 88.19 378 PRO A C 1
ATOM 2997 O O . PRO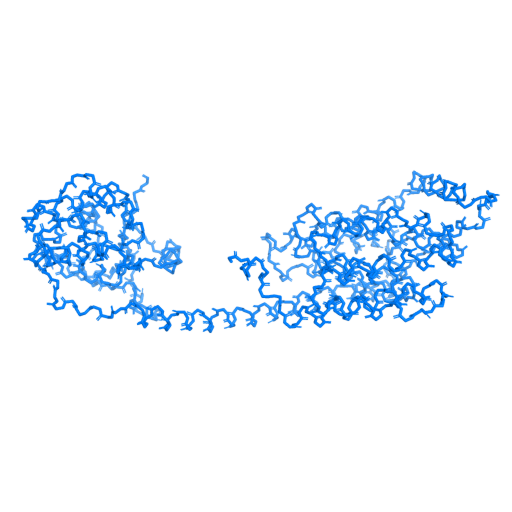 A 1 378 ? -29.424 2.802 20.110 1.00 88.19 378 PRO A O 1
ATOM 3000 N N . PRO A 1 379 ? -27.779 2.681 18.571 1.00 90.56 379 PRO A N 1
ATOM 3001 C CA . PRO A 1 379 ? -27.967 4.029 18.047 1.00 90.56 379 PRO A CA 1
ATOM 3002 C C . PRO A 1 379 ? -29.361 4.192 17.434 1.00 90.56 379 PRO A C 1
ATOM 3004 O O . PRO A 1 379 ? -29.912 3.252 16.868 1.00 90.56 379 PRO A O 1
ATOM 3007 N N . LEU A 1 380 ? -29.920 5.394 17.536 1.00 90.88 380 LEU A N 1
ATOM 3008 C CA . LEU A 1 380 ? -31.264 5.687 17.042 1.00 90.88 380 LEU A CA 1
ATOM 3009 C C . LEU A 1 380 ? -31.268 5.856 15.520 1.00 90.88 380 LEU A C 1
ATOM 3011 O O . LEU A 1 380 ? -30.456 6.610 14.980 1.00 90.88 380 LEU A O 1
ATOM 3015 N N . SER A 1 381 ? -32.234 5.246 14.840 1.00 90.69 381 SER A N 1
ATOM 3016 C CA . SER A 1 381 ? -32.576 5.537 13.443 1.00 90.69 381 SER A CA 1
ATOM 3017 C C . SER A 1 381 ? -33.202 6.931 13.289 1.00 90.69 381 SER A C 1
ATOM 3019 O O . SER A 1 381 ? -33.665 7.532 14.259 1.00 90.69 381 SER A O 1
ATOM 3021 N N . LYS A 1 382 ? -33.270 7.460 12.056 1.00 93.38 382 LYS A N 1
ATOM 3022 C CA . LYS A 1 382 ? -33.912 8.763 11.778 1.00 93.38 382 LYS A CA 1
ATOM 3023 C C . LYS A 1 382 ? -35.350 8.822 12.317 1.00 93.38 382 LYS A C 1
ATOM 3025 O O . LYS A 1 382 ? -35.721 9.806 12.951 1.00 93.38 382 LYS A O 1
ATOM 3030 N N . ASN A 1 383 ? -36.129 7.760 12.109 1.00 91.94 383 ASN A N 1
ATOM 3031 C CA . ASN A 1 383 ? -37.526 7.693 12.544 1.00 91.94 383 ASN A CA 1
ATOM 3032 C C . ASN A 1 383 ? -37.650 7.667 14.074 1.00 91.94 383 ASN A C 1
ATOM 3034 O O . ASN A 1 383 ? -38.522 8.332 14.631 1.00 91.94 383 ASN A O 1
ATOM 3038 N N . GLU A 1 384 ? -36.754 6.956 14.763 1.00 92.62 384 GLU A N 1
ATOM 3039 C CA . GLU A 1 384 ? -36.728 6.935 16.229 1.00 92.62 384 GLU A CA 1
ATOM 3040 C C . GLU A 1 384 ? -36.318 8.303 16.795 1.00 92.62 384 GLU A C 1
ATOM 3042 O O . GLU A 1 384 ? -36.969 8.797 17.714 1.00 92.62 384 GLU A O 1
ATOM 3047 N N . ARG A 1 385 ? -35.317 8.976 16.202 1.00 94.31 385 ARG A N 1
ATOM 3048 C CA . ARG A 1 385 ? -34.941 10.352 16.585 1.00 94.31 385 ARG A CA 1
ATOM 3049 C C . ARG A 1 385 ? -36.109 11.322 16.416 1.00 94.31 385 ARG A C 1
ATOM 3051 O O . ARG A 1 385 ? -36.395 12.089 17.332 1.00 94.31 385 ARG A O 1
ATOM 3058 N N . LEU A 1 386 ? -36.812 11.260 15.283 1.00 94.06 386 LEU A N 1
ATOM 3059 C CA . LEU A 1 386 ? -37.997 12.081 15.019 1.00 94.06 386 LEU A CA 1
ATOM 3060 C C . LEU A 1 386 ? -39.104 11.833 16.053 1.00 94.06 386 LEU A C 1
ATOM 3062 O O . LEU A 1 386 ? -39.664 12.784 16.596 1.00 94.06 386 LEU A O 1
ATOM 3066 N N . SER A 1 387 ? -39.397 10.565 16.354 1.00 92.88 387 SER A N 1
ATOM 3067 C CA . SER A 1 387 ? -40.395 10.176 17.359 1.00 92.88 387 SER A CA 1
ATOM 3068 C C . SER A 1 387 ? -40.048 10.709 18.754 1.00 92.88 387 SER A C 1
ATOM 3070 O O . SER A 1 387 ? -40.902 11.274 19.447 1.00 92.88 387 SER A O 1
ATOM 3072 N N . ILE A 1 388 ? -38.771 10.611 19.143 1.00 92.75 388 ILE A N 1
ATOM 3073 C CA . ILE A 1 388 ? -38.265 11.155 20.406 1.00 92.75 388 ILE A CA 1
ATOM 3074 C C . ILE A 1 388 ? -38.409 12.678 20.426 1.00 92.75 388 ILE A C 1
ATOM 3076 O O . ILE A 1 388 ? -38.935 13.217 21.396 1.00 92.75 388 ILE A O 1
ATOM 3080 N N . PHE A 1 389 ? -38.009 13.386 19.366 1.00 94.31 389 PHE A N 1
ATOM 3081 C CA . PHE A 1 389 ? -38.151 14.841 19.307 1.00 94.31 389 PHE A CA 1
ATOM 3082 C C . PHE A 1 389 ? -39.612 15.296 19.378 1.00 94.31 389 PHE A C 1
ATOM 3084 O O . PHE A 1 389 ? -39.910 16.206 20.151 1.00 94.31 389 PHE A O 1
ATOM 3091 N N . LYS A 1 390 ? -40.533 14.631 18.666 1.00 92.88 390 LYS A N 1
ATOM 3092 C CA . LYS A 1 390 ? -41.983 14.890 18.755 1.00 92.88 390 LYS A CA 1
ATOM 3093 C C . LYS A 1 390 ? -42.488 14.734 20.191 1.00 92.88 390 LYS A C 1
ATOM 3095 O O . LYS A 1 390 ? -43.126 15.636 20.735 1.00 92.88 390 LYS A O 1
ATOM 3100 N N . SER A 1 391 ? -42.134 13.621 20.827 1.00 91.81 391 SER A N 1
ATOM 3101 C CA . SER A 1 391 ? -42.543 13.303 22.198 1.00 91.81 391 SER A CA 1
ATOM 3102 C C . SER A 1 391 ? -41.960 14.280 23.224 1.00 91.81 391 SER A C 1
ATOM 3104 O O . SER A 1 391 ? -42.670 14.737 24.116 1.00 91.81 391 SER A O 1
ATOM 3106 N N . LEU A 1 392 ? -40.687 14.661 23.079 1.00 90.94 392 LEU A N 1
ATOM 3107 C CA . LEU A 1 392 ? -40.038 15.653 23.939 1.00 90.94 392 LEU A CA 1
ATOM 3108 C C . LEU A 1 392 ? -40.614 17.057 23.737 1.00 90.94 392 LEU A C 1
ATOM 3110 O O . LEU A 1 392 ? -40.785 17.784 24.713 1.00 90.94 392 LEU A O 1
ATOM 3114 N N . SER A 1 393 ? -40.940 17.442 22.501 1.00 90.81 393 SER A N 1
ATOM 3115 C CA . SER A 1 393 ? -41.572 18.731 22.201 1.00 90.81 393 SER A CA 1
ATOM 3116 C C . SER A 1 393 ? -42.927 18.844 22.899 1.00 90.81 393 SER A C 1
ATOM 3118 O O . SER A 1 393 ? -43.180 19.826 23.600 1.00 90.81 393 SER A O 1
ATOM 3120 N N . ALA A 1 394 ? -43.752 17.796 22.790 1.00 88.38 394 ALA A N 1
ATOM 3121 C CA . ALA A 1 394 ? -45.040 17.703 23.470 1.00 88.38 394 ALA A CA 1
ATOM 3122 C C . ALA A 1 394 ? -44.881 17.707 24.999 1.00 88.38 394 ALA A C 1
ATOM 3124 O O . ALA A 1 394 ? -45.544 18.484 25.684 1.00 88.38 394 ALA A O 1
ATOM 3125 N N . TYR A 1 395 ? -43.955 16.903 25.532 1.00 87.56 395 TYR A N 1
ATOM 3126 C CA . TYR A 1 395 ? -43.675 16.829 26.967 1.00 87.56 395 TYR A CA 1
ATOM 3127 C C . TYR A 1 395 ? -43.253 18.185 27.550 1.00 87.56 395 TYR A C 1
ATOM 3129 O O . TYR A 1 395 ? -43.722 18.590 28.613 1.00 87.56 395 TYR A O 1
ATOM 3137 N N . TYR A 1 396 ? -42.377 18.915 26.855 1.00 85.56 396 TYR A N 1
ATOM 3138 C CA . TYR A 1 396 ? -41.911 20.225 27.306 1.00 85.56 396 TYR A CA 1
ATOM 3139 C C . TYR A 1 396 ? -42.894 21.368 27.020 1.00 85.56 396 TYR A C 1
ATOM 3141 O O . TYR A 1 396 ? -42.627 22.494 27.454 1.00 85.56 396 TYR A O 1
ATOM 3149 N N . GLY A 1 397 ? -44.001 21.100 26.319 1.00 84.88 397 GLY A N 1
ATOM 3150 C CA . GLY A 1 397 ? -44.979 22.107 25.911 1.00 84.88 397 GLY A CA 1
ATOM 3151 C C . GLY A 1 397 ? -44.411 23.132 24.927 1.00 84.88 397 GLY A C 1
ATOM 3152 O O . GLY A 1 397 ? -44.810 24.294 24.953 1.00 84.88 397 GLY A O 1
ATOM 3153 N N . VAL A 1 398 ? -43.438 22.732 24.104 1.00 85.62 398 VAL A N 1
ATOM 3154 C CA . VAL A 1 398 ? -42.825 23.590 23.085 1.00 85.62 398 VAL A CA 1
ATOM 3155 C C . VAL A 1 398 ? -43.477 23.266 21.745 1.00 85.62 398 VAL A C 1
ATOM 3157 O O . VAL A 1 398 ? -43.480 22.110 21.327 1.00 85.62 398 VAL A O 1
ATOM 3160 N N . ASN A 1 399 ? -44.037 24.273 21.074 1.00 84.62 399 ASN A N 1
ATOM 3161 C CA . ASN A 1 399 ? -44.624 24.099 19.749 1.00 84.62 399 ASN A CA 1
ATOM 3162 C C . ASN A 1 399 ? -43.531 24.264 18.682 1.00 84.62 399 ASN A C 1
ATOM 3164 O O . ASN A 1 399 ? -43.144 25.388 18.363 1.00 84.62 399 ASN A O 1
ATOM 3168 N N . ILE A 1 400 ? -42.997 23.146 18.193 1.00 87.75 400 ILE A N 1
ATOM 3169 C CA . ILE A 1 400 ? -42.016 23.098 17.105 1.00 87.75 400 ILE A CA 1
ATOM 3170 C C . ILE A 1 400 ? -42.720 22.490 15.896 1.00 87.75 400 ILE A C 1
ATOM 3172 O O . ILE A 1 400 ? -43.334 21.431 16.013 1.00 87.75 400 ILE A O 1
ATOM 3176 N N . ASP A 1 401 ? -42.624 23.168 14.754 1.00 88.62 401 ASP A N 1
ATOM 3177 C CA . ASP A 1 401 ? -43.188 22.690 13.492 1.00 88.62 401 ASP A CA 1
ATOM 3178 C C . ASP A 1 401 ? -42.619 21.313 13.102 1.00 88.62 401 ASP A C 1
ATOM 3180 O O . ASP A 1 401 ? -41.451 21.007 13.358 1.00 88.62 401 ASP A O 1
ATOM 3184 N N . GLU A 1 402 ? -43.438 20.487 12.455 1.00 90.69 402 GLU A N 1
ATOM 3185 C CA . GLU A 1 402 ? -43.075 19.136 12.032 1.00 90.69 402 GLU A CA 1
ATOM 3186 C C . GLU A 1 402 ? -41.854 19.148 11.105 1.00 90.69 402 GLU A C 1
ATOM 3188 O O . GLU A 1 402 ? -40.940 18.344 11.287 1.00 90.69 402 GLU A O 1
ATOM 3193 N N . VAL A 1 403 ? -41.768 20.139 10.212 1.00 89.12 403 VAL A N 1
ATOM 3194 C CA . VAL A 1 403 ? -40.621 20.337 9.312 1.00 89.12 403 VAL A CA 1
ATOM 3195 C C . VAL A 1 403 ? -39.318 20.562 10.092 1.00 89.12 403 VAL A C 1
ATOM 3197 O O . VAL A 1 403 ? -38.272 20.013 9.750 1.00 89.12 403 VAL A O 1
ATOM 3200 N N . LEU A 1 404 ? -39.353 21.332 11.185 1.00 88.00 404 LEU A N 1
ATOM 3201 C CA . LEU A 1 404 ? -38.170 21.572 12.021 1.00 88.00 404 LEU A CA 1
ATOM 3202 C C . LEU A 1 404 ? -37.766 20.326 12.816 1.00 88.00 404 LEU A C 1
ATOM 3204 O O . LEU A 1 404 ? -36.575 20.093 13.030 1.00 88.00 404 LEU A O 1
ATOM 3208 N N . LEU A 1 405 ? -38.737 19.519 13.249 1.00 92.12 405 LEU A N 1
ATOM 3209 C CA . LEU A 1 405 ? -38.472 18.243 13.918 1.00 92.12 405 LEU A CA 1
ATOM 3210 C C . LEU A 1 405 ? -37.823 17.235 12.958 1.00 92.12 405 LEU A C 1
ATOM 3212 O O . LEU A 1 405 ? -36.931 16.489 13.370 1.00 92.12 405 LEU A O 1
ATOM 3216 N N . GLU A 1 406 ? -38.207 17.243 11.680 1.00 90.44 406 GLU A N 1
ATOM 3217 C CA . GLU A 1 406 ? -37.534 16.459 10.641 1.00 90.44 406 GLU A CA 1
ATOM 3218 C C . GLU A 1 406 ? -36.089 16.919 10.426 1.00 90.44 406 GLU A C 1
ATOM 3220 O O . GLU A 1 406 ? -35.181 16.085 10.451 1.00 90.44 406 GLU A O 1
ATOM 3225 N N . ILE A 1 407 ? -35.849 18.232 10.328 1.00 86.38 407 ILE A N 1
ATOM 3226 C CA . ILE A 1 407 ? -34.494 18.801 10.222 1.00 86.38 407 ILE A CA 1
ATOM 3227 C C . ILE A 1 407 ? -33.635 18.398 11.429 1.00 86.38 407 ILE A C 1
ATOM 3229 O O . ILE A 1 407 ? -32.475 18.012 11.262 1.00 86.38 407 ILE A O 1
ATOM 3233 N N . LEU A 1 408 ? -34.193 18.443 12.644 1.00 91.44 408 LEU A N 1
ATOM 3234 C CA . LEU A 1 408 ? -33.518 17.977 13.858 1.00 91.44 408 LEU A CA 1
ATOM 3235 C C . LEU A 1 408 ? -33.143 16.497 13.754 1.00 91.44 408 LEU A C 1
ATOM 3237 O O . LEU A 1 408 ? -32.003 16.135 14.044 1.00 91.44 408 LEU A O 1
ATOM 3241 N N . ALA A 1 409 ? -34.065 15.637 13.320 1.00 92.81 409 ALA A N 1
ATOM 3242 C CA . ALA A 1 409 ? -33.818 14.203 13.187 1.00 92.81 409 ALA A CA 1
ATOM 3243 C C . ALA A 1 409 ? -32.762 13.869 12.115 1.00 92.81 409 ALA A C 1
ATOM 3245 O O . ALA A 1 409 ? -31.991 12.917 12.286 1.00 92.81 409 ALA A O 1
ATOM 3246 N N . GLU A 1 410 ? -32.700 14.643 11.030 1.00 90.94 410 GLU A N 1
ATOM 3247 C CA . GLU A 1 410 ? -31.685 14.505 9.979 1.00 90.94 410 GLU A CA 1
ATOM 3248 C C . GLU A 1 410 ? -30.297 14.935 10.457 1.00 90.94 410 GLU A C 1
ATOM 3250 O O . GLU A 1 410 ? -29.333 14.194 10.287 1.00 90.94 410 GLU A O 1
ATOM 3255 N N . ASN A 1 411 ? -30.195 16.086 11.124 1.00 89.50 411 ASN A N 1
ATOM 3256 C CA . ASN A 1 411 ? -28.910 16.680 11.514 1.00 89.50 411 ASN A CA 1
ATOM 3257 C C . ASN A 1 411 ? -28.334 16.134 12.830 1.00 89.50 411 ASN A C 1
ATOM 3259 O O . ASN A 1 411 ? -27.284 16.582 13.286 1.00 89.50 411 ASN A O 1
ATOM 3263 N N . THR A 1 412 ? -29.004 15.162 13.446 1.00 92.00 412 THR A N 1
ATOM 3264 C CA . THR A 1 412 ? -28.558 14.503 14.685 1.00 92.00 412 THR A CA 1
ATOM 3265 C C . THR A 1 412 ? -28.214 13.030 14.476 1.00 92.00 412 THR A C 1
ATOM 3267 O O . THR A 1 412 ? -28.315 12.201 15.383 1.00 92.00 412 THR A O 1
ATOM 3270 N N . GLU A 1 413 ? -27.765 12.679 13.270 1.00 86.69 413 GLU A N 1
ATOM 3271 C CA . GLU A 1 413 ? -27.115 11.394 13.028 1.00 86.69 413 GLU A CA 1
ATOM 3272 C C . GLU A 1 413 ? -25.861 11.264 13.914 1.00 86.69 413 GLU A C 1
ATOM 3274 O O . GLU A 1 413 ? -25.035 12.174 13.976 1.00 86.69 413 GLU A O 1
ATOM 3279 N N . ASN A 1 414 ? -25.719 10.134 14.615 1.00 86.81 414 ASN A N 1
ATOM 3280 C CA . ASN A 1 414 ? -24.655 9.869 15.600 1.00 86.81 414 ASN A CA 1
ATOM 3281 C C . ASN A 1 414 ? -24.755 10.646 16.928 1.00 86.81 414 ASN A C 1
ATOM 3283 O O . ASN A 1 414 ? -23.750 10.853 17.612 1.00 86.81 414 ASN A O 1
ATOM 3287 N N . PHE A 1 415 ? -25.962 11.053 17.321 1.00 91.50 415 PHE A N 1
ATOM 3288 C CA . PHE A 1 415 ? -26.231 11.619 18.642 1.00 91.50 415 PHE A CA 1
ATOM 3289 C C . PHE A 1 415 ? -26.846 10.560 19.563 1.00 91.50 415 PHE A C 1
ATOM 3291 O O . PHE A 1 415 ? -27.762 9.833 19.171 1.00 91.50 415 PHE A O 1
ATOM 3298 N N . SER A 1 416 ? -26.345 10.477 20.796 1.00 91.31 416 SER A N 1
ATOM 3299 C CA . SER A 1 416 ? -26.881 9.602 21.839 1.00 91.31 416 SER A CA 1
ATOM 3300 C C . SER A 1 416 ? -28.246 10.088 22.333 1.00 91.31 416 SER A C 1
ATOM 3302 O O . SER A 1 416 ? -28.625 11.250 22.150 1.00 91.31 416 SER A O 1
ATOM 3304 N N . ARG A 1 417 ? -28.988 9.213 23.016 1.00 90.94 417 ARG A N 1
ATOM 3305 C CA . ARG A 1 417 ? -30.312 9.530 23.579 1.00 90.94 417 ARG A CA 1
ATOM 3306 C C . ARG A 1 417 ? -30.238 10.714 24.544 1.00 90.94 417 ARG A C 1
ATOM 3308 O O . ARG A 1 417 ? -31.027 11.658 24.462 1.00 90.94 417 ARG A O 1
ATOM 3315 N N . THR A 1 418 ? -29.229 10.711 25.410 1.00 88.25 418 THR A N 1
ATOM 3316 C CA . THR A 1 418 ? -28.960 11.805 26.348 1.00 88.25 418 THR A CA 1
ATOM 3317 C C . THR A 1 418 ? -28.625 13.107 25.622 1.00 88.25 418 THR A C 1
ATOM 3319 O O . THR A 1 418 ? -28.993 14.193 26.077 1.00 88.25 418 THR A O 1
ATOM 3322 N N . ARG A 1 419 ? -27.962 13.034 24.466 1.00 89.31 419 ARG A N 1
ATOM 3323 C CA . ARG A 1 419 ? -27.651 14.220 23.668 1.00 89.31 419 ARG A CA 1
ATOM 3324 C C . ARG A 1 419 ? -28.896 14.853 23.058 1.00 89.31 419 ARG A C 1
ATOM 3326 O O . ARG A 1 419 ? -29.009 16.077 23.099 1.00 89.31 419 ARG A O 1
ATOM 3333 N N . LEU A 1 420 ? -29.847 14.052 22.572 1.00 92.50 420 LEU A N 1
ATOM 3334 C CA . LEU A 1 420 ? -31.134 14.563 22.077 1.00 92.50 420 LEU A CA 1
ATOM 3335 C C . LEU A 1 420 ? -31.920 15.276 23.187 1.00 92.50 420 LEU A C 1
ATOM 3337 O O . LEU A 1 420 ? -32.464 16.358 22.964 1.00 92.50 420 LEU A O 1
ATOM 3341 N N . LEU A 1 421 ? -31.905 14.727 24.408 1.00 89.81 421 LEU A N 1
ATOM 3342 C CA . LEU A 1 421 ? -32.487 15.379 25.586 1.00 89.81 421 LEU A CA 1
ATOM 3343 C C . LEU A 1 421 ? -31.857 16.744 25.870 1.00 89.81 421 LEU A C 1
ATOM 3345 O O . LEU A 1 421 ? -32.565 17.720 26.121 1.00 89.81 421 LEU A O 1
ATOM 3349 N N . LEU A 1 422 ? -30.526 16.827 25.822 1.00 87.75 422 LEU A N 1
ATOM 3350 C CA . LEU A 1 422 ? -29.803 18.082 26.030 1.00 87.75 422 LEU A CA 1
ATOM 3351 C C . LEU A 1 422 ? -30.134 19.117 24.953 1.00 87.75 422 LEU A C 1
ATOM 3353 O O . LEU A 1 422 ? -30.348 20.282 25.288 1.00 87.75 422 LEU A O 1
ATOM 3357 N N . ILE A 1 423 ? -30.209 18.692 23.689 1.00 90.94 423 ILE A N 1
ATOM 3358 C CA . ILE A 1 423 ? -30.624 19.540 22.565 1.00 90.94 423 ILE A CA 1
ATOM 3359 C C . ILE A 1 423 ? -32.014 20.114 22.834 1.00 90.94 423 ILE A C 1
ATOM 3361 O O . ILE A 1 423 ? -32.179 21.332 22.830 1.00 90.94 423 ILE A O 1
ATOM 3365 N N . MET A 1 424 ? -32.992 19.265 23.159 1.00 91.81 424 MET A N 1
ATOM 3366 C CA . MET A 1 424 ? -34.365 19.714 23.405 1.00 91.81 424 MET A CA 1
ATOM 3367 C C . MET A 1 424 ? -34.495 20.620 24.623 1.00 91.81 424 MET A C 1
ATOM 3369 O O . MET A 1 424 ? -35.219 21.613 24.576 1.00 91.81 424 MET A O 1
ATOM 3373 N N . ASN A 1 425 ? -33.771 20.336 25.705 1.00 88.44 425 ASN A N 1
ATOM 3374 C CA . ASN A 1 425 ? -33.772 21.204 26.878 1.00 88.44 425 ASN A CA 1
ATOM 3375 C C . ASN A 1 425 ? -33.171 22.584 26.556 1.00 88.44 425 ASN A C 1
ATOM 3377 O O . ASN A 1 425 ? -33.692 23.607 26.994 1.00 88.44 425 ASN A O 1
ATOM 3381 N N . LYS A 1 426 ? -32.112 22.629 25.739 1.00 89.25 426 LYS A N 1
ATOM 3382 C CA . LYS A 1 426 ? -31.492 23.883 25.297 1.00 89.25 426 LYS A CA 1
ATOM 3383 C C . LYS A 1 426 ? -32.405 24.678 24.363 1.00 89.25 426 LYS A C 1
ATOM 3385 O O . LYS A 1 426 ? -32.548 25.882 24.553 1.00 89.25 426 LYS A O 1
ATOM 3390 N N . ILE A 1 427 ? -33.077 24.004 23.426 1.00 90.19 427 ILE A N 1
ATOM 3391 C CA . ILE A 1 427 ? -34.107 24.607 22.564 1.00 90.19 427 ILE A CA 1
ATOM 3392 C C . ILE A 1 427 ? -35.227 25.197 23.424 1.00 90.19 427 ILE A C 1
ATOM 3394 O O . ILE A 1 427 ? -35.567 26.365 23.273 1.00 90.19 427 ILE A O 1
ATOM 3398 N N . ARG A 1 428 ? -35.751 24.433 24.390 1.00 89.56 428 ARG A N 1
ATOM 3399 C CA . ARG A 1 428 ? -36.777 24.898 25.334 1.00 89.56 428 ARG A CA 1
ATOM 3400 C C . ARG A 1 428 ? -36.337 26.153 26.091 1.00 89.56 428 ARG A C 1
ATOM 3402 O O . ARG A 1 428 ? -37.138 27.068 26.252 1.00 89.56 428 ARG A O 1
ATOM 3409 N N . GLN A 1 429 ? -35.105 26.179 26.600 1.00 87.69 429 GLN A N 1
ATOM 3410 C CA . GLN A 1 429 ? -34.573 27.329 27.338 1.00 87.69 429 GLN A CA 1
ATOM 3411 C C . GLN A 1 429 ? -34.476 28.565 26.443 1.00 87.69 429 GLN A C 1
ATOM 3413 O O . GLN A 1 429 ? -35.033 29.599 26.795 1.00 87.69 429 GLN A O 1
ATOM 3418 N N . LYS A 1 430 ? -33.871 28.435 25.258 1.00 88.19 430 LYS A N 1
ATOM 3419 C CA . LYS A 1 430 ? -33.719 29.553 24.321 1.00 88.19 430 LYS A CA 1
ATOM 3420 C C . LYS A 1 430 ? -35.060 30.050 23.768 1.00 88.19 430 LYS A C 1
ATOM 3422 O O . LYS A 1 430 ? -35.272 31.252 23.728 1.00 88.19 430 LYS A O 1
ATOM 3427 N N . ILE A 1 431 ? -36.022 29.172 23.461 1.00 86.81 431 ILE A N 1
ATOM 3428 C CA . ILE A 1 431 ? -37.365 29.590 23.002 1.00 86.81 431 ILE A CA 1
ATOM 3429 C C . ILE A 1 431 ? -38.093 30.425 24.064 1.00 86.81 431 ILE A C 1
ATOM 3431 O O . ILE A 1 431 ? -38.810 31.365 23.717 1.00 86.81 431 ILE A O 1
ATOM 3435 N N . LYS A 1 432 ? -37.894 30.134 25.358 1.00 83.19 432 LYS A N 1
ATOM 3436 C CA . LYS A 1 432 ? -38.442 30.974 26.436 1.00 83.19 432 LYS A CA 1
ATOM 3437 C C . LYS A 1 432 ? -37.864 32.395 26.429 1.00 83.19 432 LYS A C 1
ATOM 3439 O O . LYS A 1 432 ? -38.547 33.305 26.890 1.00 83.19 432 LYS A O 1
ATOM 3444 N N . GLU A 1 433 ? -36.648 32.578 25.919 1.00 82.12 433 GLU A N 1
ATOM 3445 C CA . GLU A 1 433 ? -35.940 33.861 25.857 1.00 82.12 433 GLU A CA 1
ATOM 3446 C C . GLU A 1 433 ? -36.224 34.623 24.550 1.00 82.12 433 GLU A C 1
ATOM 3448 O O . GLU A 1 433 ? -36.562 35.804 24.591 1.00 82.12 433 GLU A O 1
ATOM 3453 N N . THR A 1 434 ? -36.121 33.959 23.393 1.00 72.00 434 THR A N 1
ATOM 3454 C CA . THR A 1 434 ? -36.116 34.589 22.056 1.00 72.00 434 THR A CA 1
ATOM 3455 C C . THR A 1 434 ? -37.460 34.531 21.321 1.00 72.00 434 THR A C 1
ATOM 3457 O O . THR A 1 434 ? -37.660 35.281 20.368 1.00 72.00 434 THR A O 1
ATOM 3460 N N . ARG A 1 435 ? -38.395 33.668 21.754 1.00 69.12 435 ARG A N 1
ATOM 3461 C CA . ARG A 1 435 ? -39.723 33.382 21.157 1.00 69.12 435 ARG A CA 1
ATOM 3462 C C . ARG A 1 435 ? -39.753 32.866 19.707 1.00 69.12 435 ARG A C 1
ATOM 3464 O O . ARG A 1 435 ? -40.819 32.429 19.284 1.00 69.12 435 ARG A O 1
ATOM 3471 N N . ASP A 1 436 ? -38.643 32.849 18.968 1.00 84.62 436 ASP A N 1
ATOM 3472 C CA . ASP A 1 436 ? -38.575 32.264 17.619 1.00 84.62 436 ASP A CA 1
ATOM 3473 C C . ASP A 1 436 ? -37.998 30.838 17.640 1.00 84.62 436 ASP A C 1
ATOM 3475 O O . ASP A 1 436 ? -36.830 30.616 17.980 1.00 84.62 436 ASP A O 1
ATOM 3479 N N . ALA A 1 437 ? -38.823 29.861 17.258 1.00 82.19 437 ALA A N 1
ATOM 3480 C CA . ALA A 1 437 ? -38.453 28.450 17.225 1.00 82.19 437 ALA A CA 1
ATOM 3481 C C . ALA A 1 437 ? -37.464 28.123 16.096 1.00 82.19 437 ALA A C 1
ATOM 3483 O O . ALA A 1 437 ? -36.565 27.311 16.309 1.00 82.19 437 ALA A O 1
ATOM 3484 N N . ILE A 1 438 ? -37.584 28.764 14.926 1.00 82.94 438 ILE A N 1
ATOM 3485 C CA . ILE A 1 438 ? -36.760 28.439 13.749 1.00 82.94 438 ILE A CA 1
ATOM 3486 C C . ILE A 1 438 ? -35.305 28.825 14.015 1.00 82.94 438 ILE A C 1
ATOM 3488 O O . ILE A 1 438 ? -34.413 27.974 13.958 1.00 82.94 438 ILE A O 1
ATOM 3492 N N . THR A 1 439 ? -35.069 30.092 14.367 1.00 82.69 439 THR A N 1
ATOM 3493 C CA . THR A 1 439 ? -33.718 30.597 14.647 1.00 82.69 439 THR A CA 1
ATOM 3494 C C . THR A 1 439 ? -33.077 29.835 15.804 1.00 82.69 439 THR A C 1
ATOM 3496 O O . THR A 1 439 ? -31.918 29.436 15.712 1.00 82.69 439 THR A O 1
ATOM 3499 N N . THR A 1 440 ? -33.848 29.537 16.855 1.00 86.81 440 THR A N 1
ATOM 3500 C CA . THR A 1 440 ? -33.347 28.798 18.020 1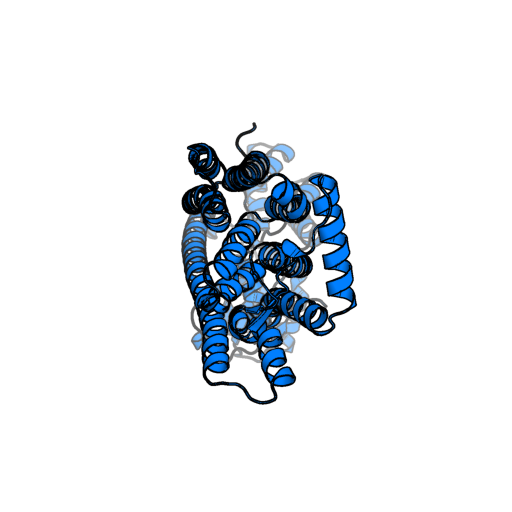.00 86.81 440 THR A CA 1
ATOM 3501 C C . THR A 1 440 ? -32.907 27.376 17.668 1.00 86.81 440 THR A C 1
ATOM 3503 O O . THR A 1 440 ? -31.859 26.927 18.132 1.00 86.81 440 THR A O 1
ATOM 3506 N N . VAL A 1 441 ? -33.686 26.648 16.861 1.00 86.69 441 VAL A N 1
ATOM 3507 C CA . VAL A 1 441 ? -33.340 25.277 16.453 1.00 86.69 441 VAL A CA 1
ATOM 3508 C C . VAL A 1 441 ? -32.036 25.265 15.655 1.00 86.69 441 VAL A C 1
ATOM 3510 O O . VAL A 1 441 ? -31.138 24.484 15.971 1.00 86.69 441 VAL A O 1
ATOM 3513 N N . LEU A 1 442 ? -31.901 26.159 14.671 1.00 83.19 442 LEU A N 1
ATOM 3514 C CA . LEU A 1 442 ? -30.693 26.262 13.846 1.00 83.19 442 LEU A CA 1
ATOM 3515 C C . LEU A 1 442 ? -29.464 26.664 14.670 1.00 83.19 442 LEU A C 1
ATOM 3517 O O . LEU A 1 442 ? -28.389 26.083 14.515 1.00 83.19 442 LEU A O 1
ATOM 3521 N N . GLU A 1 443 ? -29.630 27.615 15.588 1.00 84.62 443 GLU A N 1
ATOM 3522 C CA . GLU A 1 443 ? -28.567 28.055 16.485 1.00 84.62 443 GLU A CA 1
ATOM 3523 C C . GLU A 1 443 ? -28.115 26.910 17.404 1.00 84.62 443 GLU A C 1
ATOM 3525 O O . GLU A 1 443 ? -26.920 26.628 17.501 1.00 84.62 443 GLU A O 1
ATOM 3530 N N . VAL A 1 444 ? -29.051 26.180 18.025 1.00 86.44 444 VAL A N 1
ATOM 3531 C CA . VAL A 1 444 ? -28.713 25.033 18.880 1.00 86.44 444 VAL A CA 1
ATOM 3532 C C . VAL A 1 444 ? -28.011 23.938 18.084 1.00 86.44 444 VAL A C 1
ATOM 3534 O O . VAL A 1 444 ? -27.012 23.415 18.577 1.00 86.44 444 VAL A O 1
ATOM 3537 N N . LEU A 1 445 ? -28.471 23.620 16.869 1.00 84.06 445 LEU A N 1
ATOM 3538 C CA . LEU A 1 445 ? -27.816 22.636 15.999 1.00 84.06 445 LEU A CA 1
ATOM 3539 C C . LEU A 1 445 ? -26.365 23.018 15.679 1.00 84.06 445 LEU A C 1
ATOM 3541 O O . LEU A 1 445 ? -25.499 22.148 15.671 1.00 84.06 445 LEU A O 1
ATOM 3545 N N . SER A 1 446 ? -26.077 24.308 15.491 1.00 79.44 446 SER A N 1
ATOM 3546 C CA . SER A 1 446 ? -24.709 24.783 15.237 1.00 79.44 446 SER A CA 1
ATOM 3547 C C . SER A 1 446 ? -23.771 24.670 16.450 1.00 79.44 446 SER A C 1
ATOM 3549 O O . SER A 1 446 ? -22.551 24.643 16.298 1.00 79.44 446 SER A O 1
ATOM 3551 N N . GLU A 1 447 ? -24.329 24.583 17.661 1.00 81.50 447 GLU A N 1
ATOM 3552 C CA . GLU A 1 447 ? -23.575 24.550 18.919 1.00 81.50 447 GLU A CA 1
ATOM 3553 C C . GLU A 1 447 ? -23.364 23.132 19.473 1.00 81.50 447 GLU A C 1
ATOM 3555 O O . GLU A 1 447 ? -22.641 22.954 20.462 1.00 81.50 447 GLU A O 1
ATOM 3560 N N . VAL A 1 448 ? -24.020 22.121 18.902 1.00 79.56 448 VAL A N 1
ATOM 3561 C CA . VAL A 1 448 ? -23.967 20.740 19.391 1.00 79.56 448 VAL A CA 1
ATOM 3562 C C . VAL A 1 448 ? -23.148 19.847 18.470 1.00 79.56 448 VAL A C 1
ATOM 3564 O O . VAL A 1 448 ? -23.106 20.022 17.260 1.00 79.56 448 VAL A O 1
ATOM 3567 N N . TYR A 1 449 ? -22.490 18.861 19.075 1.00 81.75 449 TYR A N 1
ATOM 3568 C CA . TYR A 1 449 ? -21.607 17.929 18.377 1.00 81.75 449 TYR A CA 1
ATOM 3569 C C . TYR A 1 449 ? -22.035 16.487 18.658 1.00 81.75 449 TYR A C 1
ATOM 3571 O O . TYR A 1 449 ? -22.438 16.219 19.805 1.00 81.75 449 TYR A O 1
ATOM 3579 N N . PRO A 1 450 ? -21.913 15.580 17.669 1.00 83.62 450 PRO A N 1
ATOM 3580 C CA . PRO A 1 450 ? -22.192 14.161 17.855 1.00 83.62 450 PRO A CA 1
ATOM 3581 C C . PRO A 1 450 ? -21.282 13.583 18.939 1.00 83.62 450 PRO A C 1
ATOM 3583 O O . PRO A 1 450 ? -20.118 13.969 19.067 1.00 83.62 450 PRO A O 1
ATOM 3586 N N . ASP A 1 451 ? -21.837 12.687 19.745 1.00 82.06 451 ASP A N 1
ATOM 3587 C CA . ASP A 1 451 ? -21.175 12.072 20.897 1.00 82.06 451 ASP A CA 1
ATOM 3588 C C . ASP A 1 451 ? -21.040 10.550 20.778 1.00 82.06 451 ASP A C 1
ATOM 3590 O O . ASP A 1 451 ? -20.365 9.940 21.604 1.00 82.06 451 ASP A O 1
ATOM 3594 N N . ILE A 1 452 ? -21.597 9.943 19.724 1.00 85.19 452 ILE A N 1
ATOM 3595 C CA . ILE A 1 452 ? -21.311 8.552 19.367 1.00 85.19 452 ILE A CA 1
ATOM 3596 C C . ILE A 1 452 ? -19.998 8.519 18.581 1.00 85.19 452 ILE A C 1
ATOM 3598 O O . ILE A 1 452 ? -19.918 9.012 17.454 1.00 85.19 452 ILE A O 1
ATOM 3602 N N . SER A 1 453 ? -18.951 7.942 19.174 1.00 76.25 453 SER A N 1
ATOM 3603 C CA . SER A 1 453 ? -17.651 7.783 18.519 1.00 76.25 453 SER A CA 1
ATOM 3604 C C . SER A 1 453 ? -17.540 6.432 17.794 1.00 76.25 453 SER A C 1
ATOM 3606 O O . SER A 1 453 ? -18.220 5.472 18.161 1.00 76.25 453 SER A O 1
ATOM 3608 N N . PRO A 1 454 ? -16.636 6.292 16.802 1.00 72.50 454 PRO A N 1
ATOM 3609 C CA . PRO A 1 454 ? -16.345 4.998 16.176 1.00 72.50 454 PRO A CA 1
ATOM 3610 C C . PRO A 1 454 ? -15.921 3.902 17.169 1.00 72.50 454 PRO A C 1
ATOM 3612 O O . PRO A 1 454 ? -16.107 2.718 16.909 1.00 72.50 454 PRO A O 1
ATOM 3615 N N . GLU A 1 455 ? -15.384 4.296 18.327 1.00 73.38 455 GLU A N 1
ATOM 3616 C CA . GLU A 1 455 ? -14.924 3.393 19.390 1.00 73.38 455 GLU A CA 1
ATOM 3617 C C . GLU A 1 455 ? -16.084 2.586 19.995 1.00 73.38 455 GLU A C 1
ATOM 3619 O O . GLU A 1 455 ? -15.872 1.479 20.487 1.00 73.38 455 GLU A O 1
ATOM 3624 N N . PHE A 1 456 ? -17.315 3.105 19.926 1.00 82.12 456 PHE A N 1
ATOM 3625 C CA . PHE A 1 456 ? -18.513 2.367 20.319 1.00 82.12 456 PHE A CA 1
ATOM 3626 C C . PHE A 1 456 ? -18.722 1.113 19.459 1.00 82.12 456 PHE A C 1
ATOM 3628 O O . PHE A 1 456 ? -19.015 0.045 19.997 1.00 82.12 456 PHE A O 1
ATOM 3635 N N . TYR A 1 457 ? -18.527 1.217 18.141 1.00 80.88 457 TYR A N 1
ATOM 3636 C CA . TYR A 1 457 ? -18.672 0.078 17.232 1.00 80.88 457 TYR A CA 1
ATOM 3637 C C . TYR A 1 457 ? -17.550 -0.949 17.441 1.00 80.88 457 TYR A C 1
ATOM 3639 O O . TYR A 1 457 ? -17.831 -2.142 17.512 1.00 80.88 457 TYR A O 1
ATOM 3647 N N . GLU A 1 458 ? -16.310 -0.498 17.679 1.00 79.31 458 GLU A N 1
ATOM 3648 C CA . GLU A 1 458 ? -15.198 -1.387 18.065 1.00 79.31 458 GLU A CA 1
ATOM 3649 C C . GLU A 1 458 ? -15.492 -2.122 19.393 1.00 79.31 458 GLU A C 1
ATOM 3651 O O . GLU A 1 458 ? -15.184 -3.306 19.556 1.00 79.31 458 GLU A O 1
ATOM 3656 N N . MET A 1 459 ? -16.107 -1.436 20.368 1.00 81.25 459 MET A N 1
ATOM 3657 C CA . MET A 1 459 ? -16.557 -2.069 21.611 1.00 81.25 459 MET A CA 1
ATOM 3658 C C . MET A 1 459 ? -17.638 -3.116 21.340 1.00 81.25 459 MET A C 1
ATOM 3660 O O . MET A 1 459 ? -17.543 -4.217 21.880 1.00 81.25 459 MET A O 1
ATOM 3664 N N . LEU A 1 460 ? -18.638 -2.797 20.517 1.00 80.56 460 LEU A N 1
ATOM 3665 C CA . LEU A 1 460 ? -19.719 -3.714 20.163 1.00 80.56 460 LEU A CA 1
ATOM 3666 C C . LEU A 1 460 ? -19.188 -5.013 19.548 1.00 80.56 460 LEU A C 1
ATOM 3668 O O . LEU A 1 460 ? -19.550 -6.082 20.034 1.00 80.56 460 LEU A O 1
ATOM 3672 N N . GLU A 1 461 ? -18.289 -4.925 18.566 1.00 79.06 461 GLU A N 1
ATOM 3673 C CA . GLU A 1 461 ? -17.641 -6.092 17.949 1.00 79.06 461 GLU A CA 1
ATOM 3674 C C . GLU A 1 461 ? -16.936 -6.960 18.999 1.00 79.06 461 GLU A C 1
ATOM 3676 O O . GLU A 1 461 ? -17.176 -8.164 19.097 1.00 79.06 461 GLU A O 1
ATOM 3681 N N . LYS A 1 462 ? -16.149 -6.335 19.883 1.00 82.75 462 LYS A N 1
ATOM 3682 C CA . LYS A 1 462 ? -15.446 -7.039 20.964 1.00 82.75 462 LYS A CA 1
ATOM 3683 C C . LYS A 1 462 ? -16.393 -7.751 21.937 1.00 82.75 462 LYS A C 1
ATOM 3685 O O . LYS A 1 462 ? -16.045 -8.805 22.474 1.00 82.75 462 LYS A O 1
ATOM 3690 N N . TYR A 1 463 ? -17.549 -7.161 22.244 1.00 80.31 463 TYR A N 1
ATOM 3691 C CA . TYR A 1 463 ? -18.541 -7.799 23.113 1.00 80.31 463 TYR A CA 1
ATOM 3692 C C . TYR A 1 463 ? -19.299 -8.914 22.380 1.00 80.31 463 TYR A C 1
ATOM 3694 O O . TYR A 1 463 ? -19.603 -9.925 23.013 1.00 80.31 463 TYR A O 1
ATOM 3702 N N . TYR A 1 464 ? -19.539 -8.768 21.074 1.00 75.44 464 TYR A N 1
ATOM 3703 C CA . TYR A 1 464 ? -20.247 -9.745 20.241 1.00 75.44 464 TYR A CA 1
ATOM 3704 C C . TYR A 1 464 ? -19.508 -11.084 20.171 1.00 75.44 464 TYR A C 1
ATOM 3706 O O . TYR A 1 464 ? -20.122 -12.138 20.287 1.00 75.44 464 TYR A O 1
ATOM 3714 N N . GLU A 1 465 ? -18.177 -11.054 20.088 1.00 75.25 465 GLU A N 1
ATOM 3715 C CA . GLU A 1 465 ? -17.351 -12.269 20.069 1.00 75.25 465 GLU A CA 1
ATOM 3716 C C . GLU A 1 465 ? -17.358 -13.047 21.397 1.00 75.25 465 GLU A C 1
ATOM 3718 O O . GLU A 1 465 ? -17.006 -14.227 21.431 1.00 75.25 465 GLU A O 1
ATOM 3723 N N . LYS A 1 466 ? -17.701 -12.391 22.514 1.00 74.25 466 LYS A N 1
ATOM 3724 C CA . LYS A 1 466 ? -17.412 -12.901 23.865 1.00 74.25 466 LYS A CA 1
ATOM 3725 C C . LYS A 1 466 ? -18.648 -13.161 24.728 1.00 74.25 466 LYS A C 1
ATOM 3727 O O . LYS A 1 466 ? -18.552 -13.933 25.683 1.00 74.25 466 LYS A O 1
ATOM 3732 N N . TYR A 1 467 ? -19.780 -12.522 24.444 1.00 79.88 467 TYR A N 1
ATOM 3733 C CA . TYR A 1 467 ? -20.969 -12.569 25.297 1.00 79.88 467 TYR A CA 1
ATOM 3734 C C . TYR A 1 467 ? -22.248 -12.743 24.486 1.00 79.88 467 TYR A C 1
ATOM 3736 O O . TYR A 1 467 ? -22.317 -12.370 23.320 1.00 79.88 467 TYR A O 1
ATOM 3744 N N . TYR A 1 468 ? -23.300 -13.236 25.142 1.00 75.38 468 TYR A N 1
ATOM 3745 C CA . TYR A 1 468 ? -24.636 -13.236 24.557 1.00 75.38 468 TYR A CA 1
ATOM 3746 C C . TYR A 1 468 ? -25.209 -11.820 24.593 1.00 75.38 468 TYR A C 1
ATOM 3748 O O . TYR A 1 468 ? -25.420 -11.257 25.672 1.00 75.38 468 TYR A O 1
ATOM 3756 N N . ILE A 1 469 ? -25.445 -11.240 23.415 1.00 77.62 469 ILE A N 1
ATOM 3757 C CA . ILE A 1 469 ? -25.993 -9.890 23.293 1.00 77.62 469 ILE A CA 1
ATOM 3758 C C . ILE A 1 469 ? -27.519 -9.942 23.182 1.00 77.62 469 ILE A C 1
ATOM 3760 O O . ILE A 1 469 ? -28.069 -10.594 22.299 1.00 77.62 469 ILE A O 1
ATOM 3764 N N . ILE A 1 470 ? -28.198 -9.212 24.065 1.00 75.50 470 ILE A N 1
ATOM 3765 C CA . ILE A 1 470 ? -29.650 -9.005 24.057 1.00 75.50 470 ILE A CA 1
ATOM 3766 C C . ILE A 1 470 ? -29.925 -7.596 23.519 1.00 75.50 470 ILE A C 1
ATOM 3768 O O . ILE A 1 470 ? -29.318 -6.638 23.996 1.00 75.50 470 ILE A O 1
ATOM 3772 N N . GLY A 1 471 ? -30.848 -7.457 22.563 1.00 70.25 471 GLY A N 1
ATOM 3773 C CA . GLY A 1 471 ? -31.258 -6.155 22.009 1.00 70.25 471 GLY A CA 1
ATOM 3774 C C . GLY A 1 471 ? -30.792 -5.867 20.577 1.00 70.25 471 GLY A C 1
ATOM 3775 O O . GLY A 1 471 ? -31.042 -4.778 20.069 1.00 70.25 471 GLY A O 1
ATOM 3776 N N . ILE A 1 472 ? -30.147 -6.825 19.903 1.00 69.25 472 ILE A N 1
ATOM 3777 C CA . ILE A 1 472 ? -29.920 -6.752 18.452 1.00 69.25 472 ILE A CA 1
ATOM 3778 C C . ILE A 1 472 ? -31.227 -7.165 17.763 1.00 69.25 472 ILE A C 1
ATOM 3780 O O . ILE A 1 472 ? -31.660 -8.309 17.894 1.00 69.25 472 ILE A O 1
ATOM 3784 N N . LYS A 1 473 ? -31.883 -6.220 17.080 1.00 58.88 473 LYS A N 1
ATOM 3785 C CA . LYS A 1 473 ? -33.024 -6.512 16.202 1.00 58.88 473 LYS A CA 1
ATOM 3786 C C . LYS A 1 473 ? -32.456 -7.145 14.923 1.00 58.88 473 LYS A C 1
ATOM 3788 O O . LYS A 1 473 ? -31.616 -6.515 14.284 1.00 58.88 473 LYS A O 1
ATOM 3793 N N . ASN A 1 474 ? -32.844 -8.388 14.628 1.00 38.41 474 ASN A N 1
ATOM 3794 C CA . ASN A 1 474 ? -32.495 -9.063 13.370 1.00 38.41 474 ASN A CA 1
ATOM 3795 C C . ASN A 1 474 ? -33.165 -8.398 12.171 1.00 38.41 474 ASN A C 1
ATOM 3797 O O . ASN A 1 474 ? -34.327 -7.956 12.333 1.00 38.41 474 ASN A O 1
#

Radius of gyration: 33.09 Å; chains: 1; bounding box: 73×66×83 Å

pLDDT: mean 78.39, std 15.4, range [28.0, 94.38]